Protein AF-0000000084550409 (afdb_homodimer)

Sequence (384 aa):
MENNKVNMRKTPTESEYQLWVQKMTKYAKKEKSMMEFPKRGDIWTLDFGQGVGSEMRGTRPVVVLSSSLTNEKTNTLLVLPITKHSGTEESERNTDFIFHLPLTPDLLKWGGDKVEGVVKTETIYTKSRGRIGKRIGRLNDEGINKVSELVSRVLHVREPISPDDDMKKMVEKAERRREAKQTRLPYKKNELMENNKVNMRKTPTESEYQLWVQKMTKYAKKEKSMMEFPKRGDIWTLDFGQGVGSEMRGTRPVVVLSSSLTNEKTNTLLVLPITKHSGTEESERNTDFIFHLPLTPDLLKWGGDKVEGVVKTETIYTKSRGRIGKRIGRLNDEGINKVSELVSRVLHVREPISPDDDMKKMVEKAERRREAKQTRLPYKKNEL

Structure (mmCIF, N/CA/C/O backbone):
data_AF-0000000084550409-model_v1
#
loop_
_entity.id
_entity.type
_entity.pdbx_description
1 polymer 'Growth inhibitor PemK'
#
loop_
_atom_site.group_PDB
_atom_site.id
_atom_site.type_symbol
_atom_site.label_atom_id
_atom_site.label_alt_id
_atom_site.label_comp_id
_atom_site.label_asym_id
_atom_site.label_entity_id
_atom_site.label_seq_id
_atom_site.pdbx_PDB_ins_code
_atom_site.Cartn_x
_atom_site.Cartn_y
_atom_site.Cartn_z
_atom_site.occupancy
_atom_site.B_iso_or_equiv
_atom_site.auth_seq_id
_atom_site.auth_comp_id
_atom_site.auth_asym_id
_atom_site.auth_atom_id
_atom_site.pdbx_PDB_model_num
ATOM 1 N N . MET A 1 1 ? 36.312 4.059 3.5 1 25.05 1 MET A N 1
ATOM 2 C CA . MET A 1 1 ? 35.188 3.17 3.764 1 25.05 1 MET A CA 1
ATOM 3 C C . MET A 1 1 ? 34.062 3.906 4.496 1 25.05 1 MET A C 1
ATOM 5 O O . MET A 1 1 ? 34.188 4.184 5.691 1 25.05 1 MET A O 1
ATOM 9 N N . GLU A 1 2 ? 33.5 4.934 3.916 1 26.28 2 GLU A N 1
ATOM 10 C CA . GLU A 1 2 ? 32.594 5.879 4.527 1 26.28 2 GLU A CA 1
ATOM 11 C C . GLU A 1 2 ? 31.375 5.16 5.105 1 26.28 2 GLU A C 1
ATOM 13 O O . GLU A 1 2 ? 30.734 4.352 4.422 1 26.28 2 GLU A O 1
ATOM 18 N N . ASN A 1 3 ? 31.375 4.898 6.418 1 27.91 3 ASN A N 1
ATOM 19 C CA . ASN A 1 3 ? 30.359 4.273 7.262 1 27.91 3 ASN A CA 1
ATOM 20 C C . ASN A 1 3 ? 28.984 4.902 7.047 1 27.91 3 ASN A C 1
ATOM 22 O O . ASN A 1 3 ? 28.719 6.012 7.52 1 27.91 3 ASN A O 1
ATOM 26 N N . ASN A 1 4 ? 28.484 4.98 5.867 1 32.44 4 ASN A N 1
ATOM 27 C CA . ASN A 1 4 ? 27.094 5.395 5.703 1 32.44 4 ASN A CA 1
ATOM 28 C C . ASN A 1 4 ? 26.203 4.805 6.793 1 32.44 4 ASN A C 1
ATOM 30 O O . ASN A 1 4 ? 25.844 3.623 6.742 1 32.44 4 ASN A O 1
ATOM 34 N N . LYS A 1 5 ? 26.391 5.223 7.922 1 31.41 5 LYS A N 1
ATOM 35 C CA . LYS A 1 5 ? 25.531 4.887 9.055 1 31.41 5 LYS A CA 1
ATOM 36 C C . LYS A 1 5 ? 24.062 5.047 8.703 1 31.41 5 LYS A C 1
ATOM 38 O O . LYS A 1 5 ? 23.531 6.16 8.734 1 31.41 5 LYS A O 1
ATOM 43 N N . VAL A 1 6 ? 23.609 4.387 7.723 1 36.88 6 VAL A N 1
ATOM 44 C CA . VAL A 1 6 ? 22.156 4.324 7.648 1 36.88 6 VAL A CA 1
ATOM 45 C C . VAL A 1 6 ? 21.578 3.98 9.023 1 36.88 6 VAL A C 1
ATOM 47 O O . VAL A 1 6 ? 21.969 2.982 9.633 1 36.88 6 VAL A O 1
ATOM 50 N N . ASN A 1 7 ? 21.344 4.867 9.789 1 39.38 7 ASN A N 1
ATOM 51 C CA . ASN A 1 7 ? 20.641 4.711 11.055 1 39.38 7 ASN A CA 1
ATOM 52 C C . ASN A 1 7 ? 19.609 3.594 10.984 1 39.38 7 ASN A C 1
ATOM 54 O O . ASN A 1 7 ? 18.578 3.74 10.336 1 39.38 7 ASN A O 1
ATOM 58 N N . MET A 1 8 ? 20.094 2.406 10.977 1 50.09 8 MET A N 1
ATOM 59 C CA . MET A 1 8 ? 19.219 1.238 11.008 1 50.09 8 MET A CA 1
ATOM 60 C C . MET A 1 8 ? 18.188 1.355 12.125 1 50.09 8 MET A C 1
ATOM 62 O O . MET A 1 8 ? 18.547 1.488 13.297 1 50.09 8 MET A O 1
ATOM 66 N N . ARG A 1 9 ? 17.078 1.799 11.781 1 59.94 9 ARG A N 1
ATOM 67 C CA . ARG A 1 9 ? 16.047 1.826 12.805 1 59.94 9 ARG A CA 1
ATOM 68 C C . ARG A 1 9 ? 15.977 0.498 13.555 1 59.94 9 ARG A C 1
ATOM 70 O O . ARG A 1 9 ? 15.984 -0.569 12.93 1 59.94 9 ARG A O 1
ATOM 77 N N . LYS A 1 10 ? 16.172 0.49 14.828 1 74.81 10 LYS A N 1
ATOM 78 C CA . LYS A 1 10 ? 16.203 -0.692 15.688 1 74.81 10 LYS A CA 1
ATOM 79 C C . LYS A 1 10 ? 14.898 -1.473 15.586 1 74.81 10 LYS A C 1
ATOM 81 O O . LYS A 1 10 ? 13.812 -0.881 15.539 1 74.81 10 LYS A O 1
ATOM 86 N N . THR A 1 11 ? 15.078 -2.832 15.328 1 81.19 11 THR A N 1
ATOM 87 C CA . THR A 1 11 ? 13.922 -3.723 15.414 1 81.19 11 THR A CA 1
ATOM 88 C C . THR A 1 11 ? 13.273 -3.629 16.797 1 81.19 11 THR A C 1
ATOM 90 O O . THR A 1 11 ? 13.969 -3.432 17.797 1 81.19 11 THR A O 1
ATOM 93 N N . PRO A 1 12 ? 11.984 -3.688 16.812 1 81.38 12 PRO A N 1
ATOM 94 C CA . PRO A 1 12 ? 11.312 -3.594 18.109 1 81.38 12 PRO A CA 1
ATOM 95 C C . PRO A 1 12 ? 11.766 -4.668 19.094 1 81.38 12 PRO A C 1
ATOM 97 O O . PRO A 1 12 ? 12.062 -5.797 18.688 1 81.38 12 PRO A O 1
ATOM 100 N N . THR A 1 13 ? 11.797 -4.23 20.328 1 84 13 THR A N 1
ATOM 101 C CA . THR A 1 13 ? 12.055 -5.199 21.391 1 84 13 THR A CA 1
ATOM 102 C C . THR A 1 13 ? 10.828 -6.086 21.609 1 84 13 THR A C 1
ATOM 104 O O . THR A 1 13 ? 9.734 -5.781 21.125 1 84 13 THR A O 1
ATOM 107 N N . GLU A 1 14 ? 11.078 -7.121 22.312 1 80.25 14 GLU A N 1
ATOM 108 C CA . GLU A 1 14 ? 9.969 -8.023 22.641 1 80.25 14 GLU A CA 1
ATOM 109 C C . GLU A 1 14 ? 8.883 -7.305 23.422 1 80.25 14 GLU A C 1
ATOM 111 O O . GLU A 1 14 ? 7.691 -7.52 23.188 1 80.25 14 GLU A O 1
ATOM 116 N N . SER A 1 15 ? 9.305 -6.484 24.359 1 84.5 15 SER A N 1
ATOM 117 C CA . SER A 1 15 ? 8.336 -5.738 25.156 1 84.5 15 SER A CA 1
ATOM 118 C C . SER A 1 15 ? 7.535 -4.773 24.297 1 84.5 15 SER A C 1
ATOM 120 O O . SER A 1 15 ? 6.328 -4.617 24.484 1 84.5 15 SER A O 1
ATOM 122 N N . GLU A 1 16 ? 8.195 -4.141 23.359 1 86.19 16 GLU A N 1
ATOM 123 C CA . GLU A 1 16 ? 7.512 -3.227 22.453 1 86.19 16 GLU A CA 1
ATOM 124 C C . GLU A 1 16 ? 6.512 -3.967 21.578 1 86.19 16 GLU A C 1
ATOM 126 O O . GLU A 1 16 ? 5.43 -3.451 21.281 1 86.19 16 GLU A O 1
ATOM 131 N N . TYR A 1 17 ? 6.891 -5.109 21.188 1 82.12 17 TYR A N 1
ATOM 132 C CA . TYR A 1 17 ? 5.996 -5.883 20.344 1 82.12 17 TYR A CA 1
ATOM 133 C C . TYR A 1 17 ? 4.812 -6.422 21.141 1 82.12 17 TYR A C 1
ATOM 135 O O . TYR A 1 17 ? 3.695 -6.508 20.625 1 82.12 17 TYR A O 1
ATOM 143 N N . GLN A 1 18 ? 5.098 -6.793 22.391 1 83.5 18 GLN A N 1
ATOM 144 C CA . GLN A 1 18 ? 3.99 -7.234 23.234 1 83.5 18 GLN A CA 1
ATOM 145 C C . GLN A 1 18 ? 2.941 -6.137 23.391 1 83.5 18 GLN A C 1
ATOM 147 O O . GLN A 1 18 ? 1.74 -6.41 23.344 1 83.5 18 GLN A O 1
ATOM 152 N N . LEU A 1 19 ? 3.371 -4.984 23.625 1 89.12 19 LEU A N 1
ATOM 153 C CA . LEU A 1 19 ? 2.447 -3.857 23.703 1 89.12 19 LEU A CA 1
ATOM 154 C C . LEU A 1 19 ? 1.689 -3.689 22.391 1 89.12 19 LEU A C 1
ATOM 156 O O . LEU A 1 19 ? 0.493 -3.391 22.391 1 89.12 19 LEU A O 1
ATOM 160 N N . TRP A 1 20 ? 2.449 -3.918 21.344 1 89.69 20 TRP A N 1
ATOM 161 C CA . TRP A 1 20 ? 1.822 -3.789 20.031 1 89.69 20 TRP A CA 1
ATOM 162 C C . TRP A 1 20 ? 0.741 -4.848 19.844 1 89.69 20 TRP A C 1
ATOM 164 O O . TRP A 1 20 ? -0.326 -4.562 19.297 1 89.69 20 TRP A O 1
ATOM 174 N N . VAL A 1 21 ? 1.012 -5.996 20.328 1 87.19 21 VAL A N 1
ATOM 175 C CA . VAL A 1 21 ? 0.028 -7.062 20.188 1 87.19 21 VAL A CA 1
ATOM 176 C C . VAL A 1 21 ? -1.258 -6.688 20.906 1 87.19 21 VAL A C 1
ATOM 178 O O . VAL A 1 21 ? -2.357 -6.969 20.438 1 87.19 21 VAL A O 1
ATOM 181 N N . GLN A 1 22 ? -1.148 -6.121 22 1 90.5 22 GLN A N 1
ATOM 182 C CA . GLN A 1 22 ? -2.326 -5.645 22.719 1 90.5 22 GLN A CA 1
ATOM 183 C C . GLN A 1 22 ? -3.094 -4.613 21.906 1 90.5 22 GLN A C 1
ATOM 185 O O . GLN A 1 22 ? -4.324 -4.66 21.828 1 90.5 22 GLN A O 1
ATOM 190 N N . LYS A 1 23 ? -2.391 -3.766 21.344 1 93.56 23 LYS A N 1
ATOM 191 C CA . LYS A 1 23 ? -3.033 -2.748 20.516 1 93.56 23 LYS A CA 1
ATOM 192 C C . LYS A 1 23 ? -3.705 -3.377 19.297 1 93.56 23 LYS A C 1
ATOM 194 O O . LYS A 1 23 ? -4.797 -2.965 18.906 1 93.56 23 LYS A O 1
ATOM 199 N N . MET A 1 24 ? -3.023 -4.367 18.781 1 92.25 24 MET A N 1
ATOM 200 C CA . MET A 1 24 ? -3.58 -5.035 17.609 1 92.25 24 MET A CA 1
ATOM 201 C C . MET A 1 24 ? -4.957 -5.613 17.922 1 92.25 24 MET A C 1
ATOM 203 O O . MET A 1 24 ? -5.875 -5.516 17.094 1 92.25 24 MET A O 1
ATOM 207 N N . THR A 1 25 ? -5 -6.191 19.047 1 91 25 THR A N 1
ATOM 208 C CA . THR A 1 25 ? -6.266 -6.789 19.453 1 91 25 THR A CA 1
ATOM 209 C C . THR A 1 25 ? -7.344 -5.719 19.594 1 91 25 THR A C 1
ATOM 211 O O . THR A 1 25 ? -8.477 -5.906 19.141 1 91 25 THR A O 1
ATOM 214 N N . LYS A 1 26 ? -7.004 -4.703 20.234 1 94.31 26 LYS A N 1
ATOM 215 C CA . LYS A 1 26 ? -7.934 -3.588 20.391 1 94.31 26 LYS A CA 1
ATOM 216 C C . LYS A 1 26 ? -8.367 -3.033 19.047 1 94.31 26 LYS A C 1
ATOM 218 O O . LYS A 1 26 ? -9.547 -2.732 18.844 1 94.31 26 LYS A O 1
ATOM 223 N N . TYR A 1 27 ? -7.438 -2.9 18.156 1 95.56 27 TYR A N 1
ATOM 224 C CA . TYR A 1 27 ? -7.727 -2.346 16.828 1 95.56 27 TYR A CA 1
ATOM 225 C C . TYR A 1 27 ? -8.602 -3.293 16.016 1 95.56 27 TYR A C 1
ATOM 227 O O . TYR A 1 27 ? -9.469 -2.852 15.258 1 95.56 27 TYR A O 1
ATOM 235 N N . ALA A 1 28 ? -8.336 -4.566 16.141 1 93.62 28 ALA A N 1
ATOM 236 C CA . ALA A 1 28 ? -9.172 -5.547 15.445 1 93.62 28 ALA A CA 1
ATOM 237 C C . ALA A 1 28 ? -10.625 -5.461 15.906 1 93.62 28 ALA A C 1
ATOM 239 O O . ALA A 1 28 ? -11.547 -5.539 15.094 1 93.62 28 ALA A O 1
ATOM 240 N N . LYS A 1 29 ? -10.82 -5.324 17.141 1 93.62 29 LYS A N 1
ATOM 241 C CA . LYS A 1 29 ? -12.164 -5.156 17.688 1 93.62 29 LYS A CA 1
ATOM 242 C C . LYS A 1 29 ? -12.789 -3.848 17.219 1 93.62 29 LYS A C 1
ATOM 244 O O . LYS A 1 29 ? -13.961 -3.814 16.859 1 93.62 29 LYS A O 1
ATOM 249 N N . LYS A 1 30 ? -12.023 -2.836 17.297 1 95.31 30 LYS A N 1
ATOM 250 C CA . LYS A 1 30 ? -12.5 -1.528 16.859 1 95.31 30 LYS A CA 1
ATOM 251 C C . LYS A 1 30 ? -12.922 -1.566 15.391 1 95.31 30 LYS A C 1
ATOM 253 O O . LYS A 1 30 ? -13.914 -0.947 15.008 1 95.31 30 LYS A O 1
ATOM 258 N N . GLU A 1 31 ? -12.141 -2.213 14.555 1 94.31 31 GLU A N 1
ATOM 259 C CA . GLU A 1 31 ? -12.438 -2.35 13.133 1 94.31 31 GLU A CA 1
ATOM 260 C C . GLU A 1 31 ? -13.867 -2.838 12.906 1 94.31 31 GLU A C 1
ATOM 262 O O . GLU A 1 31 ? -14.562 -2.348 12.016 1 94.31 31 GLU A O 1
ATOM 267 N N . LYS A 1 32 ? -14.32 -3.738 13.664 1 89.69 32 LYS A N 1
ATOM 268 C CA . LYS A 1 32 ? -15.625 -4.363 13.508 1 89.69 32 LYS A CA 1
ATOM 269 C C . LYS A 1 32 ? -16.734 -3.475 14.078 1 89.69 32 LYS A C 1
ATOM 271 O O . LYS A 1 32 ? -17.875 -3.545 13.641 1 89.69 32 LYS A O 1
ATOM 276 N N . SER A 1 33 ? -16.391 -2.705 15 1 90.62 33 SER A N 1
ATOM 277 C CA . SER A 1 33 ? -17.422 -1.939 15.711 1 90.62 33 SER A CA 1
ATOM 278 C C . SER A 1 33 ? -17.531 -0.526 15.148 1 90.62 33 SER A C 1
ATOM 280 O O . SER A 1 33 ? -18.469 0.201 15.484 1 90.62 33 SER A O 1
ATOM 282 N N . MET A 1 34 ? -16.641 -0.17 14.375 1 87.81 34 MET A N 1
ATOM 283 C CA . MET A 1 34 ? -16.641 1.202 13.875 1 87.81 34 MET A CA 1
ATOM 284 C C . MET A 1 34 ? -17.781 1.421 12.891 1 87.81 34 MET A C 1
ATOM 286 O O . MET A 1 34 ? -17.891 0.699 11.898 1 87.81 34 MET A O 1
ATOM 290 N N . MET A 1 35 ? -18.531 2.408 13.141 1 84.25 35 MET A N 1
ATOM 291 C CA . MET A 1 35 ? -19.672 2.719 12.289 1 84.25 35 MET A CA 1
ATOM 292 C C . MET A 1 35 ? -19.312 3.781 11.258 1 84.25 35 MET A C 1
ATOM 294 O O . MET A 1 35 ? -19.875 3.801 10.156 1 84.25 35 MET A O 1
ATOM 298 N N . GLU A 1 36 ? -18.406 4.742 11.695 1 88 36 GLU A N 1
ATOM 299 C CA . GLU A 1 36 ? -17.938 5.762 10.758 1 88 36 GLU A CA 1
ATOM 300 C C . GLU A 1 36 ? -16.797 5.246 9.898 1 88 36 GLU A C 1
ATOM 302 O O . GLU A 1 36 ? -15.891 4.57 10.398 1 88 36 GLU A O 1
ATOM 307 N N . PHE A 1 37 ? -16.938 5.523 8.602 1 89.25 37 PHE A N 1
ATOM 308 C CA . PHE A 1 37 ? -15.82 5.117 7.754 1 89.25 37 PHE A CA 1
ATOM 309 C C . PHE A 1 37 ? -15.117 6.336 7.16 1 89.25 37 PHE A C 1
ATOM 311 O O . PHE A 1 37 ? -15.766 7.332 6.84 1 89.25 37 PHE A O 1
ATOM 318 N N . PRO A 1 38 ? -13.844 6.297 7.012 1 95.69 38 PRO A N 1
ATOM 319 C CA . PRO A 1 38 ? -13.086 7.398 6.418 1 95.69 38 PRO A CA 1
ATOM 320 C C . PRO A 1 38 ? -13.422 7.617 4.945 1 95.69 38 PRO A C 1
ATOM 322 O O . PRO A 1 38 ? -13.742 6.66 4.23 1 95.69 38 PRO A O 1
ATOM 325 N N . LYS A 1 39 ? -13.375 8.867 4.574 1 93.94 39 LYS A N 1
ATOM 326 C CA . LYS A 1 39 ? -13.641 9.219 3.182 1 93.94 39 LYS A CA 1
ATOM 327 C C . LYS A 1 39 ? -12.359 9.594 2.451 1 93.94 39 LYS A C 1
ATOM 329 O O . LYS A 1 39 ? -11.398 10.078 3.068 1 93.94 39 LYS A O 1
ATOM 334 N N . ARG A 1 40 ? -12.422 9.359 1.148 1 94.75 40 ARG A N 1
ATOM 335 C CA . ARG A 1 40 ? -11.273 9.773 0.347 1 94.75 40 ARG A CA 1
ATOM 336 C C . ARG A 1 40 ? -10.93 11.234 0.595 1 94.75 40 ARG A C 1
ATOM 338 O O . ARG A 1 40 ? -11.812 12.094 0.579 1 94.75 40 ARG A O 1
ATOM 345 N N . GLY A 1 41 ? -9.664 11.484 0.881 1 96.31 41 GLY A N 1
ATOM 346 C CA . GLY A 1 41 ? -9.203 12.852 1.085 1 96.31 41 GLY A CA 1
ATOM 347 C C . GLY A 1 41 ? -9.164 13.258 2.547 1 96.31 41 GLY A C 1
ATOM 348 O O . GLY A 1 41 ? -8.586 14.289 2.895 1 96.31 41 GLY A O 1
ATOM 349 N N . ASP A 1 42 ? -9.812 12.477 3.408 1 97.44 42 ASP A N 1
ATOM 350 C CA . ASP A 1 42 ? -9.719 12.734 4.84 1 97.44 42 ASP A CA 1
ATOM 351 C C . ASP A 1 42 ? -8.281 12.555 5.332 1 97.44 42 ASP A C 1
ATOM 353 O O . ASP A 1 42 ? -7.512 11.781 4.754 1 97.44 42 ASP A O 1
ATOM 357 N N . ILE A 1 43 ? -7.973 13.312 6.328 1 98.12 43 ILE A N 1
ATOM 358 C CA . ILE A 1 43 ? -6.711 13.125 7.035 1 98.12 43 ILE A CA 1
ATOM 359 C C . ILE A 1 43 ? -6.98 12.617 8.445 1 98.12 43 ILE A C 1
ATOM 361 O O . ILE A 1 43 ? -7.668 13.281 9.234 1 98.12 43 ILE A O 1
ATOM 365 N N . TRP A 1 44 ? -6.484 11.461 8.773 1 97.75 44 TRP A N 1
ATOM 366 C CA . TRP A 1 44 ? -6.625 10.805 10.07 1 97.75 44 TRP A CA 1
ATOM 367 C C . TRP A 1 44 ? -5.258 10.5 10.672 1 97.75 44 TRP A C 1
ATOM 369 O O . TRP A 1 44 ? -4.273 10.344 9.953 1 97.75 44 TRP A O 1
ATOM 379 N N . THR A 1 45 ? -5.219 10.5 12 1 97.56 45 THR A N 1
ATOM 380 C CA . THR A 1 45 ? -4.059 9.828 12.578 1 97.56 45 THR A CA 1
ATOM 381 C C . THR A 1 45 ? -4.191 8.312 12.438 1 97.56 45 THR A C 1
ATOM 383 O O . THR A 1 45 ? -5.297 7.773 12.492 1 97.56 45 THR A O 1
ATOM 386 N N . LEU A 1 46 ? -3.104 7.645 12.266 1 98.19 46 LEU A N 1
ATOM 387 C CA . LEU A 1 46 ? -3.086 6.191 12.133 1 98.19 46 LEU A CA 1
ATOM 388 C C . LEU A 1 46 ? -1.857 5.598 12.812 1 98.19 46 LEU A C 1
ATOM 390 O O . LEU A 1 46 ? -0.75 6.125 12.672 1 98.19 46 LEU A O 1
ATOM 394 N N . ASP A 1 47 ? -2.021 4.52 13.57 1 98 47 ASP A N 1
ATOM 395 C CA . ASP A 1 47 ? -0.927 3.803 14.227 1 98 47 ASP A CA 1
ATOM 396 C C . ASP A 1 47 ? -0.347 2.73 13.305 1 98 47 ASP A C 1
ATOM 398 O O . ASP A 1 47 ? -0.951 1.673 13.117 1 98 47 ASP A O 1
ATOM 402 N N . PHE A 1 48 ? 0.846 2.928 12.766 1 97 48 PHE A N 1
ATOM 403 C CA . PHE A 1 48 ? 1.49 2 11.844 1 97 48 PHE A CA 1
ATOM 404 C C . PHE A 1 48 ? 2.078 0.812 12.594 1 97 48 PHE A C 1
ATOM 406 O O . PHE A 1 48 ? 2.422 -0.205 11.984 1 97 48 PHE A O 1
ATOM 413 N N . GLY A 1 49 ? 2.168 1.007 13.883 1 94.25 49 GLY A N 1
ATOM 414 C CA . GLY A 1 49 ? 2.709 -0.079 14.688 1 94.25 49 GLY A CA 1
ATOM 415 C C . GLY A 1 49 ? 4.207 -0.257 14.516 1 94.25 49 GLY A C 1
ATOM 416 O O . GLY A 1 49 ? 4.957 0.72 14.531 1 94.25 49 GLY A O 1
ATOM 417 N N . GLN A 1 50 ? 4.586 -1.529 14.539 1 90.56 50 GLN A N 1
ATOM 418 C CA . GLN A 1 50 ? 5.992 -1.904 14.453 1 90.56 50 GLN A CA 1
ATOM 419 C C . GLN A 1 50 ? 6.328 -2.486 13.086 1 90.56 50 GLN A C 1
ATOM 421 O O . GLN A 1 50 ? 6.055 -3.658 12.82 1 90.56 50 GLN A O 1
ATOM 426 N N . GLY A 1 51 ? 6.945 -1.749 12.219 1 90.69 51 GLY A N 1
ATOM 427 C CA . GLY A 1 51 ? 7.309 -2.176 10.875 1 90.69 51 GLY A CA 1
ATOM 428 C C . GLY A 1 51 ? 8.656 -2.865 10.812 1 90.69 51 GLY A C 1
ATOM 429 O O . GLY A 1 51 ? 9.438 -2.801 11.766 1 90.69 51 GLY A O 1
ATOM 430 N N . VAL A 1 52 ? 8.883 -3.508 9.75 1 94.06 52 VAL A N 1
ATOM 431 C CA . VAL A 1 52 ? 10.148 -4.188 9.492 1 94.06 52 VAL A CA 1
ATOM 432 C C . VAL A 1 52 ? 11.094 -3.248 8.75 1 94.06 52 VAL A C 1
ATOM 434 O O . VAL A 1 52 ? 10.719 -2.633 7.754 1 94.06 52 VAL A O 1
ATOM 437 N N . GLY A 1 53 ? 12.336 -3.219 9.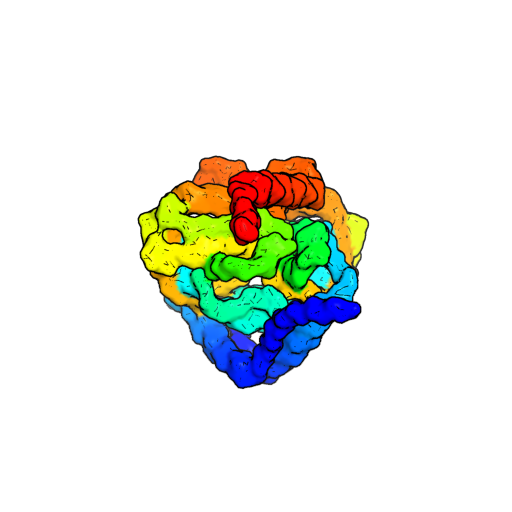242 1 92.81 53 GLY A N 1
ATOM 438 C CA . GLY A 1 53 ? 13.344 -2.445 8.531 1 92.81 53 GLY A CA 1
ATOM 439 C C . GLY A 1 53 ? 12.93 -1.006 8.289 1 92.81 53 GLY A C 1
ATOM 440 O O . GLY A 1 53 ? 12.578 -0.29 9.234 1 92.81 53 GLY A O 1
ATOM 441 N N . SER A 1 54 ? 12.805 -0.613 7.031 1 92.06 54 SER A N 1
ATOM 442 C CA . SER A 1 54 ? 12.555 0.773 6.648 1 92.06 54 SER A CA 1
ATOM 443 C C . SER A 1 54 ? 11.055 1.052 6.539 1 92.06 54 SER A C 1
ATOM 445 O O . SER A 1 54 ? 10.648 2.135 6.113 1 92.06 54 SER A O 1
ATOM 447 N N . GLU A 1 55 ? 10.164 0.104 6.91 1 94.69 55 GLU A N 1
ATOM 448 C CA . GLU A 1 55 ? 8.727 0.344 6.891 1 94.69 55 GLU A CA 1
ATOM 449 C C . GLU A 1 55 ? 8.328 1.413 7.906 1 94.69 55 GLU A C 1
ATOM 451 O O . GLU A 1 55 ? 9 1.588 8.922 1 94.69 55 GLU A O 1
ATOM 456 N N . MET A 1 56 ? 7.25 2.068 7.598 1 93.69 56 MET A N 1
ATOM 457 C CA . MET A 1 56 ? 6.75 3.121 8.477 1 93.69 56 MET A CA 1
ATOM 458 C C . MET A 1 56 ? 6.316 2.547 9.82 1 93.69 56 MET A C 1
ATOM 460 O O . MET A 1 56 ? 5.785 1.438 9.891 1 93.69 56 MET A O 1
ATOM 464 N N . ARG A 1 57 ? 6.52 3.361 10.898 1 92.94 57 ARG A N 1
ATOM 465 C CA . ARG A 1 57 ? 6.164 2.959 12.258 1 92.94 57 ARG A CA 1
ATOM 466 C C . ARG A 1 57 ? 5.492 4.105 13.008 1 92.94 57 ARG A C 1
ATOM 468 O O . ARG A 1 57 ? 5.492 5.246 12.539 1 92.94 57 ARG A O 1
ATOM 475 N N . GLY A 1 58 ? 4.879 3.723 14.133 1 93.44 58 GLY A N 1
ATOM 476 C CA . GLY A 1 58 ? 4.32 4.719 15.031 1 93.44 58 GLY A CA 1
ATOM 477 C C . GLY A 1 58 ? 3.045 5.352 14.5 1 93.44 58 GLY A C 1
ATOM 478 O O . GLY A 1 58 ? 2.494 4.898 13.5 1 93.44 58 GLY A O 1
ATOM 479 N N . THR A 1 59 ? 2.539 6.355 15.305 1 96.06 59 THR A N 1
ATOM 480 C CA . THR A 1 59 ? 1.315 7.059 14.938 1 96.06 59 THR A CA 1
ATOM 481 C C . THR A 1 59 ? 1.633 8.312 14.125 1 96.06 59 THR A C 1
ATOM 483 O O . THR A 1 59 ? 2.463 9.125 14.531 1 96.06 59 THR A O 1
ATOM 486 N N . ARG A 1 60 ? 0.975 8.43 12.961 1 95.25 60 ARG A N 1
ATOM 487 C CA . ARG A 1 60 ? 1.185 9.602 12.117 1 95.25 60 ARG A CA 1
ATOM 488 C C . ARG A 1 60 ? -0.077 9.938 11.328 1 95.25 60 ARG A C 1
ATOM 490 O O . ARG A 1 60 ? -0.954 9.094 11.156 1 95.25 60 ARG A O 1
ATOM 497 N N . PRO A 1 61 ? -0.123 11.172 10.891 1 97 61 PRO A N 1
ATOM 498 C CA . PRO A 1 61 ? -1.243 11.492 10.008 1 97 61 PRO A CA 1
ATOM 499 C C . PRO A 1 61 ? -1.136 10.805 8.648 1 97 61 PRO A C 1
ATOM 501 O O . PRO A 1 61 ? -0.029 10.578 8.148 1 97 61 PRO A O 1
ATOM 504 N N . VAL A 1 62 ? -2.285 10.477 8.102 1 98.12 62 VAL A N 1
ATOM 505 C CA . VAL A 1 62 ? -2.346 9.883 6.77 1 98.12 62 VAL A CA 1
ATOM 506 C C . VAL A 1 62 ? -3.465 10.539 5.965 1 98.12 62 VAL A C 1
ATOM 508 O O . VAL A 1 62 ? -4.457 11.008 6.531 1 98.12 62 VAL A O 1
ATOM 511 N N . VAL A 1 63 ? -3.291 10.555 4.66 1 98.12 63 VAL A N 1
ATOM 512 C CA . VAL A 1 63 ? -4.371 10.867 3.73 1 98.12 63 VAL A CA 1
ATOM 513 C C . VAL A 1 63 ? -5.055 9.578 3.279 1 98.12 63 VAL A C 1
ATOM 515 O O . VAL A 1 63 ? -4.383 8.625 2.883 1 98.12 63 VAL A O 1
ATOM 518 N N . VAL A 1 64 ? -6.359 9.547 3.389 1 97.75 64 VAL A N 1
ATOM 519 C CA . VAL A 1 64 ? -7.113 8.414 2.857 1 97.75 64 VAL A CA 1
ATOM 520 C C . VAL A 1 64 ? -7.164 8.5 1.334 1 97.75 64 VAL A C 1
ATOM 522 O O . VAL A 1 64 ? -7.672 9.477 0.777 1 97.75 64 VAL A O 1
ATOM 525 N N . LEU A 1 65 ? -6.676 7.461 0.686 1 96.38 65 LEU A N 1
ATOM 526 C CA . LEU A 1 65 ? -6.539 7.422 -0.766 1 96.38 65 LEU A CA 1
ATOM 527 C C . LEU A 1 65 ? -7.695 6.66 -1.403 1 96.38 65 LEU A C 1
ATOM 529 O O . LEU A 1 65 ? -8.148 7.012 -2.494 1 96.38 65 LEU A O 1
ATOM 533 N N . SER A 1 66 ? -8.148 5.527 -0.778 1 92.56 66 SER A N 1
ATOM 534 C CA . SER A 1 66 ? -9.227 4.711 -1.317 1 92.56 66 SER A CA 1
ATOM 535 C C . SER A 1 66 ? -10.539 5.484 -1.37 1 92.56 66 SER A C 1
ATOM 537 O O . SER A 1 66 ? -10.766 6.379 -0.554 1 92.56 66 SER A O 1
ATOM 539 N N . SER A 1 67 ? -11.344 5.105 -2.305 1 87.5 67 SER A N 1
ATOM 540 C CA . SER A 1 67 ? -12.617 5.801 -2.494 1 87.5 67 SER A CA 1
ATOM 541 C C . SER A 1 67 ? -13.523 5.637 -1.28 1 87.5 67 SER A C 1
ATOM 543 O O . SER A 1 67 ? -13.422 4.645 -0.555 1 87.5 67 SER A O 1
ATOM 545 N N . SER A 1 68 ? -14.414 6.598 -1.131 1 88.94 68 SER A N 1
ATOM 546 C CA . SER A 1 68 ? -15.344 6.543 -0.011 1 88.94 68 SER A CA 1
ATOM 547 C C . SER A 1 68 ? -16.25 5.316 -0.099 1 88.94 68 SER A C 1
ATOM 549 O O . SER A 1 68 ? -16.547 4.688 0.917 1 88.94 68 SER A O 1
ATOM 551 N N . LEU A 1 69 ? -16.672 5.008 -1.242 1 82.56 69 LEU A N 1
ATOM 552 C CA . LEU A 1 69 ? -17.531 3.848 -1.446 1 82.56 69 LEU A CA 1
ATOM 553 C C . LEU A 1 69 ? -16.812 2.562 -1.054 1 82.56 69 LEU A C 1
ATOM 555 O O . LEU A 1 69 ? -17.375 1.714 -0.362 1 82.56 69 LEU A O 1
ATOM 559 N N . THR A 1 70 ? -15.57 2.422 -1.525 1 83.38 70 THR A N 1
ATOM 560 C CA . THR A 1 70 ? -14.766 1.265 -1.146 1 83.38 70 THR A CA 1
ATOM 561 C C . THR A 1 70 ? -14.586 1.205 0.368 1 83.38 70 THR A C 1
ATOM 563 O O . THR A 1 70 ? -14.68 0.133 0.969 1 83.38 70 THR A O 1
ATOM 566 N N . ASN A 1 71 ? -14.359 2.377 0.996 1 89.31 71 ASN A N 1
ATOM 567 C CA . ASN A 1 71 ? -14.109 2.455 2.432 1 89.31 71 ASN A CA 1
ATOM 568 C C . ASN A 1 71 ? -15.344 2.057 3.238 1 89.31 71 ASN A C 1
ATOM 570 O O . ASN A 1 71 ? -15.219 1.605 4.379 1 89.31 71 ASN A O 1
ATOM 574 N N . GLU A 1 72 ? -16.469 2.24 2.67 1 86 72 GLU A N 1
ATOM 575 C CA . GLU A 1 72 ? -17.703 1.853 3.322 1 86 72 GLU A CA 1
ATOM 576 C C . GLU A 1 72 ? -17.891 0.339 3.295 1 86 72 GLU A C 1
ATOM 578 O O . GLU A 1 72 ? -18.469 -0.237 4.223 1 86 72 GLU A O 1
ATOM 583 N N . LYS A 1 73 ? -17.375 -0.248 2.34 1 81.19 73 LYS A N 1
ATOM 584 C CA . LYS A 1 73 ? -17.688 -1.651 2.094 1 81.19 73 LYS A CA 1
ATOM 585 C C . LYS A 1 73 ? -16.562 -2.562 2.592 1 81.19 73 LYS A C 1
ATOM 587 O O . LYS A 1 73 ? -16.75 -3.777 2.695 1 81.19 73 LYS A O 1
ATOM 592 N N . THR A 1 74 ? -15.43 -1.999 2.879 1 85.44 74 THR A N 1
ATOM 593 C CA . THR A 1 74 ? -14.281 -2.812 3.262 1 85.44 74 THR A CA 1
ATOM 594 C C . THR A 1 74 ? -13.75 -2.391 4.629 1 85.44 74 THR A C 1
ATOM 596 O O . THR A 1 74 ? -14.094 -1.317 5.129 1 85.44 74 THR A O 1
ATOM 599 N N . ASN A 1 75 ? -12.953 -3.223 5.188 1 91.94 75 ASN A N 1
ATOM 600 C CA . ASN A 1 75 ? -12.391 -2.982 6.512 1 91.94 75 ASN A CA 1
ATOM 601 C C . ASN A 1 75 ? -10.984 -2.398 6.43 1 91.94 75 ASN A C 1
ATOM 603 O O . ASN A 1 75 ? -10.383 -2.074 7.457 1 91.94 75 ASN A O 1
ATOM 607 N N . THR A 1 76 ? -10.492 -2.279 5.254 1 94.56 76 THR A N 1
ATOM 608 C CA . THR A 1 76 ? -9.156 -1.722 5.066 1 94.56 76 THR A CA 1
ATOM 609 C C . THR A 1 76 ? -9.211 -0.446 4.23 1 94.56 76 THR A C 1
ATOM 611 O O . THR A 1 76 ? -10.203 -0.19 3.549 1 94.56 76 THR A O 1
ATOM 614 N N . LEU A 1 77 ? -8.188 0.332 4.406 1 96.44 77 LEU A N 1
ATOM 615 C CA . LEU A 1 77 ? -8.016 1.6 3.705 1 96.44 77 LEU A CA 1
ATOM 616 C C . LEU A 1 77 ? -6.688 1.635 2.957 1 96.44 77 LEU A C 1
ATOM 618 O O . LEU A 1 77 ? -5.684 1.116 3.445 1 96.44 77 LEU A O 1
ATOM 622 N N . LEU A 1 78 ? -6.727 2.215 1.773 1 97.44 78 LEU A N 1
ATOM 623 C CA . LEU A 1 78 ? -5.473 2.697 1.21 1 97.44 78 LEU A CA 1
ATOM 624 C C . LEU A 1 78 ? -5.121 4.074 1.765 1 97.44 78 LEU A C 1
ATOM 626 O O . LEU A 1 78 ? -5.945 4.992 1.728 1 97.44 78 LEU A O 1
ATOM 630 N N . VAL A 1 79 ? -3.875 4.191 2.264 1 98.56 79 VAL A N 1
ATOM 631 C CA . VAL A 1 79 ? -3.518 5.453 2.904 1 98.56 79 VAL A CA 1
ATOM 632 C C . VAL A 1 79 ? -2.125 5.887 2.451 1 98.56 79 VAL A C 1
ATOM 634 O O . VAL A 1 79 ? -1.317 5.055 2.027 1 98.56 79 VAL A O 1
ATOM 637 N N . LEU A 1 80 ? -1.921 7.176 2.545 1 98 80 LEU A N 1
ATOM 638 C CA . LEU A 1 80 ? -0.628 7.816 2.322 1 98 80 LEU A CA 1
ATOM 639 C C . LEU A 1 80 ? -0.141 8.516 3.588 1 98 80 LEU A C 1
ATOM 641 O O . LEU A 1 80 ? -0.824 9.391 4.121 1 98 80 LEU A O 1
ATOM 645 N N . PRO A 1 81 ? 1.036 8.203 4.062 1 97.5 81 PRO A N 1
ATOM 646 C CA . PRO A 1 81 ? 1.518 8.852 5.285 1 97.5 81 PRO A CA 1
ATOM 647 C C . PRO A 1 81 ? 1.971 10.289 5.059 1 97.5 81 PRO A C 1
ATOM 649 O O . PRO A 1 81 ? 2.41 10.633 3.957 1 97.5 81 PRO A O 1
ATOM 652 N N . ILE A 1 82 ? 1.808 11.031 6.082 1 95.62 82 ILE A N 1
ATOM 653 C CA . ILE A 1 82 ? 2.34 12.391 6.137 1 95.62 82 ILE A CA 1
ATOM 654 C C . ILE A 1 82 ? 3.514 12.445 7.113 1 95.62 82 ILE A C 1
ATOM 656 O O . ILE A 1 82 ? 3.408 11.977 8.25 1 95.62 82 ILE A O 1
ATOM 660 N N . THR A 1 83 ? 4.637 12.906 6.66 1 90.94 83 THR A N 1
ATOM 661 C CA . THR A 1 83 ? 5.816 13.031 7.508 1 90.94 83 THR A CA 1
ATOM 662 C C . THR A 1 83 ? 6.246 14.492 7.617 1 90.94 83 THR A C 1
ATOM 664 O O . THR A 1 83 ? 5.879 15.32 6.777 1 90.94 83 THR A O 1
ATOM 667 N N . LYS A 1 84 ? 6.789 14.82 8.805 1 80.06 84 LYS A N 1
ATOM 668 C CA . LYS A 1 84 ? 7.293 16.188 8.977 1 80.06 84 LYS A CA 1
ATOM 669 C C . LYS A 1 84 ? 8.477 16.453 8.047 1 80.06 84 LYS A C 1
ATOM 671 O O . LYS A 1 84 ? 9.227 15.539 7.711 1 80.06 84 LYS A O 1
ATOM 676 N N . HIS A 1 85 ? 8.391 17.438 7.16 1 59.34 85 HIS A N 1
ATOM 677 C CA . HIS A 1 85 ? 9.531 17.797 6.324 1 59.34 85 HIS A CA 1
ATOM 678 C C . HIS A 1 85 ? 10.805 17.953 7.152 1 59.34 85 HIS A C 1
ATOM 680 O O . HIS A 1 85 ? 10.859 18.781 8.062 1 59.34 85 HIS A O 1
ATOM 686 N N . SER A 1 86 ? 11.219 17 7.816 1 46.69 86 SER A N 1
ATOM 687 C CA . SER A 1 86 ? 12.445 17.5 8.43 1 46.69 86 SER A CA 1
ATOM 688 C C . SER A 1 86 ? 13.461 17.906 7.375 1 46.69 86 SER A C 1
ATOM 690 O O . SER A 1 86 ? 13.539 17.312 6.301 1 46.69 86 SER A O 1
ATOM 692 N N . GLY A 1 87 ? 13.664 19.188 7.129 1 40.41 87 GLY A N 1
ATOM 693 C CA . GLY A 1 87 ? 14.82 19.766 6.465 1 40.41 87 GLY A CA 1
ATOM 694 C C . GLY A 1 87 ? 15.945 18.781 6.242 1 40.41 87 GLY A C 1
ATOM 695 O O . GLY A 1 87 ? 17.062 19.172 5.906 1 40.41 87 GLY A O 1
ATOM 696 N N . THR A 1 88 ? 15.906 17.781 6.941 1 37.91 88 THR A N 1
ATOM 697 C CA . THR A 1 88 ? 17.188 17.078 6.902 1 37.91 88 THR A CA 1
ATOM 698 C C . THR A 1 88 ? 17.438 16.469 5.523 1 37.91 88 THR A C 1
ATOM 700 O O . THR A 1 88 ? 16.484 16.156 4.797 1 37.91 88 THR A O 1
ATOM 703 N N . GLU A 1 89 ? 18.562 16.547 5.02 1 39.41 89 GLU A N 1
ATOM 704 C CA . GLU A 1 89 ? 19.312 16.125 3.852 1 39.41 89 GLU A CA 1
ATOM 705 C C . GLU A 1 89 ? 18.859 14.75 3.369 1 39.41 89 GLU A C 1
ATOM 707 O O . GLU A 1 89 ? 19.234 14.312 2.277 1 39.41 89 GLU A O 1
ATOM 712 N N . GLU A 1 90 ? 18.469 13.961 4.234 1 41.69 90 GLU A N 1
ATOM 713 C CA . GLU A 1 90 ? 18.234 12.578 3.811 1 41.69 90 GLU A CA 1
ATOM 714 C C . GLU A 1 90 ? 17.031 12.477 2.877 1 41.69 90 GLU A C 1
ATOM 716 O O . GLU A 1 90 ? 17.031 11.672 1.945 1 41.69 90 GLU A O 1
ATOM 721 N N . SER A 1 91 ? 15.969 13.234 3.084 1 44.22 91 SER A N 1
ATOM 722 C CA . SER A 1 91 ? 14.805 13.258 2.197 1 44.22 91 SER A CA 1
ATOM 723 C C . SER A 1 91 ? 15.188 13.758 0.807 1 44.22 91 SER A C 1
ATOM 725 O O . SER A 1 91 ? 14.617 13.32 -0.193 1 44.22 91 SER A O 1
ATOM 727 N N . GLU A 1 92 ? 16.062 14.789 0.763 1 41.53 92 GLU A N 1
ATOM 728 C CA . GLU A 1 92 ? 16.516 15.359 -0.496 1 41.53 92 GLU A CA 1
ATOM 729 C C . GLU A 1 92 ? 17.359 14.367 -1.283 1 41.53 92 GLU A C 1
ATOM 731 O O . GLU A 1 92 ? 17.641 14.57 -2.467 1 41.53 92 GLU A O 1
ATOM 736 N N . ARG A 1 93 ? 18.109 13.641 -0.534 1 40.44 93 ARG A N 1
ATOM 737 C CA . ARG A 1 93 ? 19.062 12.812 -1.268 1 40.44 93 ARG A CA 1
ATOM 738 C C . ARG A 1 93 ? 18.344 11.719 -2.051 1 40.44 93 ARG A C 1
ATOM 740 O O . ARG A 1 93 ? 18.938 11.07 -2.916 1 40.44 93 ARG A O 1
ATOM 747 N N . ASN A 1 94 ? 17.078 11.344 -1.539 1 48.16 94 ASN A N 1
ATOM 748 C CA . ASN A 1 94 ? 16.531 10.227 -2.307 1 48.16 94 ASN A CA 1
ATOM 749 C C . ASN A 1 94 ? 15.547 10.703 -3.371 1 48.16 94 ASN A C 1
ATOM 751 O O . ASN A 1 94 ? 14.938 11.766 -3.227 1 48.16 94 ASN A O 1
ATOM 755 N N . THR A 1 95 ? 15.75 10.305 -4.734 1 45.22 95 THR A N 1
ATOM 756 C CA . THR A 1 95 ? 14.93 10.562 -5.914 1 45.22 95 THR A CA 1
ATOM 757 C C . THR A 1 95 ? 13.445 10.547 -5.559 1 45.22 95 THR A C 1
ATOM 759 O O . THR A 1 95 ? 12.602 10.898 -6.387 1 45.22 95 THR A O 1
ATOM 762 N N . ASP A 1 96 ? 13.148 10.219 -4.148 1 57.28 96 ASP A N 1
ATOM 763 C CA . ASP A 1 96 ? 11.75 10.047 -3.775 1 57.28 96 ASP A CA 1
ATOM 764 C C . ASP A 1 96 ? 11.086 11.398 -3.502 1 57.28 96 ASP A C 1
ATOM 766 O O . ASP A 1 96 ? 9.859 11.492 -3.422 1 57.28 96 ASP A O 1
ATOM 770 N N . PHE A 1 97 ? 11.953 12.414 -3.652 1 62.72 97 PHE A N 1
ATOM 771 C CA . PHE A 1 97 ? 11.422 13.734 -3.342 1 62.72 97 PHE A CA 1
ATOM 772 C C . PHE A 1 97 ? 10.477 14.211 -4.438 1 62.72 97 PHE A C 1
ATOM 774 O O . PHE A 1 97 ? 9.578 15.008 -4.184 1 62.72 97 PHE A O 1
ATOM 781 N N . ILE A 1 98 ? 10.648 13.578 -5.574 1 73.5 98 ILE A N 1
ATOM 782 C CA . ILE A 1 98 ? 9.82 14.016 -6.691 1 73.5 98 ILE A CA 1
ATOM 783 C C . ILE A 1 98 ? 8.375 13.586 -6.465 1 73.5 98 ILE A C 1
ATOM 785 O O . ILE A 1 98 ? 7.457 14.125 -7.094 1 73.5 98 ILE A O 1
ATOM 789 N N . PHE A 1 99 ? 8.133 12.727 -5.469 1 85.19 99 PHE A N 1
ATOM 790 C CA . PHE A 1 99 ? 6.789 12.219 -5.223 1 85.19 99 PHE A CA 1
ATOM 791 C C . PHE A 1 99 ? 6.199 12.836 -3.963 1 85.19 99 PHE A C 1
ATOM 793 O O . PHE A 1 99 ? 5.055 12.555 -3.604 1 85.19 99 PHE A O 1
ATOM 800 N N . HIS A 1 100 ? 6.969 13.742 -3.371 1 87.88 100 HIS A N 1
ATOM 801 C CA . HIS A 1 100 ? 6.527 14.352 -2.121 1 87.88 100 HIS A CA 1
ATOM 802 C C . HIS A 1 100 ? 5.594 15.531 -2.383 1 87.88 100 HIS A C 1
ATOM 804 O O . HIS A 1 100 ? 5.883 16.391 -3.223 1 87.88 100 HIS A O 1
ATOM 810 N N . LEU A 1 101 ? 4.48 15.562 -1.66 1 92.88 101 LEU A N 1
ATOM 811 C CA . LEU A 1 101 ? 3.549 16.688 -1.739 1 92.88 101 LEU A CA 1
ATOM 812 C C . LEU A 1 101 ? 3.541 17.469 -0.438 1 92.88 101 LEU A C 1
ATOM 814 O O . LEU A 1 101 ? 2.943 17.047 0.552 1 92.88 101 LEU A O 1
ATOM 818 N N . PRO A 1 102 ? 4.211 18.594 -0.392 1 91.56 102 PRO A N 1
ATOM 819 C CA . PRO A 1 102 ? 4.086 19.453 0.793 1 91.56 102 PRO A CA 1
ATOM 820 C C . PRO A 1 102 ? 2.652 19.922 1.038 1 91.56 102 PRO A C 1
ATOM 822 O O . PRO A 1 102 ? 2.002 20.438 0.124 1 91.56 102 PRO A O 1
ATOM 825 N N . LEU A 1 103 ? 2.197 19.719 2.219 1 93.5 103 LEU A N 1
ATOM 826 C CA . LEU A 1 103 ? 0.849 20.156 2.562 1 93.5 103 LEU A CA 1
ATOM 827 C C . LEU A 1 103 ? 0.842 21.625 2.979 1 93.5 103 LEU A C 1
ATOM 829 O O . LEU A 1 103 ? 1.512 22 3.943 1 93.5 103 LEU A O 1
ATOM 833 N N . THR A 1 104 ? 0.173 22.422 2.219 1 91.94 104 THR A N 1
ATOM 834 C CA . THR A 1 104 ? -0.058 23.828 2.527 1 91.94 104 THR A CA 1
ATOM 835 C C . THR A 1 104 ? -1.535 24.094 2.807 1 91.94 104 THR A C 1
ATOM 837 O O . THR A 1 104 ? -2.398 23.344 2.354 1 91.94 104 THR A O 1
ATOM 840 N N . PRO A 1 105 ? -1.757 25.094 3.611 1 92 105 PRO A N 1
ATOM 841 C CA . PRO A 1 105 ? -3.146 25.375 3.984 1 92 105 PRO A CA 1
ATOM 842 C C . PRO A 1 105 ? -4.07 25.484 2.775 1 92 105 PRO A C 1
ATOM 844 O O . PRO A 1 105 ? -5.254 25.141 2.861 1 92 105 PRO A O 1
ATOM 847 N N . ASP A 1 106 ? -3.594 25.922 1.637 1 92.88 106 ASP A N 1
ATOM 848 C CA . ASP A 1 106 ? -4.418 26.125 0.451 1 92.88 106 ASP A CA 1
ATOM 849 C C . ASP A 1 106 ? -4.844 24.797 -0.165 1 92.88 106 ASP A C 1
ATOM 851 O O . ASP A 1 106 ? -5.73 24.766 -1.02 1 92.88 106 ASP A O 1
ATOM 855 N N . LEU A 1 107 ? -4.301 23.734 0.334 1 96.12 107 LEU A N 1
ATOM 856 C CA . LEU A 1 107 ? -4.664 22.406 -0.17 1 96.12 107 LEU A CA 1
ATOM 857 C C . LEU A 1 107 ? -5.648 21.719 0.771 1 96.12 107 LEU A C 1
ATOM 859 O O . LEU A 1 107 ? -6.051 20.578 0.525 1 96.12 107 LEU A O 1
ATOM 863 N N . LEU A 1 108 ? -6.039 22.391 1.793 1 96.69 108 LEU A N 1
ATOM 864 C CA . LEU A 1 108 ? -6.887 21.797 2.818 1 96.69 108 LEU A CA 1
ATOM 865 C C . LEU A 1 108 ? -8.258 22.469 2.848 1 96.69 108 LEU A C 1
ATOM 867 O O . LEU A 1 108 ? -8.359 23.703 2.789 1 96.69 108 LEU A O 1
ATOM 871 N N . LYS A 1 109 ? -9.297 21.656 2.9 1 97.19 109 LYS A N 1
ATOM 872 C CA . LYS A 1 109 ? -10.641 22.156 3.162 1 97.19 109 LYS A CA 1
ATOM 873 C C . LYS A 1 109 ? -10.789 22.594 4.617 1 97.19 109 LYS A C 1
ATOM 875 O O . LYS A 1 109 ? -11.391 23.641 4.898 1 97.19 109 LYS A O 1
ATOM 880 N N . TRP A 1 110 ? -10.211 21.812 5.555 1 95.44 110 TRP A N 1
ATOM 881 C CA . TRP A 1 110 ? -10.102 22.172 6.965 1 95.44 110 TRP A CA 1
ATOM 882 C C . TRP A 1 110 ? -8.945 21.438 7.625 1 95.44 110 TRP A C 1
ATOM 884 O O . TRP A 1 110 ? -8.344 20.547 7.02 1 95.44 110 TRP A O 1
ATOM 894 N N . GLY A 1 111 ? -8.531 21.797 8.828 1 89.06 111 GLY A N 1
ATOM 895 C CA . GLY A 1 111 ? -7.426 21.172 9.539 1 89.06 111 GLY A CA 1
ATOM 896 C C . GLY A 1 111 ? -6.102 21.891 9.336 1 89.06 111 GLY A C 1
ATOM 897 O O . GLY A 1 111 ? -5.047 21.359 9.688 1 89.06 111 GLY A O 1
ATOM 898 N N . GLY A 1 112 ? -6.172 23 8.656 1 75.5 112 GLY A N 1
ATOM 899 C CA . GLY A 1 112 ? -4.973 23.75 8.289 1 75.5 112 GLY A CA 1
ATOM 900 C C . GLY A 1 112 ? -4.129 24.141 9.484 1 75.5 112 GLY A C 1
ATOM 901 O O . GLY A 1 112 ? -2.92 24.328 9.359 1 75.5 112 GLY A O 1
ATOM 902 N N . ASP A 1 113 ? -4.625 24.172 10.531 1 79.56 113 ASP A N 1
ATOM 903 C CA . ASP A 1 113 ? -3.912 24.562 11.75 1 79.56 113 ASP A CA 1
ATOM 904 C C . ASP A 1 113 ? -3.273 23.344 12.414 1 79.56 113 ASP A C 1
ATOM 906 O O . ASP A 1 113 ? -2.42 23.484 13.289 1 79.56 113 ASP A O 1
ATOM 910 N N . LYS A 1 114 ? -3.588 22.219 11.93 1 80.44 114 LYS A N 1
ATOM 911 C CA . LYS A 1 114 ? -3.178 21 12.633 1 80.44 114 LYS A CA 1
ATOM 912 C C . LYS A 1 114 ? -2.307 20.125 11.742 1 80.44 114 LYS A C 1
ATOM 914 O O . LYS A 1 114 ? -1.49 19.344 12.242 1 80.44 114 LYS A O 1
ATOM 919 N N . VAL A 1 115 ? -2.57 20.297 10.547 1 86.44 115 VAL A N 1
ATOM 920 C CA . VAL A 1 115 ? -1.93 19.359 9.633 1 86.44 115 VAL A CA 1
ATOM 921 C C . VAL A 1 115 ? -0.781 20.047 8.898 1 86.44 115 VAL A C 1
ATOM 923 O O . VAL A 1 115 ? -0.987 21.047 8.219 1 86.44 115 VAL A O 1
ATOM 926 N N . GLU A 1 116 ? 0.415 19.594 9.164 1 87.44 116 GLU A N 1
ATOM 927 C CA . GLU A 1 116 ? 1.614 20.031 8.445 1 87.44 116 GLU A CA 1
ATOM 928 C C . GLU A 1 116 ? 2.48 18.828 8.055 1 87.44 116 GLU A C 1
ATOM 930 O O . GLU A 1 116 ? 2.402 17.766 8.68 1 87.44 116 GLU A O 1
ATOM 935 N N . GLY A 1 117 ? 3.197 19.109 7.016 1 92.5 117 GLY A N 1
ATOM 936 C CA . GLY A 1 117 ? 4.113 18.062 6.605 1 92.5 117 GLY A CA 1
ATOM 937 C C . GLY A 1 117 ? 4.039 17.75 5.121 1 92.5 117 GLY A C 1
ATOM 938 O O . GLY A 1 117 ? 3.621 18.594 4.324 1 92.5 117 GLY A O 1
ATOM 939 N N . VAL A 1 118 ? 4.617 16.625 4.785 1 92.75 118 VAL A N 1
ATOM 940 C CA . VAL A 1 118 ? 4.73 16.188 3.396 1 92.75 118 VAL A CA 1
ATOM 941 C C . VAL A 1 118 ? 4.055 14.828 3.223 1 92.75 118 VAL A C 1
ATOM 943 O O . VAL A 1 118 ? 4.32 13.898 3.98 1 92.75 118 VAL A O 1
ATOM 946 N N . VAL A 1 119 ? 3.096 14.781 2.254 1 95.69 119 VAL A N 1
ATOM 947 C CA . VAL A 1 119 ? 2.49 13.5 1.904 1 95.69 119 VAL A CA 1
ATOM 948 C C . VAL A 1 119 ? 3.473 12.672 1.078 1 95.69 119 VAL A C 1
ATOM 950 O O . VAL A 1 119 ? 3.969 13.133 0.048 1 95.69 119 VAL A O 1
ATOM 953 N N . LYS A 1 120 ? 3.738 11.5 1.558 1 93.94 120 LYS A N 1
ATOM 954 C CA . LYS A 1 120 ? 4.59 10.57 0.821 1 93.94 120 LYS A CA 1
ATOM 955 C C . LYS A 1 120 ? 3.768 9.695 -0.12 1 93.94 120 LYS A C 1
ATOM 957 O O . LYS A 1 120 ? 3.41 8.562 0.227 1 93.94 120 LYS A O 1
ATOM 962 N N . THR A 1 121 ? 3.596 10.141 -1.387 1 93.69 121 THR A N 1
ATOM 963 C CA . THR A 1 121 ? 2.645 9.508 -2.293 1 93.69 121 THR A CA 1
ATOM 964 C C . THR A 1 121 ? 3.211 8.203 -2.844 1 93.69 121 THR A C 1
ATOM 966 O O . THR A 1 121 ? 2.473 7.383 -3.395 1 93.69 121 THR A O 1
ATOM 969 N N . GLU A 1 122 ? 4.543 7.977 -2.654 1 90.81 122 GLU A N 1
ATOM 970 C CA . GLU A 1 122 ? 5.18 6.742 -3.113 1 90.81 122 GLU A CA 1
ATOM 971 C C . GLU A 1 122 ? 5.055 5.637 -2.07 1 90.81 122 GLU A C 1
ATOM 973 O O . GLU A 1 122 ? 5.379 4.48 -2.344 1 90.81 122 GLU A O 1
ATOM 978 N N . THR A 1 123 ? 4.555 5.984 -0.915 1 95.19 123 THR A N 1
ATOM 979 C CA . THR A 1 123 ? 4.414 5.047 0.195 1 95.19 123 THR A CA 1
ATOM 980 C C . THR A 1 123 ? 2.943 4.75 0.467 1 95.19 123 THR A C 1
ATOM 982 O O . THR A 1 123 ? 2.324 5.379 1.327 1 95.19 123 THR A O 1
ATOM 985 N N . ILE A 1 124 ? 2.438 3.754 -0.253 1 97.12 124 ILE A N 1
ATOM 986 C CA . ILE A 1 124 ? 1.023 3.406 -0.159 1 97.12 124 ILE A CA 1
ATOM 987 C C . ILE A 1 124 ? 0.853 2.178 0.73 1 97.12 124 ILE A C 1
ATOM 989 O O . ILE A 1 124 ? 1.572 1.188 0.576 1 97.12 124 ILE A O 1
ATOM 993 N N . TYR A 1 125 ? -0.051 2.303 1.646 1 98.06 125 TYR A N 1
ATOM 994 C CA . TYR A 1 125 ? -0.335 1.167 2.516 1 98.06 125 TYR A CA 1
ATOM 995 C C . TYR A 1 125 ? -1.812 0.795 2.463 1 98.06 125 TYR A C 1
ATOM 997 O O . TYR A 1 125 ? -2.678 1.671 2.398 1 98.06 125 TYR A O 1
ATOM 1005 N N . THR A 1 126 ? -2.064 -0.485 2.482 1 97.69 126 THR A N 1
ATOM 1006 C CA . THR A 1 126 ? -3.357 -0.989 2.928 1 97.69 126 THR A CA 1
ATOM 1007 C C . THR A 1 126 ? -3.346 -1.253 4.43 1 97.69 126 THR A C 1
ATOM 1009 O O . THR A 1 126 ? -2.582 -2.09 4.914 1 97.69 126 THR A O 1
ATOM 1012 N N . LYS A 1 127 ? -4.18 -0.567 5.168 1 98 127 LYS A N 1
ATOM 1013 C CA . LYS A 1 127 ? -4.227 -0.732 6.617 1 98 127 LYS A CA 1
ATOM 1014 C C . LYS A 1 127 ? -5.664 -0.914 7.105 1 98 127 LYS A C 1
ATOM 1016 O O . LYS A 1 127 ? -6.598 -0.383 6.504 1 98 127 LYS A O 1
ATOM 1021 N N . SER A 1 128 ? -5.781 -1.607 8.195 1 96.31 128 SER A N 1
ATOM 1022 C CA . SER A 1 128 ? -7.078 -1.763 8.852 1 96.31 128 SER A CA 1
ATOM 1023 C C . SER A 1 128 ? -7.645 -0.416 9.289 1 96.31 128 SER A C 1
ATOM 1025 O O . SER A 1 128 ? -6.93 0.404 9.867 1 96.31 128 SER A O 1
ATOM 1027 N N . ARG A 1 129 ? -8.914 -0.242 9.055 1 96.88 129 ARG A N 1
ATOM 1028 C CA . ARG A 1 129 ? -9.562 0.983 9.516 1 96.88 129 ARG A CA 1
ATOM 1029 C C . ARG A 1 129 ? -9.57 1.058 11.039 1 96.88 129 ARG A C 1
ATOM 1031 O O . ARG A 1 129 ? -9.711 2.141 11.609 1 96.88 129 ARG A O 1
ATOM 1038 N N . GLY A 1 130 ? -9.375 -0.049 11.719 1 96.94 130 GLY A N 1
ATOM 1039 C CA . GLY A 1 130 ? -9.305 -0.056 13.172 1 96.94 130 GLY A CA 1
ATOM 1040 C C . GLY A 1 130 ? -8.109 0.706 13.719 1 96.94 130 GLY A C 1
ATOM 1041 O O . GLY A 1 130 ? -8.086 1.076 14.891 1 96.94 130 GLY A O 1
ATOM 1042 N N . ARG A 1 131 ? -7.117 0.934 12.906 1 97.38 131 ARG A N 1
ATOM 1043 C CA . ARG A 1 131 ? -5.871 1.548 13.352 1 97.38 131 ARG A CA 1
ATOM 1044 C C . ARG A 1 131 ? -5.988 3.068 13.383 1 97.38 131 ARG A C 1
ATOM 1046 O O . ARG A 1 131 ? -5.078 3.758 13.844 1 97.38 131 ARG A O 1
ATOM 1053 N N . ILE A 1 132 ? -7.066 3.615 12.82 1 97.38 132 ILE A N 1
ATOM 1054 C CA . ILE A 1 132 ? -7.168 5.07 12.734 1 97.38 132 ILE A CA 1
ATOM 1055 C C . ILE A 1 132 ? -7.547 5.637 14.102 1 97.38 132 ILE A C 1
ATOM 1057 O O . ILE A 1 132 ? -8.234 4.977 14.883 1 97.38 132 ILE A O 1
ATOM 1061 N N . GLY A 1 133 ? -7.035 6.832 14.383 1 96.81 133 GLY A N 1
ATOM 1062 C CA . GLY A 1 133 ? -7.383 7.578 15.586 1 96.81 133 GLY A CA 1
ATOM 1063 C C . GLY A 1 133 ? -8.328 8.734 15.312 1 96.81 133 GLY A C 1
ATOM 1064 O O . GLY A 1 133 ? -9.5 8.523 15 1 96.81 133 GLY A O 1
ATOM 1065 N N . LYS A 1 134 ? -7.789 9.961 15.281 1 95.88 134 LYS A N 1
ATOM 1066 C CA . LYS A 1 134 ? -8.617 11.156 15.125 1 95.88 134 LYS A CA 1
ATOM 1067 C C . LYS A 1 134 ? -8.586 11.656 13.688 1 95.88 134 LYS A C 1
ATOM 1069 O O . LYS A 1 134 ? -7.547 11.609 13.023 1 95.88 134 LYS A O 1
ATOM 1074 N N . ARG A 1 135 ? -9.766 12.109 13.32 1 96.69 135 ARG A N 1
ATOM 1075 C CA . ARG A 1 135 ? -9.82 12.883 12.078 1 96.69 135 ARG A CA 1
ATOM 1076 C C . ARG A 1 135 ? -9.32 14.305 12.2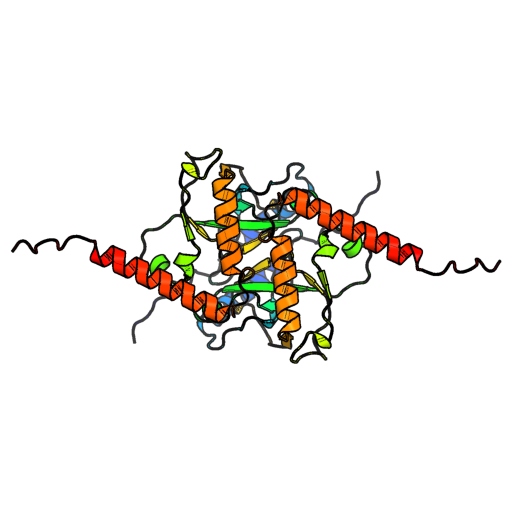97 1 96.69 135 ARG A C 1
ATOM 1078 O O . ARG A 1 135 ? -9.875 15.047 13.109 1 96.69 135 ARG A O 1
ATOM 1085 N N . ILE A 1 136 ? -8.297 14.711 11.508 1 97.06 136 ILE A N 1
ATOM 1086 C CA . ILE A 1 136 ? -7.676 15.977 11.883 1 97.06 136 ILE A CA 1
ATOM 1087 C C . ILE A 1 136 ? -7.711 16.938 10.703 1 97.06 136 ILE A C 1
ATOM 1089 O O . ILE A 1 136 ? -7.266 18.094 10.812 1 97.06 136 ILE A O 1
ATOM 1093 N N . GLY A 1 137 ? -8.203 16.516 9.57 1 97.31 137 GLY A N 1
ATOM 1094 C CA . GLY A 1 137 ? -8.312 17.406 8.422 1 97.31 137 GLY A CA 1
ATOM 1095 C C . GLY A 1 137 ? -8.875 16.719 7.188 1 97.31 137 GLY A C 1
ATOM 1096 O O . GLY A 1 137 ? -9.273 15.562 7.242 1 97.31 137 GLY A O 1
ATOM 1097 N N . ARG A 1 138 ? -8.938 17.547 6.172 1 97.94 138 ARG A N 1
ATOM 1098 C CA . ARG A 1 138 ? -9.398 17.062 4.875 1 97.94 138 ARG A CA 1
ATOM 1099 C C . ARG A 1 138 ? -8.805 17.906 3.742 1 97.94 138 ARG A C 1
ATOM 1101 O O . ARG A 1 138 ? -8.742 19.125 3.836 1 97.94 138 ARG A O 1
ATOM 1108 N N . LEU A 1 139 ? -8.383 17.203 2.758 1 97.06 139 LEU A N 1
ATOM 1109 C CA . LEU A 1 139 ? -7.953 17.891 1.549 1 97.06 139 LEU A CA 1
ATOM 1110 C C . LEU A 1 139 ? -9.141 18.531 0.827 1 97.06 139 LEU A C 1
ATOM 1112 O O . LEU A 1 139 ? -10.25 17.984 0.863 1 97.06 139 LEU A O 1
ATOM 1116 N N . ASN A 1 140 ? -8.859 19.656 0.201 1 95.88 140 ASN A N 1
ATOM 1117 C CA . ASN A 1 140 ? -9.836 20.156 -0.754 1 95.88 140 ASN A CA 1
ATOM 1118 C C . ASN A 1 140 ? -9.664 19.5 -2.127 1 95.88 140 ASN A C 1
ATOM 1120 O O . ASN A 1 140 ? -8.836 18.609 -2.297 1 95.88 140 ASN A O 1
ATOM 1124 N N . ASP A 1 141 ? -10.453 19.938 -3.094 1 92.75 141 ASP A N 1
ATOM 1125 C CA . ASP A 1 141 ? -10.43 19.312 -4.414 1 92.75 141 ASP A CA 1
ATOM 1126 C C . ASP A 1 141 ? -9.047 19.438 -5.059 1 92.75 141 ASP A C 1
ATOM 1128 O O . ASP A 1 141 ? -8.57 18.516 -5.703 1 92.75 141 ASP A O 1
ATOM 1132 N N . GLU A 1 142 ? -8.438 20.562 -4.848 1 94.12 142 GLU A N 1
ATOM 1133 C CA . GLU A 1 142 ? -7.102 20.766 -5.406 1 94.12 142 GLU A CA 1
ATOM 1134 C C . GLU A 1 142 ? -6.094 19.812 -4.781 1 94.12 142 GLU A C 1
ATOM 1136 O O . GLU A 1 142 ? -5.266 19.219 -5.488 1 94.12 142 GLU A O 1
ATOM 1141 N N . GLY A 1 143 ? -6.152 19.672 -3.463 1 94.69 143 GLY A N 1
ATOM 1142 C CA . GLY A 1 143 ? -5.285 18.719 -2.779 1 94.69 143 GLY A CA 1
ATOM 1143 C C . GLY A 1 143 ? -5.48 17.297 -3.24 1 94.69 143 GLY A C 1
ATOM 1144 O O . GLY A 1 143 ? -4.504 16.578 -3.477 1 94.69 143 GLY A O 1
ATOM 1145 N N . ILE A 1 144 ? -6.711 16.891 -3.443 1 93.5 144 ILE A N 1
ATOM 1146 C CA . ILE A 1 144 ? -7.031 15.547 -3.891 1 93.5 144 ILE A CA 1
ATOM 1147 C C . ILE A 1 144 ? -6.484 15.328 -5.301 1 93.5 144 ILE A C 1
ATOM 1149 O O . ILE A 1 144 ? -5.906 14.281 -5.59 1 93.5 144 ILE A O 1
ATOM 1153 N N . ASN A 1 145 ? -6.629 16.281 -6.129 1 90.5 145 ASN A N 1
ATOM 1154 C CA . ASN A 1 145 ? -6.137 16.172 -7.496 1 90.5 145 ASN A CA 1
ATOM 1155 C C . ASN A 1 145 ? -4.617 16.047 -7.539 1 90.5 145 ASN A C 1
ATOM 1157 O O . ASN A 1 145 ? -4.078 15.258 -8.312 1 90.5 145 ASN A O 1
ATOM 1161 N N . LYS A 1 146 ? -3.953 16.797 -6.723 1 92.38 146 LYS A N 1
ATOM 1162 C CA . LYS A 1 146 ? -2.494 16.75 -6.688 1 92.38 146 LYS A CA 1
ATOM 1163 C C . LYS A 1 146 ? -2.006 15.391 -6.191 1 92.38 146 LYS A C 1
ATOM 1165 O O . LYS A 1 146 ? -1.048 14.836 -6.73 1 92.38 146 LYS A O 1
ATOM 1170 N N . VAL A 1 147 ? -2.666 14.875 -5.184 1 94.19 147 VAL A N 1
ATOM 1171 C CA . VAL A 1 147 ? -2.336 13.547 -4.688 1 94.19 147 VAL A CA 1
ATOM 1172 C C . VAL A 1 147 ? -2.525 12.516 -5.797 1 94.19 147 VAL A C 1
ATOM 1174 O O . VAL A 1 147 ? -1.646 11.688 -6.039 1 94.19 147 VAL A O 1
ATOM 1177 N N . SER A 1 148 ? -3.67 12.602 -6.469 1 89.44 148 SER A N 1
ATOM 1178 C CA . SER A 1 148 ? -3.977 11.656 -7.539 1 89.44 148 SER A CA 1
ATOM 1179 C C . SER A 1 148 ? -2.93 11.719 -8.648 1 89.44 148 SER A C 1
ATOM 1181 O O . SER A 1 148 ? -2.508 10.688 -9.164 1 89.44 148 SER A O 1
ATOM 1183 N N . GLU A 1 149 ? -2.521 12.891 -8.984 1 87.38 149 GLU A N 1
ATOM 1184 C CA . GLU A 1 149 ? -1.518 13.086 -10.023 1 87.38 149 GLU A CA 1
ATOM 1185 C C . GLU A 1 149 ? -0.183 12.461 -9.625 1 87.38 149 GLU A C 1
ATOM 1187 O O . GLU A 1 149 ? 0.434 11.742 -10.422 1 87.38 149 GLU A O 1
ATOM 1192 N N . LEU A 1 150 ? 0.218 12.742 -8.453 1 89.31 150 LEU A N 1
ATOM 1193 C CA . LEU A 1 150 ? 1.508 12.234 -7.996 1 89.31 150 LEU A CA 1
ATOM 1194 C C . LEU A 1 150 ? 1.479 10.711 -7.859 1 89.31 150 LEU A C 1
ATOM 1196 O O . LEU A 1 150 ? 2.436 10.031 -8.234 1 89.31 150 LEU A O 1
ATOM 1200 N N . VAL A 1 151 ? 0.364 10.188 -7.359 1 91.88 151 VAL A N 1
ATOM 1201 C CA . VAL A 1 151 ? 0.226 8.742 -7.23 1 91.88 151 VAL A CA 1
ATOM 1202 C C . VAL A 1 151 ? 0.262 8.094 -8.609 1 91.88 151 VAL A C 1
ATOM 1204 O O . VAL A 1 151 ? 0.868 7.031 -8.789 1 91.88 151 VAL 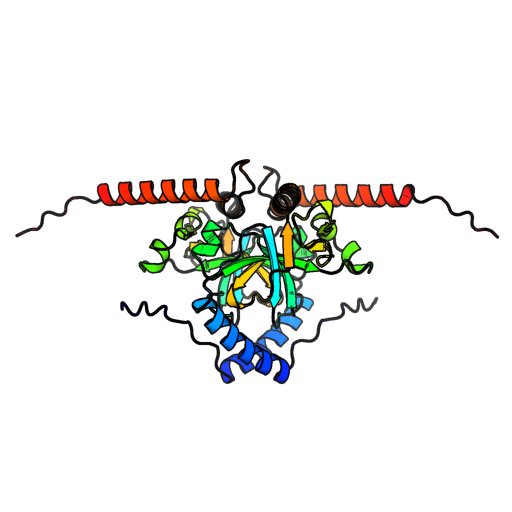A O 1
ATOM 1207 N N . SER A 1 152 ? -0.376 8.711 -9.547 1 86.75 152 SER A N 1
ATOM 1208 C CA . SER A 1 152 ? -0.349 8.203 -10.914 1 86.75 152 SER A CA 1
ATOM 1209 C C . SER A 1 152 ? 1.076 8.133 -11.453 1 86.75 152 SER A C 1
ATOM 1211 O O . SER A 1 152 ? 1.426 7.203 -12.188 1 86.75 152 SER A O 1
ATOM 1213 N N . ARG A 1 153 ? 1.878 9.055 -11.102 1 83.31 153 ARG A N 1
ATOM 1214 C CA . ARG A 1 153 ? 3.27 9.078 -11.539 1 83.31 153 ARG A CA 1
ATOM 1215 C C . ARG A 1 153 ? 4.074 7.965 -10.875 1 83.31 153 ARG A C 1
ATOM 1217 O O . ARG A 1 153 ? 4.914 7.328 -11.516 1 83.31 153 ARG A O 1
ATOM 1224 N N . VAL A 1 154 ? 3.832 7.773 -9.625 1 85.38 154 VAL A N 1
ATOM 1225 C CA . VAL A 1 154 ? 4.504 6.719 -8.875 1 85.38 154 VAL A CA 1
ATOM 1226 C C . VAL A 1 154 ? 4.234 5.367 -9.539 1 85.38 154 VAL A C 1
ATOM 1228 O O . VAL A 1 154 ? 5.141 4.543 -9.672 1 85.38 154 VAL A O 1
ATOM 1231 N N . LEU A 1 155 ? 2.984 5.195 -9.992 1 85.25 155 LEU A N 1
ATOM 1232 C CA . LEU A 1 155 ? 2.547 3.885 -10.461 1 85.25 155 LEU A CA 1
ATOM 1233 C C . LEU A 1 155 ? 2.697 3.768 -11.977 1 85.25 155 LEU A C 1
ATOM 1235 O O . LEU A 1 155 ? 2.469 2.699 -12.547 1 85.25 155 LEU A O 1
ATOM 1239 N N . HIS A 1 156 ? 3.15 4.836 -12.641 1 73.62 156 HIS A N 1
ATOM 1240 C CA . HIS A 1 156 ? 3.428 4.875 -14.078 1 73.62 156 HIS A CA 1
ATOM 1241 C C . HIS A 1 156 ? 2.199 4.477 -14.883 1 73.62 156 HIS A C 1
ATOM 1243 O O . HIS A 1 156 ? 2.291 3.652 -15.797 1 73.62 156 HIS A O 1
ATOM 1249 N N . VAL A 1 157 ? 1.13 4.77 -14.5 1 64.88 157 VAL A N 1
ATOM 1250 C CA . VAL A 1 157 ? -0.106 4.406 -15.188 1 64.88 157 VAL A CA 1
ATOM 1251 C C . VAL A 1 157 ? -0.481 5.5 -16.188 1 64.88 157 VAL A C 1
ATOM 1253 O O . VAL A 1 157 ? -1.376 5.309 -17.016 1 64.88 157 VAL A O 1
ATOM 1256 N N . ARG A 1 158 ? 0.079 6.547 -16.266 1 56.88 158 ARG A N 1
ATOM 1257 C CA . ARG A 1 158 ? -0.367 7.598 -17.172 1 56.88 158 ARG A CA 1
ATOM 1258 C C . ARG A 1 158 ? 0.292 7.457 -18.531 1 56.88 158 ARG A C 1
ATOM 1260 O O . ARG A 1 158 ? -0.258 7.902 -19.547 1 56.88 158 ARG A O 1
ATOM 1267 N N . GLU A 1 159 ? 1.496 7.02 -18.578 1 52.94 159 GLU A N 1
ATOM 1268 C CA . GLU A 1 159 ? 2.174 7.227 -19.844 1 52.94 159 GLU A CA 1
ATOM 1269 C C . GLU A 1 159 ? 2.594 5.902 -20.469 1 52.94 159 GLU A C 1
ATOM 1271 O O . GLU A 1 159 ? 2.904 4.941 -19.766 1 52.94 159 GLU A O 1
ATOM 1276 N N . PRO A 1 160 ? 2.295 5.828 -21.656 1 51.22 160 PRO A N 1
ATOM 1277 C CA . PRO A 1 160 ? 2.75 4.68 -22.438 1 51.22 160 PRO A CA 1
ATOM 1278 C C . PRO A 1 160 ? 4.262 4.48 -22.375 1 51.22 160 PRO A C 1
ATOM 1280 O O . PRO A 1 160 ? 4.832 3.756 -23.203 1 51.22 160 PRO A O 1
ATOM 1283 N N . ILE A 1 161 ? 4.938 5.215 -21.719 1 47.56 161 ILE A N 1
ATOM 1284 C CA . ILE A 1 161 ? 6.387 5.082 -21.609 1 47.56 161 ILE A CA 1
ATOM 1285 C C . ILE A 1 161 ? 6.727 4.059 -20.531 1 47.56 161 ILE A C 1
ATOM 1287 O O . ILE A 1 161 ? 5.965 3.875 -19.578 1 47.56 161 ILE A O 1
ATOM 1291 N N . SER A 1 162 ? 7.812 3.404 -20.812 1 57.53 162 SER A N 1
ATOM 1292 C CA . SER A 1 162 ? 8.281 2.449 -19.812 1 57.53 162 SER A CA 1
ATOM 1293 C C . SER A 1 162 ? 8.391 3.102 -18.438 1 57.53 162 SER A C 1
ATOM 1295 O O . SER A 1 162 ? 8.836 4.246 -18.312 1 57.53 162 SER A O 1
ATOM 1297 N N . PRO A 1 163 ? 7.965 2.482 -17.453 1 53.75 163 PRO A N 1
ATOM 1298 C CA . PRO A 1 163 ? 8.031 3.027 -16.094 1 53.75 163 PRO A CA 1
ATOM 1299 C C . PRO A 1 163 ? 9.438 3.496 -15.719 1 53.75 163 PRO A C 1
ATOM 1301 O O . PRO A 1 163 ? 9.594 4.547 -15.094 1 53.75 163 PRO A O 1
ATOM 1304 N N . ASP A 1 164 ? 10.383 2.801 -16.109 1 62.81 164 ASP A N 1
ATOM 1305 C CA . ASP A 1 164 ? 11.758 3.18 -15.789 1 62.81 164 ASP A CA 1
ATOM 1306 C C . ASP A 1 164 ? 12.164 4.445 -16.531 1 62.81 164 ASP A C 1
ATOM 1308 O O . ASP A 1 164 ? 12.844 5.312 -15.977 1 62.81 164 ASP A O 1
ATOM 1312 N N . ASP A 1 165 ? 11.688 4.434 -17.75 1 58.69 165 ASP A N 1
ATOM 1313 C CA . ASP A 1 165 ? 12 5.633 -18.516 1 58.69 165 ASP A CA 1
ATOM 1314 C C . ASP A 1 165 ? 11.273 6.852 -17.953 1 58.69 165 ASP A C 1
ATOM 1316 O O . ASP A 1 165 ? 11.836 7.945 -17.891 1 58.69 165 ASP A O 1
ATOM 1320 N N . ASP A 1 166 ? 10.117 6.594 -17.562 1 63.31 166 ASP A N 1
ATOM 1321 C CA . ASP A 1 166 ? 9.344 7.672 -16.953 1 63.31 166 ASP A CA 1
ATOM 1322 C C . ASP A 1 166 ? 10.008 8.156 -15.656 1 63.31 166 ASP A C 1
ATOM 1324 O O . ASP A 1 166 ? 10.133 9.359 -15.43 1 63.31 166 ASP A O 1
ATOM 1328 N N . MET A 1 167 ? 10.539 7.258 -14.992 1 60.19 167 MET A N 1
ATOM 1329 C CA . MET A 1 167 ? 11.211 7.594 -13.742 1 60.19 167 MET A CA 1
ATOM 1330 C C . MET A 1 167 ? 12.5 8.359 -14.008 1 60.19 167 MET A C 1
ATOM 1332 O O . MET A 1 167 ? 12.805 9.328 -13.312 1 60.19 167 MET A O 1
ATOM 1336 N N . LYS A 1 168 ? 13.188 7.875 -14.945 1 65.31 168 LYS A N 1
ATOM 1337 C CA . LYS A 1 168 ? 14.414 8.578 -15.305 1 65.31 168 LYS A CA 1
ATOM 1338 C C . LYS A 1 168 ? 14.133 10.023 -15.695 1 65.31 168 LYS A C 1
ATOM 1340 O O . LYS A 1 168 ? 14.844 10.938 -15.281 1 65.31 168 LYS A O 1
ATOM 1345 N N . LYS A 1 169 ? 13.109 10.18 -16.438 1 64 169 LYS A N 1
ATOM 1346 C CA . LYS A 1 169 ? 12.727 11.523 -16.875 1 64 169 LYS A CA 1
ATOM 1347 C C . LYS A 1 169 ? 12.312 12.383 -15.688 1 64 169 LYS A C 1
ATOM 1349 O O . LYS A 1 169 ? 12.68 13.562 -15.609 1 64 169 LYS A O 1
ATOM 1354 N N . MET A 1 170 ? 11.672 11.742 -14.828 1 67.12 170 MET A N 1
ATOM 1355 C CA . MET A 1 170 ? 11.211 12.477 -13.656 1 67.12 170 MET A CA 1
ATOM 1356 C C . MET A 1 170 ? 12.383 12.875 -12.766 1 67.12 170 MET A C 1
ATOM 1358 O O . MET A 1 170 ? 12.414 13.984 -12.234 1 67.12 170 MET A O 1
ATOM 1362 N N . VAL A 1 171 ? 13.25 11.977 -12.656 1 62.72 171 VAL A N 1
ATOM 1363 C CA . VAL A 1 171 ? 14.43 12.242 -11.828 1 62.72 171 VAL A CA 1
ATOM 1364 C C . VAL A 1 171 ? 15.281 13.336 -12.477 1 62.72 171 VAL A C 1
ATOM 1366 O O . VAL A 1 171 ? 15.766 14.234 -11.789 1 62.72 171 VAL A O 1
ATOM 1369 N N . GLU A 1 172 ? 15.43 13.188 -13.734 1 66.81 172 GLU A N 1
ATOM 1370 C CA . GLU A 1 172 ? 16.203 14.188 -14.461 1 66.81 172 GLU A CA 1
ATOM 1371 C C . GLU A 1 172 ? 15.578 15.57 -14.336 1 66.81 172 GLU A C 1
ATOM 1373 O O . GLU A 1 172 ? 16.281 16.562 -14.109 1 66.81 172 GLU A O 1
ATOM 1378 N N . LYS A 1 173 ? 14.297 15.555 -14.539 1 62.44 173 LYS A N 1
ATOM 1379 C CA . LYS A 1 173 ? 13.594 16.828 -14.414 1 62.44 173 LYS A CA 1
ATOM 1380 C C . LYS A 1 173 ? 13.719 17.391 -13 1 62.44 173 LYS A C 1
ATOM 1382 O O . LYS A 1 173 ? 13.93 18.594 -12.82 1 62.44 173 LYS A O 1
ATOM 1387 N N . ALA A 1 174 ? 13.695 16.578 -12.031 1 61.56 174 ALA A N 1
ATOM 1388 C CA . ALA A 1 174 ? 13.82 17 -10.648 1 61.56 174 ALA A CA 1
ATOM 1389 C C . ALA A 1 174 ? 15.227 17.531 -10.359 1 61.56 174 ALA A C 1
ATOM 1391 O O . ALA A 1 174 ? 15.398 18.516 -9.648 1 61.56 174 ALA A O 1
ATOM 1392 N N . GLU A 1 175 ? 16.109 16.781 -10.891 1 61.75 175 GLU A N 1
ATOM 1393 C CA . GLU A 1 175 ? 17.5 17.203 -10.727 1 61.75 175 GLU A CA 1
ATOM 1394 C C . GLU A 1 175 ? 17.75 18.547 -11.398 1 61.75 175 GLU A C 1
ATOM 1396 O O . GLU A 1 175 ? 18.453 19.406 -10.852 1 61.75 175 GLU A O 1
ATOM 1401 N N . ARG A 1 176 ? 17.188 18.828 -12.508 1 61.88 176 ARG A N 1
ATOM 1402 C CA . ARG A 1 176 ? 17.312 20.109 -13.211 1 61.88 176 ARG A CA 1
ATOM 1403 C C . ARG A 1 176 ? 16.703 21.25 -12.398 1 61.88 176 ARG A C 1
ATOM 1405 O O . ARG A 1 176 ? 17.266 22.344 -12.328 1 61.88 176 ARG A O 1
ATOM 1412 N N . ARG A 1 177 ? 15.617 20.922 -11.82 1 56.47 177 ARG A N 1
ATOM 1413 C CA . ARG A 1 177 ? 14.945 21.938 -11 1 56.47 177 ARG A CA 1
ATOM 1414 C C . ARG A 1 177 ? 15.773 22.281 -9.766 1 56.47 177 ARG A C 1
ATOM 1416 O O . ARG A 1 177 ? 15.852 23.453 -9.375 1 56.47 177 ARG A O 1
ATOM 1423 N N . ARG A 1 178 ? 16.344 21.312 -9.219 1 58.22 178 ARG A N 1
ATOM 1424 C CA . ARG A 1 178 ? 17.219 21.531 -8.07 1 58.22 178 ARG A CA 1
ATOM 1425 C C . ARG A 1 178 ? 18.438 22.375 -8.453 1 58.22 178 ARG A C 1
ATOM 1427 O O . ARG A 1 178 ? 18.812 23.281 -7.715 1 58.22 178 ARG A O 1
ATOM 1434 N N . GLU A 1 179 ? 19 22.062 -9.547 1 61.66 179 GLU A N 1
ATOM 1435 C CA . GLU A 1 179 ? 20.156 22.812 -10.047 1 61.66 179 GLU A CA 1
ATOM 1436 C C . GLU A 1 179 ? 19.781 24.266 -10.359 1 61.66 179 GLU A C 1
ATOM 1438 O O . GLU A 1 179 ? 20.531 25.188 -10.062 1 61.66 179 GLU A O 1
ATOM 1443 N N . ALA A 1 180 ? 18.641 24.469 -10.859 1 58.88 180 ALA A N 1
ATOM 1444 C CA . ALA A 1 180 ? 18.172 25.812 -11.188 1 58.88 180 ALA A CA 1
ATOM 1445 C C . ALA A 1 180 ? 17.922 26.625 -9.922 1 58.88 180 ALA A C 1
ATOM 1447 O O . ALA A 1 180 ? 18.234 27.812 -9.875 1 58.88 180 ALA A O 1
ATOM 1448 N N . LYS A 1 181 ? 17.391 25.969 -8.961 1 56.78 181 LYS A N 1
ATOM 1449 C CA . LYS A 1 181 ? 17.156 26.656 -7.688 1 56.78 181 LYS A CA 1
ATOM 1450 C C . LYS A 1 181 ? 18.469 27.016 -7 1 56.78 181 LYS A C 1
ATOM 1452 O O . LYS A 1 181 ? 18.578 28.078 -6.395 1 56.78 181 LYS A O 1
ATOM 1457 N N . GLN A 1 182 ? 19.438 26.109 -7.035 1 57.72 182 GLN A N 1
ATOM 1458 C CA . GLN A 1 182 ? 20.75 26.375 -6.465 1 57.72 182 GLN A CA 1
ATOM 1459 C C . GLN A 1 182 ? 21.453 27.516 -7.203 1 57.72 182 GLN A C 1
ATOM 1461 O O . GLN A 1 182 ? 22.172 28.297 -6.594 1 57.72 182 GLN A O 1
ATOM 1466 N N . THR A 1 183 ? 21.266 27.562 -8.43 1 58.59 183 THR A N 1
ATOM 1467 C CA . THR A 1 183 ? 21.906 28.625 -9.211 1 58.59 183 THR A CA 1
ATOM 1468 C C . THR A 1 183 ? 21.219 29.969 -8.961 1 58.59 183 THR A C 1
ATOM 1470 O O . THR A 1 183 ? 21.859 31.016 -9.07 1 58.59 183 THR A O 1
ATOM 1473 N N . ARG A 1 184 ? 20 30.016 -8.617 1 52.19 184 ARG A N 1
ATOM 1474 C CA . ARG A 1 184 ? 19.312 31.266 -8.32 1 52.19 184 ARG A CA 1
ATOM 1475 C C . ARG A 1 184 ? 19.625 31.75 -6.906 1 52.19 184 ARG A C 1
ATOM 1477 O O . ARG A 1 184 ? 19.266 32.875 -6.527 1 52.19 184 ARG A O 1
ATOM 1484 N N . LEU A 1 185 ? 20.141 30.906 -6.145 1 49.19 185 LEU A N 1
ATOM 1485 C CA . LEU A 1 185 ? 20.609 31.422 -4.855 1 49.19 185 LEU A CA 1
ATOM 1486 C C . LEU A 1 185 ? 21.703 32.469 -5.043 1 49.19 185 LEU A C 1
ATOM 1488 O O . LEU A 1 185 ? 22.672 32.219 -5.762 1 49.19 185 LEU A O 1
ATOM 1492 N N . PRO A 1 186 ? 21.516 33.75 -4.668 1 47.31 186 PRO A N 1
ATOM 1493 C CA . PRO A 1 186 ? 22.5 34.844 -4.785 1 47.31 186 PRO A CA 1
ATOM 1494 C C . PRO A 1 186 ? 23.875 34.469 -4.27 1 47.31 186 PRO A C 1
ATOM 1496 O O . PRO A 1 186 ? 24 33.625 -3.383 1 47.31 186 PRO A O 1
ATOM 1499 N N . TYR A 1 187 ? 24.953 34.688 -5.09 1 42.44 187 TYR A N 1
ATOM 1500 C CA . TYR A 1 187 ? 26.344 34.75 -4.691 1 42.44 187 TYR A CA 1
ATOM 1501 C C . TYR A 1 187 ? 26.531 35.531 -3.408 1 42.44 187 TYR A C 1
ATOM 1503 O O . TYR A 1 187 ? 26.406 36.781 -3.418 1 42.44 187 TYR A O 1
ATOM 1511 N N . LYS A 1 188 ? 26.172 35.156 -2.32 1 42.19 188 LYS A N 1
ATOM 1512 C CA . LYS A 1 188 ? 26.703 35.875 -1.165 1 42.19 188 LYS A CA 1
ATOM 1513 C C . LYS A 1 188 ? 28.203 36.094 -1.295 1 42.19 188 LYS A C 1
ATOM 1515 O O . LYS A 1 188 ? 28.969 35.125 -1.472 1 42.19 188 LYS A O 1
ATOM 1520 N N . LYS A 1 189 ? 28.672 37.25 -1.616 1 38.94 189 LYS A N 1
ATOM 1521 C CA . LYS A 1 189 ? 30 37.844 -1.429 1 38.94 189 LYS A CA 1
ATOM 1522 C C . LYS A 1 189 ? 30.641 37.344 -0.138 1 38.94 189 LYS A C 1
ATOM 1524 O O . LYS A 1 189 ? 30.016 37.375 0.926 1 38.94 189 LYS A O 1
ATOM 1529 N N . ASN A 1 190 ? 31.562 36.375 -0.197 1 34.22 190 ASN A N 1
ATOM 1530 C CA . ASN A 1 190 ? 32.562 36.281 0.854 1 34.22 190 ASN A CA 1
ATOM 1531 C C . ASN A 1 190 ? 33 37.656 1.338 1 34.22 190 ASN A C 1
ATOM 1533 O O . ASN A 1 190 ? 33.594 38.438 0.585 1 34.22 190 ASN A O 1
ATOM 1537 N N . GLU A 1 191 ? 32.219 38.438 2.01 1 31.8 191 GLU A N 1
ATOM 1538 C CA . GLU A 1 191 ? 32.906 39.438 2.793 1 31.8 191 GLU A CA 1
ATOM 1539 C C . GLU A 1 191 ? 34.094 38.844 3.539 1 31.8 191 GLU A C 1
ATOM 1541 O O . GLU A 1 191 ? 33.938 37.938 4.379 1 31.8 191 GLU A O 1
ATOM 1546 N N . LEU A 1 192 ? 35.312 38.688 2.805 1 26.3 192 LEU A N 1
ATOM 1547 C CA . LEU A 1 192 ? 36.5 39.188 3.5 1 26.3 192 LEU A CA 1
ATOM 1548 C C . LEU A 1 192 ? 36.375 40.688 3.795 1 26.3 192 LEU A C 1
ATOM 1550 O O . LEU A 1 192 ? 35.875 41.438 2.963 1 26.3 192 LEU A O 1
ATOM 1554 N N . MET B 1 1 ? -31.594 -12.141 14.086 1 25.77 1 MET B N 1
ATOM 1555 C CA . MET B 1 1 ? -30.297 -11.57 14.469 1 25.77 1 MET B CA 1
ATOM 1556 C C . MET B 1 1 ? -29.156 -12.359 13.836 1 25.77 1 MET B C 1
ATOM 1558 O O . MET B 1 1 ? -28.828 -13.461 14.281 1 25.77 1 MET B O 1
ATOM 1562 N N . GLU B 1 2 ? -29.125 -12.445 12.523 1 26.88 2 GLU B N 1
ATOM 1563 C CA . GLU B 1 2 ? -28.234 -13.305 11.742 1 26.88 2 GLU B CA 1
ATOM 1564 C C . GLU B 1 2 ? -26.766 -13.047 12.086 1 26.88 2 GLU B C 1
ATOM 1566 O O . GLU B 1 2 ? -26.312 -11.898 12.086 1 26.88 2 GLU B O 1
ATOM 1571 N N . ASN B 1 3 ? -26.188 -13.867 12.969 1 28.78 3 ASN B N 1
ATOM 1572 C CA . ASN B 1 3 ? -24.812 -13.914 13.461 1 28.78 3 ASN B CA 1
ATOM 1573 C C . ASN B 1 3 ? -23.812 -13.859 12.312 1 28.78 3 ASN B C 1
ATOM 1575 O O . ASN B 1 3 ? -23.625 -14.844 11.586 1 28.78 3 ASN B O 1
ATOM 1579 N N . ASN B 1 4 ? -23.859 -12.906 11.469 1 32.16 4 ASN B N 1
ATOM 1580 C CA . ASN B 1 4 ? -22.781 -12.742 10.492 1 32.16 4 ASN B CA 1
ATOM 1581 C C . ASN B 1 4 ? -21.422 -13 11.109 1 32.16 4 ASN B C 1
ATOM 1583 O O . ASN B 1 4 ? -20.875 -12.148 11.812 1 32.16 4 ASN B O 1
ATOM 1587 N N . LYS B 1 5 ? -21.203 -14.164 11.445 1 31.72 5 LYS B N 1
ATOM 1588 C CA . LYS B 1 5 ? -19.906 -14.633 11.922 1 31.72 5 LYS B CA 1
ATOM 1589 C C . LYS B 1 5 ? -18.766 -14.156 11.008 1 31.72 5 LYS B C 1
ATOM 1591 O O . LYS B 1 5 ? -18.516 -14.766 9.961 1 31.72 5 LYS B O 1
ATOM 1596 N N . VAL B 1 6 ? -18.641 -12.922 10.828 1 36.75 6 VAL B N 1
ATOM 1597 C CA . VAL B 1 6 ? -17.391 -12.516 10.219 1 36.75 6 VAL B CA 1
ATOM 1598 C C . VAL B 1 6 ? -16.219 -13.195 10.945 1 36.75 6 VAL B C 1
ATOM 1600 O O . VAL B 1 6 ? -16.094 -13.086 12.164 1 36.75 6 VAL B O 1
ATOM 1603 N N . ASN B 1 7 ? -15.867 -14.273 10.602 1 38.72 7 ASN B N 1
ATOM 1604 C CA . ASN B 1 7 ? -14.68 -14.977 11.07 1 38.72 7 ASN B CA 1
ATOM 1605 C C . ASN B 1 7 ? -13.555 -14.008 11.414 1 38.72 7 ASN B C 1
ATOM 1607 O O . ASN B 1 7 ? -12.938 -13.422 10.523 1 38.72 7 ASN B O 1
ATOM 1611 N N . MET B 1 8 ? -13.758 -13.32 12.492 1 49.72 8 MET B N 1
ATOM 1612 C CA . MET B 1 8 ? -12.695 -12.445 12.977 1 49.72 8 MET B CA 1
ATOM 1613 C C . MET B 1 8 ? -11.367 -13.188 13.031 1 49.72 8 MET B C 1
ATOM 1615 O O . MET B 1 8 ? -11.25 -14.219 13.703 1 49.72 8 MET B O 1
ATOM 1619 N N . ARG B 1 9 ? -10.625 -13.016 12.023 1 59.47 9 ARG B N 1
ATOM 1620 C CA . ARG B 1 9 ? -9.305 -13.625 12.109 1 59.47 9 ARG B CA 1
ATOM 1621 C C . ARG B 1 9 ? -8.656 -13.352 13.461 1 59.47 9 ARG B C 1
ATOM 1623 O O . ARG B 1 9 ? -8.656 -12.211 13.93 1 59.47 9 ARG B O 1
ATOM 1630 N N . LYS B 1 10 ? -8.344 -14.359 14.227 1 71.44 10 LYS B N 1
ATOM 1631 C CA . LYS B 1 10 ? -7.793 -14.289 15.578 1 71.44 10 LYS B CA 1
ATOM 1632 C C . LYS B 1 10 ? -6.484 -13.5 15.594 1 71.44 10 LYS B C 1
ATOM 1634 O O . LYS B 1 10 ? -5.688 -13.594 14.656 1 71.44 10 LYS B O 1
ATOM 1639 N N . THR B 1 11 ? -6.434 -12.516 16.609 1 77.06 11 THR B N 1
ATOM 1640 C CA . THR B 1 11 ? -5.176 -11.836 16.875 1 77.06 11 THR B CA 1
ATOM 1641 C C . THR B 1 11 ? -4.078 -12.836 17.219 1 77.06 11 THR B C 1
ATOM 1643 O O . THR B 1 11 ? -4.348 -13.891 17.812 1 77.06 11 THR B O 1
ATOM 1646 N N . PRO B 1 12 ? -2.916 -12.562 16.812 1 78.12 12 PRO B N 1
ATOM 1647 C CA . PRO B 1 12 ? -1.82 -13.508 17.062 1 78.12 12 PRO B CA 1
ATOM 1648 C C . PRO B 1 12 ? -1.644 -13.82 18.547 1 78.12 12 PRO B C 1
ATOM 1650 O O . PRO B 1 12 ? -1.857 -12.953 19.391 1 78.12 12 PRO B O 1
ATOM 1653 N N . THR B 1 13 ? -1.281 -15.047 18.797 1 80.56 13 THR B N 1
ATOM 1654 C CA . THR B 1 13 ? -0.925 -15.461 20.141 1 80.56 13 THR B CA 1
ATOM 1655 C C . THR B 1 13 ? 0.437 -14.898 20.547 1 80.56 13 THR B C 1
ATOM 1657 O O . THR B 1 13 ? 1.166 -14.375 19.703 1 80.56 13 THR B 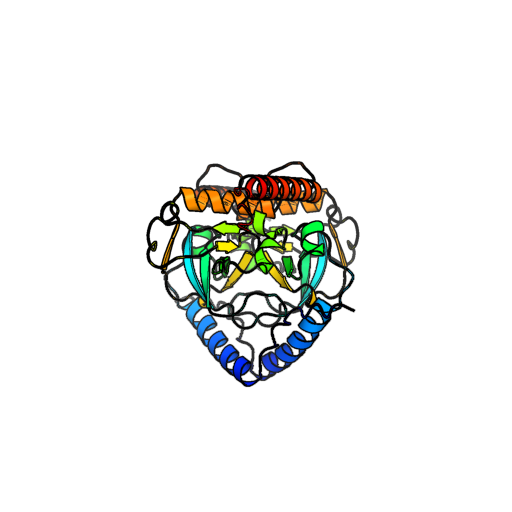O 1
ATOM 1660 N N . GLU B 1 14 ? 0.75 -15.078 21.797 1 76.81 14 GLU B N 1
ATOM 1661 C CA . GLU B 1 14 ? 2.049 -14.617 22.281 1 76.81 14 GLU B CA 1
ATOM 1662 C C . GLU B 1 14 ? 3.188 -15.352 21.578 1 76.81 14 GLU B C 1
ATOM 1664 O O . GLU B 1 14 ? 4.195 -14.734 21.219 1 76.81 14 GLU B O 1
ATOM 1669 N N . SER B 1 15 ? 3.078 -16.641 21.453 1 82.62 15 SER B N 1
ATOM 1670 C CA . SER B 1 15 ? 4.113 -17.422 20.781 1 82.62 15 SER B CA 1
ATOM 1671 C C . SER B 1 15 ? 4.266 -17 19.328 1 82.62 15 SER B C 1
ATOM 1673 O O . SER B 1 15 ? 5.387 -16.906 18.812 1 82.62 15 SER B O 1
ATOM 1675 N N . GLU B 1 16 ? 3.201 -16.766 18.656 1 84.31 16 GLU B N 1
ATOM 1676 C CA . GLU B 1 16 ? 3.236 -16.312 17.266 1 84.31 16 GLU B CA 1
ATOM 1677 C C . GLU B 1 16 ? 3.91 -14.938 17.156 1 84.31 16 GLU B C 1
ATOM 1679 O O . GLU B 1 16 ? 4.617 -14.664 16.188 1 84.31 16 GLU B O 1
ATOM 1684 N N . TYR B 1 17 ? 3.762 -14.266 18.156 1 79.19 17 TYR B N 1
ATOM 1685 C CA . TYR B 1 17 ? 4.34 -12.922 18.188 1 79.19 17 TYR B CA 1
ATOM 1686 C C . TYR B 1 17 ? 5.852 -12.992 18.375 1 79.19 17 TYR B C 1
ATOM 1688 O O . TYR B 1 17 ? 6.594 -12.258 17.719 1 79.19 17 TYR B O 1
ATOM 1696 N N . GLN B 1 18 ? 6.199 -13.812 19.328 1 82.25 18 GLN B N 1
ATOM 1697 C CA . GLN B 1 18 ? 7.633 -13.953 19.562 1 82.25 18 GLN B CA 1
ATOM 1698 C C . GLN B 1 18 ? 8.352 -14.43 18.312 1 82.25 18 GLN B C 1
ATOM 1700 O O . GLN B 1 18 ? 9.438 -13.938 17.984 1 82.25 18 GLN B O 1
ATOM 1705 N N . LEU B 1 19 ? 7.812 -15.312 17.688 1 89.38 19 LEU B N 1
ATOM 1706 C CA . LEU B 1 19 ? 8.398 -15.805 16.453 1 89.38 19 LEU B CA 1
ATOM 1707 C C . LEU B 1 19 ? 8.477 -14.695 15.406 1 89.38 19 LEU B C 1
ATOM 1709 O O . LEU B 1 19 ? 9.461 -14.586 14.672 1 89.38 19 LEU B O 1
ATOM 1713 N N . TRP B 1 20 ? 7.43 -13.906 15.422 1 90.75 20 TRP B N 1
ATOM 1714 C CA . TRP B 1 20 ? 7.41 -12.836 14.438 1 90.75 20 TRP B CA 1
ATOM 1715 C C . TRP B 1 20 ? 8.5 -11.805 14.727 1 90.75 20 TRP B C 1
ATOM 1717 O O . TRP B 1 20 ? 9.156 -11.312 13.812 1 90.75 20 TRP B O 1
ATOM 1727 N N . VAL B 1 21 ? 8.68 -11.547 15.969 1 88.44 21 VAL B N 1
ATOM 1728 C CA . VAL B 1 21 ? 9.719 -10.578 16.328 1 88.44 21 VAL B CA 1
ATOM 1729 C C . VAL B 1 21 ? 11.078 -11.086 15.844 1 88.44 21 VAL B C 1
ATOM 1731 O O . VAL B 1 21 ? 11.898 -10.312 15.352 1 88.44 21 VAL B O 1
ATOM 1734 N N . GLN B 1 22 ? 11.328 -12.297 15.992 1 92 22 GLN B N 1
ATOM 1735 C CA . GLN B 1 22 ? 12.57 -12.883 15.508 1 92 22 GLN B CA 1
ATOM 1736 C C . GLN B 1 22 ? 12.688 -12.742 13.992 1 92 22 GLN B C 1
ATOM 1738 O O . GLN B 1 22 ? 13.758 -12.391 13.477 1 92 22 GLN B O 1
ATOM 1743 N N . LYS B 1 23 ? 11.672 -13 13.367 1 94.5 23 LYS B N 1
ATOM 1744 C CA . LYS B 1 23 ? 11.688 -12.875 11.914 1 94.5 23 LYS B CA 1
ATOM 1745 C C . LYS B 1 23 ? 11.914 -11.43 11.484 1 94.5 23 LYS B C 1
ATOM 1747 O O . LYS B 1 23 ? 12.648 -11.172 10.523 1 94.5 23 LYS B O 1
ATOM 1752 N N . MET B 1 24 ? 11.289 -10.562 12.242 1 94 24 MET B N 1
ATOM 1753 C CA . MET B 1 24 ? 11.445 -9.148 11.914 1 94 24 MET B CA 1
ATOM 1754 C C . MET B 1 24 ? 12.914 -8.742 11.945 1 94 24 MET B C 1
ATOM 1756 O O . MET B 1 24 ? 13.383 -8.016 11.07 1 94 24 MET B O 1
ATOM 1760 N N . THR B 1 25 ? 13.531 -9.219 12.93 1 92.31 25 THR B N 1
ATOM 1761 C CA . THR B 1 25 ? 14.945 -8.906 13.078 1 92.31 25 THR B CA 1
ATOM 1762 C C . THR B 1 25 ? 15.75 -9.477 11.914 1 92.31 25 THR B C 1
ATOM 1764 O O . THR B 1 25 ? 16.609 -8.797 11.352 1 92.31 25 THR B O 1
ATOM 1767 N N . LYS B 1 26 ? 15.508 -10.664 11.633 1 95.06 26 LYS B N 1
ATOM 1768 C CA . LYS B 1 26 ? 16.188 -11.312 10.516 1 95.06 26 LYS B CA 1
ATOM 1769 C C . LYS B 1 26 ? 15.922 -10.57 9.203 1 95.06 26 LYS B C 1
ATOM 1771 O O . LYS B 1 26 ? 16.828 -10.383 8.398 1 95.06 26 LYS B O 1
ATOM 1776 N N . TYR B 1 27 ? 14.711 -10.164 9 1 96.44 27 TYR B N 1
ATOM 1777 C CA . TYR B 1 27 ? 14.328 -9.477 7.773 1 96.44 27 TYR B CA 1
ATOM 1778 C C . TYR B 1 27 ? 14.977 -8.102 7.691 1 96.44 27 TYR B C 1
ATOM 1780 O O . TYR B 1 27 ? 15.367 -7.648 6.613 1 96.44 27 TYR B O 1
ATOM 1788 N N . ALA B 1 28 ? 15.031 -7.438 8.805 1 94.44 28 ALA B N 1
ATOM 1789 C CA . ALA B 1 28 ? 15.695 -6.137 8.836 1 94.44 28 ALA B CA 1
ATOM 1790 C C . ALA B 1 28 ? 17.156 -6.258 8.438 1 94.44 28 ALA B C 1
ATOM 1792 O O . ALA B 1 28 ? 17.688 -5.418 7.695 1 94.44 28 ALA B O 1
ATOM 1793 N N . LYS B 1 29 ? 17.797 -7.227 8.93 1 94.12 29 LYS B N 1
ATOM 1794 C CA . LYS B 1 29 ? 19.188 -7.48 8.562 1 94.12 29 LYS B CA 1
ATOM 1795 C C . LYS B 1 29 ? 19.312 -7.848 7.086 1 94.12 29 LYS B C 1
ATOM 1797 O O . LYS B 1 29 ? 20.219 -7.367 6.395 1 94.12 29 LYS B O 1
ATOM 1802 N N . LYS B 1 30 ? 18.469 -8.695 6.672 1 95.56 30 LYS B N 1
ATOM 1803 C CA . LYS B 1 30 ? 18.453 -9.109 5.273 1 95.56 30 LYS B CA 1
ATOM 1804 C C . LYS B 1 30 ? 18.25 -7.91 4.348 1 95.56 30 LYS B C 1
ATOM 1806 O O . LYS B 1 30 ? 18.875 -7.832 3.283 1 95.56 30 LYS B O 1
ATOM 1811 N N . GLU B 1 31 ? 17.359 -7.031 4.691 1 94.5 31 GLU B N 1
ATOM 1812 C CA . GLU B 1 31 ? 17.078 -5.824 3.914 1 94.5 31 GLU B CA 1
ATOM 1813 C C . GLU B 1 31 ? 18.375 -5.074 3.59 1 94.5 31 GLU B C 1
ATOM 1815 O O . GLU B 1 31 ? 18.547 -4.59 2.469 1 94.5 31 GLU B O 1
ATOM 1820 N N . LYS B 1 32 ? 19.25 -4.988 4.488 1 89.69 32 LYS B N 1
ATOM 1821 C CA . LYS B 1 32 ? 20.484 -4.227 4.352 1 89.69 32 LYS B CA 1
ATOM 1822 C C . LYS B 1 32 ? 21.531 -5.012 3.561 1 89.69 32 LYS B C 1
ATOM 1824 O O . LYS B 1 32 ? 22.391 -4.422 2.906 1 89.69 32 LYS B O 1
ATOM 1829 N N . SER B 1 33 ? 21.438 -6.242 3.623 1 90.62 33 SER B N 1
ATOM 1830 C CA . SER B 1 33 ? 22.484 -7.066 3.033 1 90.62 33 SER B CA 1
ATOM 1831 C C . SER B 1 33 ? 22.094 -7.535 1.635 1 90.62 33 SER B C 1
ATOM 1833 O O . SER B 1 33 ? 22.938 -8.07 0.9 1 90.62 33 SER B O 1
ATOM 1835 N N . MET B 1 34 ? 20.922 -7.34 1.315 1 87.69 34 MET B N 1
ATOM 1836 C CA . MET B 1 34 ? 20.469 -7.852 0.027 1 87.69 34 MET B CA 1
ATOM 1837 C C . MET B 1 34 ? 21.062 -7.047 -1.122 1 87.69 34 MET B C 1
ATOM 1839 O O . MET B 1 34 ? 20.922 -5.824 -1.167 1 87.69 34 MET B O 1
ATOM 1843 N N . MET B 1 35 ? 21.625 -7.738 -2.027 1 84 35 MET B N 1
ATOM 1844 C CA . MET B 1 35 ? 22.266 -7.098 -3.174 1 84 35 MET B CA 1
ATOM 1845 C C . MET B 1 35 ? 21.344 -7.086 -4.383 1 84 35 MET B C 1
ATOM 1847 O O . MET B 1 35 ? 21.422 -6.195 -5.23 1 84 35 MET B O 1
ATOM 1851 N N . GLU B 1 36 ? 20.5 -8.188 -4.48 1 87.56 36 GLU B N 1
ATOM 1852 C CA . GLU B 1 36 ? 19.516 -8.25 -5.562 1 87.56 36 GLU B CA 1
ATOM 1853 C C . GLU B 1 36 ? 18.25 -7.484 -5.199 1 87.56 36 GLU B C 1
ATOM 1855 O O . GLU B 1 36 ? 17.75 -7.594 -4.074 1 87.56 36 GLU B O 1
ATOM 1860 N N . PHE B 1 37 ? 17.812 -6.664 -6.164 1 89.06 37 PHE B N 1
ATOM 1861 C CA . PHE B 1 37 ? 16.562 -5.977 -5.891 1 89.06 37 PHE B CA 1
ATOM 1862 C C . PHE B 1 37 ? 15.461 -6.453 -6.828 1 89.06 37 PHE B C 1
ATOM 1864 O O . PHE B 1 37 ? 15.719 -6.738 -8 1 89.06 37 PHE B O 1
ATOM 1871 N N . PRO B 1 38 ? 14.289 -6.582 -6.363 1 95.62 38 PRO B N 1
ATOM 1872 C CA . PRO B 1 38 ? 13.156 -6.988 -7.199 1 95.62 38 PRO B CA 1
ATOM 1873 C C . PRO B 1 38 ? 12.836 -5.973 -8.289 1 95.62 38 PRO B C 1
ATOM 1875 O O . PRO B 1 38 ? 13.016 -4.77 -8.094 1 95.62 38 PRO B O 1
ATOM 1878 N N . LYS B 1 39 ? 12.414 -6.516 -9.398 1 93.94 39 LYS B N 1
ATOM 1879 C CA . LYS B 1 39 ? 12.047 -5.66 -10.523 1 93.94 39 LYS B CA 1
ATOM 1880 C C . LYS B 1 39 ? 10.531 -5.605 -10.695 1 93.94 39 LYS B C 1
ATOM 1882 O O . LYS B 1 39 ? 9.82 -6.551 -10.336 1 93.94 39 LYS B O 1
ATOM 1887 N N . ARG B 1 40 ? 10.117 -4.469 -11.25 1 94.69 40 ARG B N 1
ATOM 1888 C CA . ARG B 1 40 ? 8.688 -4.359 -11.539 1 94.69 40 ARG B CA 1
ATOM 1889 C C . ARG B 1 40 ? 8.203 -5.551 -12.352 1 94.69 40 ARG B C 1
ATOM 1891 O O . ARG B 1 40 ? 8.828 -5.926 -13.352 1 94.69 40 ARG B O 1
ATOM 1898 N N . GLY B 1 41 ? 7.125 -6.164 -11.883 1 96.31 41 GLY B N 1
ATOM 1899 C CA . GLY B 1 41 ? 6.539 -7.277 -12.609 1 96.31 41 GLY B CA 1
ATOM 1900 C C . GLY B 1 41 ? 7.004 -8.633 -12.102 1 96.31 41 GLY B C 1
ATOM 1901 O O . GLY B 1 41 ? 6.426 -9.664 -12.445 1 96.31 41 GLY B O 1
ATOM 1902 N N . ASP B 1 42 ? 8.078 -8.648 -11.312 1 97.38 42 ASP B N 1
ATOM 1903 C CA . ASP B 1 42 ? 8.508 -9.891 -10.688 1 97.38 42 ASP B CA 1
ATOM 1904 C C . ASP B 1 42 ? 7.441 -10.414 -9.719 1 97.38 42 ASP B C 1
ATOM 1906 O O . ASP B 1 42 ? 6.676 -9.633 -9.148 1 97.38 42 ASP B O 1
ATOM 1910 N N . ILE B 1 43 ? 7.41 -11.703 -9.633 1 98.06 43 ILE B N 1
ATOM 1911 C CA . ILE B 1 43 ? 6.59 -12.344 -8.609 1 98.06 43 ILE B CA 1
ATOM 1912 C C . ILE B 1 43 ? 7.484 -13.016 -7.57 1 98.06 43 ILE B C 1
ATOM 1914 O O . ILE B 1 43 ? 8.281 -13.898 -7.906 1 98.06 43 ILE B O 1
ATOM 1918 N N . TRP B 1 44 ? 7.391 -12.602 -6.332 1 97.69 44 TRP B N 1
ATOM 1919 C CA . TRP B 1 44 ? 8.148 -13.117 -5.195 1 97.69 44 TRP B CA 1
ATOM 1920 C C . TRP B 1 44 ? 7.219 -13.625 -4.105 1 97.69 44 TRP B C 1
ATOM 1922 O O . TRP B 1 44 ? 6.078 -13.18 -3.992 1 97.69 44 TRP B O 1
ATOM 1932 N N . THR B 1 45 ? 7.699 -14.625 -3.379 1 97.56 45 THR B N 1
ATOM 1933 C CA . THR B 1 45 ? 7.012 -14.836 -2.111 1 97.56 45 THR B CA 1
ATOM 1934 C C . THR B 1 45 ? 7.359 -13.742 -1.112 1 97.56 45 THR B C 1
ATOM 1936 O O . THR B 1 45 ? 8.477 -13.219 -1.12 1 97.56 45 THR B O 1
ATOM 1939 N N . LEU B 1 46 ? 6.453 -13.383 -0.279 1 98.19 46 LEU B N 1
ATOM 1940 C CA . LEU B 1 46 ? 6.656 -12.352 0.733 1 98.19 46 LEU B CA 1
ATOM 1941 C C . LEU B 1 46 ? 5.934 -12.711 2.027 1 98.19 46 LEU B C 1
ATOM 1943 O O . LEU B 1 46 ? 4.785 -13.164 1.998 1 98.19 46 LEU B O 1
ATOM 1947 N N . ASP B 1 47 ? 6.578 -12.539 3.178 1 98 47 ASP B N 1
ATOM 1948 C CA . ASP B 1 47 ? 5.988 -12.773 4.492 1 98 47 ASP B CA 1
ATOM 1949 C C . ASP B 1 47 ? 5.305 -11.516 5.02 1 98 47 ASP B C 1
ATOM 1951 O O . ASP B 1 47 ? 5.977 -10.578 5.465 1 98 47 ASP B O 1
ATOM 1955 N N . PHE B 1 48 ? 3.98 -11.477 5.059 1 96.88 48 PHE B N 1
ATOM 1956 C CA . PHE B 1 48 ? 3.215 -10.32 5.504 1 96.88 48 PHE B CA 1
ATOM 1957 C C . PHE B 1 48 ? 3.207 -10.227 7.023 1 96.88 48 PHE B C 1
ATOM 1959 O O . PHE B 1 48 ? 2.854 -9.188 7.586 1 96.88 48 PHE B O 1
ATOM 1966 N N . GLY B 1 49 ? 3.619 -11.312 7.629 1 93.94 49 GLY B N 1
ATOM 1967 C CA . GLY B 1 49 ? 3.646 -11.312 9.086 1 93.94 49 GLY B CA 1
ATOM 1968 C C . GLY B 1 49 ? 2.264 -11.359 9.703 1 93.94 49 GLY B C 1
ATOM 1969 O O . GLY B 1 49 ? 1.412 -12.141 9.281 1 93.94 49 GLY B O 1
ATOM 1970 N N . GLN B 1 50 ? 2.176 -10.609 10.805 1 89.62 50 GLN B N 1
ATOM 1971 C CA . GLN B 1 50 ? 0.944 -10.578 11.586 1 89.62 50 GLN B CA 1
ATOM 1972 C C . GLN B 1 50 ? 0.204 -9.258 11.391 1 89.62 50 GLN B C 1
ATOM 1974 O O . GLN B 1 50 ? 0.562 -8.25 12 1 89.62 50 GLN B O 1
ATOM 1979 N N . GLY B 1 51 ? -0.812 -9.211 10.602 1 89.81 51 GLY B N 1
ATOM 1980 C CA . GLY B 1 51 ? -1.595 -8.016 10.32 1 89.81 51 GLY B CA 1
ATOM 1981 C C . GLY B 1 51 ? -2.705 -7.777 11.328 1 89.81 51 GLY B C 1
ATOM 1982 O O . GLY B 1 51 ? -3.051 -8.672 12.102 1 89.81 51 GLY B O 1
ATOM 1983 N N . VAL B 1 52 ? -3.209 -6.609 11.312 1 93.12 52 VAL B N 1
ATOM 1984 C CA . VAL B 1 52 ? -4.32 -6.215 12.18 1 93.12 52 VAL B CA 1
ATOM 1985 C C . VAL B 1 52 ? -5.645 -6.461 11.453 1 93.12 52 VAL B C 1
ATOM 1987 O O . VAL B 1 52 ? -5.816 -6.051 10.305 1 93.12 52 VAL B O 1
ATOM 1990 N N . GLY B 1 53 ? -6.566 -7.074 12.188 1 92.06 53 GLY B N 1
ATOM 1991 C CA . GLY B 1 53 ? -7.898 -7.238 11.625 1 92.06 53 GLY B CA 1
ATOM 1992 C C . GLY B 1 53 ? -7.895 -7.914 10.266 1 92.06 53 GLY B C 1
ATOM 1993 O O . GLY B 1 53 ? -7.344 -9.008 10.109 1 92.06 53 GLY B O 1
ATOM 1994 N N . SER B 1 54 ? -8.359 -7.203 9.25 1 91.62 54 SER B N 1
ATOM 1995 C CA . SER B 1 54 ? -8.547 -7.77 7.914 1 91.62 54 SER B CA 1
ATOM 1996 C C . SER B 1 54 ? -7.301 -7.582 7.059 1 91.62 54 SER B C 1
ATOM 1998 O O . SER B 1 54 ? -7.309 -7.891 5.863 1 91.62 54 SER B O 1
ATOM 2000 N N . GLU B 1 55 ? -6.176 -7.07 7.609 1 94.31 55 GLU B N 1
ATOM 2001 C CA . GLU B 1 55 ? -4.934 -6.938 6.855 1 94.31 55 GLU B CA 1
ATOM 2002 C C . GLU B 1 55 ? -4.379 -8.305 6.461 1 94.31 55 GLU B C 1
ATOM 2004 O O . GLU 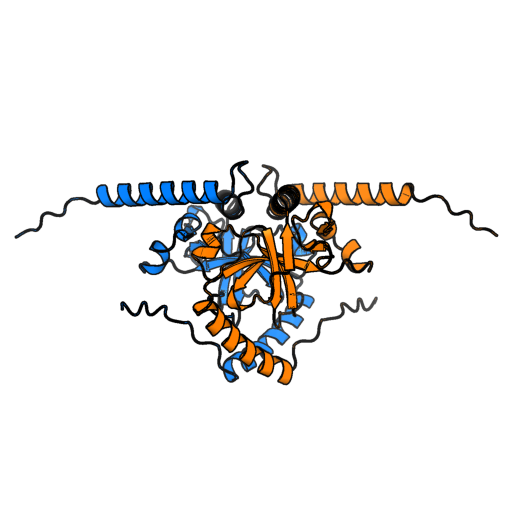B 1 55 ? -4.613 -9.297 7.152 1 94.31 55 GLU B O 1
ATOM 2009 N N . MET B 1 56 ? -3.66 -8.297 5.391 1 93.38 56 MET B N 1
ATOM 2010 C CA . MET B 1 56 ? -3.061 -9.531 4.895 1 93.38 56 MET B CA 1
ATOM 2011 C C . MET B 1 56 ? -2.033 -10.078 5.879 1 93.38 56 MET B C 1
ATOM 2013 O O . MET B 1 56 ? -1.333 -9.305 6.539 1 93.38 56 MET B O 1
ATOM 2017 N N . ARG B 1 57 ? -1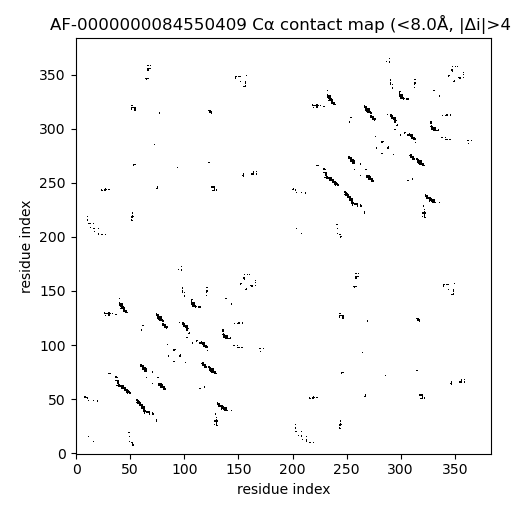.942 -11.43 5.934 1 92.38 57 ARG B N 1
ATOM 2018 C CA . ARG B 1 57 ? -1.012 -12.109 6.828 1 92.38 57 ARG B CA 1
ATOM 2019 C C . ARG B 1 57 ? -0.329 -13.281 6.125 1 92.38 57 ARG B C 1
ATOM 2021 O O . ARG B 1 57 ? -0.728 -13.664 5.027 1 92.38 57 ARG B O 1
ATOM 2028 N N . GLY B 1 58 ? 0.745 -13.758 6.777 1 92.94 58 GLY B N 1
ATOM 2029 C CA . GLY B 1 58 ? 1.412 -14.961 6.305 1 92.94 58 GLY B CA 1
ATOM 2030 C C . GLY B 1 58 ? 2.234 -14.734 5.051 1 92.94 58 GLY B C 1
ATOM 2031 O O . GLY B 1 58 ? 2.42 -13.594 4.621 1 92.94 58 GLY B O 1
ATOM 2032 N N . THR B 1 59 ? 2.809 -15.883 4.543 1 95.88 59 THR B N 1
ATOM 2033 C CA . THR B 1 59 ? 3.631 -15.836 3.34 1 95.88 59 THR B CA 1
ATOM 2034 C C . THR B 1 59 ? 2.787 -16.094 2.096 1 95.88 59 THR B C 1
ATOM 2036 O O . THR B 1 59 ? 2.045 -17.078 2.037 1 95.88 59 THR B O 1
ATOM 2039 N N . ARG B 1 60 ? 2.908 -15.172 1.109 1 95.19 60 ARG B N 1
ATOM 2040 C CA . ARG B 1 60 ? 2.162 -15.328 -0.135 1 95.19 60 ARG B CA 1
ATOM 2041 C C . ARG B 1 60 ? 2.926 -14.727 -1.311 1 95.19 60 ARG B C 1
ATOM 2043 O O . ARG B 1 60 ? 3.811 -13.891 -1.121 1 95.19 60 ARG B O 1
ATOM 2050 N N . PRO B 1 61 ? 2.555 -15.195 -2.463 1 96.94 61 PRO B N 1
ATOM 2051 C CA . PRO B 1 61 ? 3.152 -14.531 -3.623 1 96.94 61 PRO B CA 1
ATOM 2052 C C . PRO B 1 61 ? 2.652 -13.102 -3.807 1 96.94 61 PRO B C 1
ATOM 2054 O O . PRO B 1 61 ? 1.503 -12.797 -3.475 1 96.94 61 PRO B O 1
ATOM 2057 N N . VAL B 1 62 ? 3.527 -12.273 -4.324 1 98.06 62 VAL B N 1
ATOM 2058 C CA . VAL B 1 62 ? 3.168 -10.891 -4.633 1 98.06 62 VAL B CA 1
ATOM 2059 C C . VAL B 1 62 ? 3.736 -10.5 -5.996 1 98.06 62 VAL B C 1
ATOM 2061 O O . VAL B 1 62 ? 4.766 -11.039 -6.422 1 98.06 62 VAL B O 1
ATOM 2064 N N . VAL B 1 63 ? 3.07 -9.578 -6.637 1 98.12 63 VAL B N 1
ATOM 2065 C CA . VAL B 1 63 ? 3.619 -8.891 -7.797 1 98.12 63 VAL B CA 1
ATOM 2066 C C . VAL B 1 63 ? 4.297 -7.594 -7.355 1 98.12 63 VAL B C 1
ATOM 2068 O O . VAL B 1 63 ? 3.723 -6.812 -6.598 1 98.12 63 VAL B O 1
ATOM 2071 N N . VAL B 1 64 ? 5.52 -7.406 -7.793 1 97.75 64 VAL B N 1
ATOM 2072 C CA . VAL B 1 64 ? 6.199 -6.141 -7.535 1 97.75 64 VAL B CA 1
ATOM 2073 C C . VAL B 1 64 ? 5.633 -5.055 -8.438 1 97.75 64 VAL B C 1
ATOM 2075 O O . VAL B 1 64 ? 5.676 -5.176 -9.664 1 97.75 64 VAL B O 1
ATOM 2078 N N . LEU B 1 65 ? 5.145 -3.992 -7.824 1 96.38 65 LEU B N 1
ATOM 2079 C CA . LEU B 1 65 ? 4.453 -2.916 -8.531 1 96.38 65 LEU B CA 1
ATOM 2080 C C . LEU B 1 65 ? 5.387 -1.734 -8.766 1 96.38 65 LEU B C 1
ATOM 2082 O O . LEU B 1 65 ? 5.301 -1.067 -9.797 1 96.38 65 LEU B O 1
ATOM 2086 N N . SER B 1 66 ? 6.258 -1.388 -7.77 1 92.62 66 SER B N 1
ATOM 2087 C CA . SER B 1 66 ? 7.172 -0.256 -7.879 1 92.62 66 SER B CA 1
ATOM 2088 C C . SER B 1 66 ? 8.18 -0.47 -9 1 92.62 66 SER B C 1
ATOM 2090 O O . SER B 1 66 ? 8.539 -1.608 -9.312 1 92.62 66 SER B O 1
ATOM 2092 N N . SER B 1 67 ? 8.609 0.624 -9.547 1 87.62 67 SER B N 1
ATOM 2093 C CA . SER B 1 67 ? 9.539 0.553 -10.664 1 87.62 67 SER B CA 1
ATOM 2094 C C . SER B 1 67 ? 10.867 -0.069 -10.242 1 87.62 67 SER B C 1
ATOM 2096 O O . SER B 1 67 ? 11.25 0.01 -9.07 1 87.62 67 SER B O 1
ATOM 2098 N N . SER B 1 68 ? 11.547 -0.634 -11.227 1 89 68 SER B N 1
ATOM 2099 C CA . SER B 1 68 ? 12.836 -1.255 -10.953 1 89 68 SER B CA 1
ATOM 2100 C C . SER B 1 68 ? 13.844 -0.231 -10.445 1 89 68 SER B C 1
ATOM 2102 O O . SER B 1 68 ? 14.641 -0.524 -9.547 1 89 68 SER B O 1
ATOM 2104 N N . LEU B 1 69 ? 13.836 0.903 -10.992 1 82.62 69 LEU B N 1
ATOM 2105 C CA . LEU B 1 69 ? 14.742 1.964 -10.578 1 82.62 69 LEU B CA 1
ATOM 2106 C C . LEU B 1 69 ? 14.492 2.363 -9.133 1 82.62 69 LEU B C 1
ATOM 2108 O O . LEU B 1 69 ? 15.438 2.506 -8.352 1 82.62 69 LEU B O 1
ATOM 2112 N N . THR B 1 70 ? 13.211 2.562 -8.805 1 83.38 70 THR B N 1
ATOM 2113 C CA . THR B 1 70 ? 12.852 2.875 -7.426 1 83.38 70 THR B CA 1
ATOM 2114 C C . THR B 1 70 ? 13.297 1.755 -6.484 1 83.38 70 THR B C 1
ATOM 2116 O O . THR B 1 70 ? 13.82 2.018 -5.402 1 83.38 70 THR B O 1
ATOM 2119 N N . ASN B 1 71 ? 13.125 0.503 -6.93 1 89.38 71 ASN B N 1
ATOM 2120 C CA . ASN B 1 71 ? 13.453 -0.66 -6.113 1 89.38 71 ASN B CA 1
ATOM 2121 C C . ASN B 1 71 ? 14.953 -0.769 -5.863 1 89.38 71 ASN B C 1
ATOM 2123 O O . ASN B 1 71 ? 15.375 -1.349 -4.859 1 89.38 71 ASN B O 1
ATOM 2127 N N . GLU B 1 72 ? 15.703 -0.258 -6.734 1 85.88 72 GLU B N 1
ATOM 2128 C CA . GLU B 1 72 ? 17.156 -0.257 -6.582 1 85.88 72 GLU B CA 1
ATOM 2129 C C . GLU B 1 72 ? 17.594 0.776 -5.551 1 85.88 72 GLU B C 1
ATOM 2131 O O . GLU B 1 72 ? 18.594 0.572 -4.848 1 85.88 72 GLU B O 1
ATOM 2136 N N . LYS B 1 73 ? 16.859 1.77 -5.43 1 81.25 73 LYS B N 1
ATOM 2137 C CA . LYS B 1 73 ? 17.312 2.916 -4.648 1 81.25 73 LYS B CA 1
ATOM 2138 C C . LYS B 1 73 ? 16.672 2.924 -3.264 1 81.25 73 LYS B C 1
ATOM 2140 O O . LYS B 1 73 ? 17.094 3.67 -2.379 1 81.25 73 LYS B O 1
ATOM 2145 N N . THR B 1 74 ? 15.648 2.123 -3.082 1 85.38 74 THR B N 1
ATOM 2146 C CA . THR B 1 74 ? 14.914 2.143 -1.819 1 85.38 74 THR B CA 1
ATOM 2147 C C . THR B 1 74 ? 14.906 0.757 -1.18 1 85.38 74 THR B C 1
ATOM 2149 O O . THR B 1 74 ? 15.211 -0.239 -1.838 1 85.38 74 THR B O 1
ATOM 2152 N N . ASN B 1 75 ? 14.562 0.735 0.066 1 92 75 ASN B N 1
ATOM 2153 C CA . ASN B 1 75 ? 14.547 -0.509 0.827 1 92 75 ASN B CA 1
ATOM 2154 C C . ASN B 1 75 ? 13.141 -1.092 0.912 1 92 75 ASN B C 1
ATOM 2156 O O . ASN B 1 75 ? 12.945 -2.172 1.471 1 92 75 ASN B O 1
ATOM 2160 N N . THR B 1 76 ? 12.195 -0.406 0.372 1 94.56 76 THR B N 1
ATOM 2161 C CA . THR B 1 76 ? 10.82 -0.881 0.383 1 94.56 76 THR B CA 1
ATOM 2162 C C . THR B 1 76 ? 10.297 -1.067 -1.04 1 94.56 76 THR B C 1
ATOM 2164 O O . THR B 1 76 ? 10.875 -0.537 -1.991 1 94.56 76 THR B O 1
ATOM 2167 N N . LEU B 1 77 ? 9.305 -1.887 -1.114 1 96.44 77 LEU B N 1
ATOM 2168 C CA . LEU B 1 77 ? 8.633 -2.209 -2.371 1 96.44 77 LEU B CA 1
ATOM 2169 C C . LEU B 1 77 ? 7.137 -1.931 -2.277 1 96.44 77 LEU B C 1
ATOM 2171 O O . LEU B 1 77 ? 6.523 -2.162 -1.234 1 96.44 77 LEU B O 1
ATOM 2175 N N . LEU B 1 78 ? 6.598 -1.409 -3.377 1 97.5 78 LEU B N 1
ATOM 2176 C CA . LEU B 1 78 ? 5.152 -1.543 -3.547 1 97.5 78 LEU B CA 1
ATOM 2177 C C . LEU B 1 78 ? 4.801 -2.908 -4.125 1 97.5 78 LEU B C 1
ATOM 2179 O O . LEU B 1 78 ? 5.355 -3.316 -5.148 1 97.5 78 LEU B O 1
ATOM 2183 N N . VAL B 1 79 ? 3.852 -3.588 -3.441 1 98.56 79 VAL B N 1
ATOM 2184 C CA . VAL B 1 79 ? 3.547 -4.941 -3.889 1 98.56 79 VAL B CA 1
ATOM 2185 C C . VAL B 1 79 ? 2.033 -5.148 -3.91 1 98.56 79 VAL B C 1
ATOM 2187 O O . VAL B 1 79 ? 1.295 -4.457 -3.209 1 98.56 79 VAL B O 1
ATOM 2190 N N . LEU B 1 80 ? 1.646 -6.086 -4.742 1 98 80 LEU B N 1
ATOM 2191 C CA . LEU B 1 80 ? 0.274 -6.578 -4.832 1 98 80 LEU B CA 1
ATOM 2192 C C . LEU B 1 80 ? 0.202 -8.055 -4.473 1 98 80 LEU B C 1
ATOM 2194 O O . LEU B 1 80 ? 0.854 -8.891 -5.105 1 98 80 LEU B O 1
ATOM 2198 N N . PRO B 1 81 ? -0.613 -8.43 -3.518 1 97.5 81 PRO B N 1
ATOM 2199 C CA . PRO B 1 81 ? -0.686 -9.844 -3.143 1 97.5 81 PRO B CA 1
ATOM 2200 C C . PRO B 1 81 ? -1.455 -10.688 -4.156 1 97.5 81 PRO B C 1
ATOM 2202 O O . PRO B 1 81 ? -2.352 -10.18 -4.836 1 97.5 81 PRO B O 1
ATOM 2205 N N . ILE B 1 82 ? -1.054 -11.898 -4.215 1 95.62 82 ILE B N 1
ATOM 2206 C CA . ILE B 1 82 ? -1.767 -12.906 -4.984 1 95.62 82 ILE B CA 1
ATOM 2207 C C . ILE B 1 82 ? -2.449 -13.891 -4.035 1 95.62 82 ILE B C 1
ATOM 2209 O O . ILE B 1 82 ? -1.821 -14.406 -3.107 1 95.62 82 ILE B O 1
ATOM 2213 N N . THR B 1 83 ? -3.719 -14.07 -4.184 1 90.81 83 THR B N 1
ATOM 2214 C CA . THR B 1 83 ? -4.473 -15.008 -3.357 1 90.81 83 THR B CA 1
ATOM 2215 C C . THR B 1 83 ? -5.094 -16.109 -4.215 1 90.81 83 THR B C 1
ATOM 2217 O O . THR B 1 83 ? -5.262 -15.938 -5.426 1 90.81 83 THR B O 1
ATOM 2220 N N . LYS B 1 84 ? -5.16 -17.312 -3.611 1 80 84 LYS B N 1
ATOM 2221 C CA . LYS B 1 84 ? -5.801 -18.406 -4.332 1 80 84 LYS B CA 1
ATOM 2222 C C . LYS B 1 84 ? -7.281 -18.125 -4.566 1 80 84 LYS B C 1
ATOM 2224 O O . LYS B 1 84 ? -7.918 -17.438 -3.77 1 80 84 LYS B O 1
ATOM 2229 N N . HIS B 1 85 ? -7.742 -18.094 -5.809 1 59.31 85 HIS B N 1
ATOM 2230 C CA . HIS B 1 85 ? -9.164 -17.906 -6.094 1 59.31 85 HIS B CA 1
ATOM 2231 C C . HIS B 1 85 ? -10.016 -18.828 -5.227 1 59.31 85 HIS B C 1
ATOM 2233 O O . HIS B 1 85 ? -9.883 -20.062 -5.293 1 59.31 85 HIS B O 1
ATOM 2239 N N . SER B 1 86 ? -9.961 -18.734 -4.004 1 46.66 86 SER B N 1
ATOM 2240 C CA . SER B 1 86 ? -10.922 -19.719 -3.502 1 46.66 86 SER B CA 1
ATOM 2241 C C . SER B 1 86 ? -12.328 -19.422 -4.004 1 46.66 86 SER B C 1
ATOM 2243 O O . SER B 1 86 ? -12.703 -18.25 -4.168 1 46.66 86 SER B O 1
ATOM 2245 N N . GLY B 1 87 ? -12.844 -20.141 -4.961 1 40.25 87 GLY B N 1
ATOM 2246 C CA . GLY B 1 87 ? -14.258 -20.25 -5.285 1 40.25 87 GLY B CA 1
ATOM 2247 C C . GLY B 1 87 ? -15.164 -19.672 -4.219 1 40.25 87 GLY B C 1
ATOM 2248 O O . GLY B 1 87 ? -16.375 -19.891 -4.234 1 40.25 87 GLY B O 1
ATOM 2249 N N . THR B 1 88 ? -14.656 -19.516 -3.107 1 37.81 88 THR B N 1
ATOM 2250 C CA . THR B 1 88 ? -15.68 -19.281 -2.102 1 37.81 88 THR B CA 1
ATOM 2251 C C . THR B 1 88 ? -16.344 -17.922 -2.314 1 37.81 88 THR B C 1
ATOM 2253 O O . THR B 1 88 ? -15.727 -17 -2.85 1 37.81 88 THR B O 1
ATOM 2256 N N . GLU B 1 89 ? -17.578 -17.812 -2.191 1 39.53 89 GLU B N 1
ATOM 2257 C CA . GLU B 1 89 ? -18.641 -16.812 -2.197 1 39.53 89 GLU B CA 1
ATOM 2258 C C . GLU B 1 89 ? -18.156 -15.484 -1.64 1 39.53 89 GLU B C 1
ATOM 2260 O O . GLU B 1 89 ? -18.844 -14.461 -1.76 1 39.53 89 GLU B O 1
ATOM 2265 N N . GLU B 1 90 ? -17.297 -15.523 -0.752 1 41.62 90 GLU B N 1
ATOM 2266 C CA . GLU B 1 90 ? -16.984 -14.281 -0.059 1 41.62 90 GLU B CA 1
ATOM 2267 C C . GLU B 1 90 ? -16.266 -13.297 -0.98 1 41.62 90 GLU B C 1
ATOM 2269 O O . GLU B 1 90 ? -16.484 -12.086 -0.894 1 41.62 90 GLU B O 1
ATOM 2274 N N . SER B 1 91 ? -15.391 -13.727 -1.857 1 44.19 91 SER B N 1
ATOM 2275 C CA . SER B 1 91 ? -14.719 -12.875 -2.836 1 44.19 91 SER B CA 1
ATOM 2276 C C . SER B 1 91 ? -15.719 -12.242 -3.795 1 44.19 91 SER B C 1
ATOM 2278 O O . SER B 1 91 ? -15.523 -11.109 -4.246 1 44.19 91 SER B O 1
ATOM 2280 N N . GLU B 1 92 ? -16.719 -13.039 -4.223 1 41.47 92 GLU B N 1
ATOM 2281 C CA . GLU B 1 92 ? -17.766 -12.57 -5.129 1 41.47 92 GLU B CA 1
ATOM 2282 C C . GLU B 1 92 ? -18.641 -11.508 -4.469 1 41.47 92 GLU B C 1
ATOM 2284 O O . GLU B 1 92 ? -19.375 -10.797 -5.145 1 41.47 92 GLU B O 1
ATOM 2289 N N . ARG B 1 93 ? -18.844 -11.727 -3.229 1 40.47 93 ARG B N 1
ATOM 2290 C CA . ARG B 1 93 ? -19.797 -10.82 -2.615 1 40.47 93 ARG B CA 1
ATOM 2291 C C . ARG B 1 93 ? -19.234 -9.406 -2.521 1 40.47 93 ARG B C 1
ATOM 2293 O O . ARG B 1 93 ? -19.984 -8.453 -2.271 1 40.47 93 ARG B O 1
ATOM 2300 N N . ASN B 1 94 ? -17.812 -9.312 -2.498 1 48.31 94 ASN B N 1
ATOM 2301 C CA . ASN B 1 94 ? -17.391 -7.93 -2.312 1 48.31 94 ASN B CA 1
ATOM 2302 C C . ASN B 1 94 ? -17.031 -7.27 -3.643 1 48.31 94 ASN B C 1
ATOM 2304 O O . ASN B 1 94 ? -16.641 -7.949 -4.59 1 48.31 94 ASN B O 1
ATOM 2308 N N . THR B 1 95 ? -17.672 -6.051 -4.008 1 44.97 95 THR B N 1
ATOM 2309 C CA . THR B 1 95 ? -17.469 -5.199 -5.176 1 44.97 95 THR B CA 1
ATOM 2310 C C . THR B 1 95 ? -16 -5.168 -5.57 1 44.97 95 THR B C 1
ATOM 2312 O O . THR B 1 95 ? -15.648 -4.625 -6.621 1 44.97 95 THR B O 1
ATOM 2315 N N . ASP B 1 96 ? -15.102 -5.926 -4.695 1 57.69 96 ASP B N 1
ATOM 2316 C CA . ASP B 1 96 ? -13.664 -5.816 -4.938 1 57.69 96 ASP B CA 1
ATOM 2317 C C . ASP B 1 96 ? -13.219 -6.766 -6.043 1 57.69 96 ASP B C 1
ATOM 2319 O O . ASP B 1 96 ? -12.109 -6.648 -6.562 1 57.69 96 ASP B O 1
ATOM 2323 N N . PHE B 1 97 ? -14.25 -7.484 -6.523 1 62.84 97 PHE B N 1
ATOM 2324 C CA . PHE B 1 97 ? -13.898 -8.477 -7.539 1 62.84 97 PHE B CA 1
ATOM 2325 C C . PHE B 1 97 ? -13.57 -7.793 -8.859 1 62.84 97 PHE B C 1
ATOM 2327 O O . PHE B 1 97 ? -12.805 -8.328 -9.664 1 62.84 97 PHE B O 1
ATOM 2334 N N . ILE B 1 98 ? -14.055 -6.574 -8.945 1 73.75 98 ILE B N 1
ATOM 2335 C CA . ILE B 1 98 ? -13.836 -5.879 -10.211 1 73.75 98 ILE B CA 1
ATOM 2336 C C . ILE B 1 98 ? -12.359 -5.5 -10.336 1 73.75 98 ILE B C 1
ATOM 2338 O O . ILE B 1 98 ? -11.883 -5.207 -11.438 1 73.75 98 ILE B O 1
ATOM 2342 N N . PHE B 1 99 ? -11.594 -5.625 -9.25 1 85.31 99 PHE B N 1
ATOM 2343 C CA . PHE B 1 99 ? -10.188 -5.227 -9.273 1 85.31 99 PHE B CA 1
ATOM 2344 C C . PHE B 1 99 ? -9.281 -6.445 -9.281 1 85.31 99 PHE B C 1
ATOM 2346 O O . PHE B 1 99 ? -8.055 -6.312 -9.328 1 85.31 99 PHE B O 1
ATOM 2353 N N . HIS B 1 100 ? -9.922 -7.617 -9.328 1 87.75 100 HIS B N 1
ATOM 2354 C CA . HIS B 1 100 ? -9.148 -8.852 -9.273 1 87.75 100 HIS B CA 1
ATOM 2355 C C . HIS B 1 100 ? -8.633 -9.234 -10.656 1 87.75 100 HIS B C 1
ATOM 2357 O O . HIS B 1 100 ? -9.391 -9.219 -11.633 1 87.75 100 HIS B O 1
ATOM 2363 N N . LEU B 1 101 ? -7.363 -9.578 -10.727 1 92.75 101 LEU B N 1
ATOM 2364 C CA . LEU B 1 101 ? -6.766 -10.062 -11.969 1 92.75 101 LEU B CA 1
ATOM 2365 C C . LEU B 1 101 ? -6.395 -11.539 -11.859 1 92.75 101 LEU B C 1
ATOM 2367 O O . LEU B 1 101 ? -5.387 -11.883 -11.234 1 92.75 101 LEU B O 1
ATOM 2371 N N . PRO B 1 102 ? -7.191 -12.43 -12.406 1 91.44 102 PRO B N 1
ATOM 2372 C CA . PRO B 1 102 ? -6.773 -13.836 -12.445 1 91.44 102 PRO B CA 1
ATOM 2373 C C . PRO B 1 102 ? -5.477 -14.047 -13.219 1 91.44 102 PRO B C 1
ATOM 2375 O O . PRO B 1 102 ? -5.344 -13.57 -14.352 1 91.44 102 PRO B O 1
ATOM 2378 N N . LEU B 1 103 ? -4.559 -14.703 -12.602 1 93.38 103 LEU B N 1
ATOM 2379 C CA . LEU B 1 103 ? -3.291 -14.984 -13.266 1 93.38 103 LEU B CA 1
ATOM 2380 C C . LEU B 1 103 ? -3.398 -16.234 -14.133 1 93.38 103 LEU B C 1
ATOM 2382 O O . LEU B 1 103 ? -3.691 -17.328 -13.625 1 93.38 103 LEU B O 1
ATOM 2386 N N . THR B 1 104 ? -3.264 -16.062 -15.414 1 91.81 104 THR B N 1
ATOM 2387 C CA . THR B 1 104 ? -3.201 -17.141 -16.391 1 91.81 104 THR B CA 1
ATOM 2388 C C . THR B 1 104 ? -1.809 -17.25 -17 1 91.81 104 THR B C 1
ATOM 2390 O O . THR B 1 104 ? -1.066 -16.266 -17.031 1 91.81 104 THR B O 1
ATOM 2393 N N . PRO B 1 105 ? -1.48 -18.453 -17.391 1 91.94 105 PRO B N 1
ATOM 2394 C CA . PRO B 1 105 ? -0.134 -18.641 -17.938 1 91.94 105 PRO B CA 1
ATOM 2395 C C . PRO B 1 105 ? 0.202 -17.641 -19.047 1 91.94 105 PRO B C 1
ATOM 2397 O O . PRO B 1 105 ? 1.365 -17.266 -19.203 1 91.94 105 PRO B O 1
ATOM 2400 N N . ASP B 1 106 ? -0.758 -17.172 -19.797 1 92.81 106 ASP B N 1
ATOM 2401 C CA . ASP B 1 106 ? -0.52 -16.266 -20.922 1 92.81 106 ASP B CA 1
ATOM 2402 C C . ASP B 1 106 ? -0.134 -14.875 -20.422 1 92.81 106 ASP B C 1
ATOM 2404 O O . ASP B 1 106 ? 0.328 -14.039 -21.219 1 92.81 106 ASP B O 1
ATOM 2408 N N . LEU B 1 107 ? -0.221 -14.656 -19.156 1 96.06 107 LEU B N 1
ATOM 2409 C CA . LEU B 1 107 ? 0.157 -13.367 -18.594 1 96.06 107 LEU B CA 1
ATOM 2410 C C . LEU B 1 107 ? 1.541 -13.438 -17.953 1 96.06 107 LEU B C 1
ATOM 2412 O O . LEU B 1 107 ? 2.025 -12.445 -17.406 1 96.06 107 LEU B O 1
ATOM 2416 N N . LEU B 1 108 ? 2.17 -14.547 -18.047 1 96.69 108 LEU B N 1
ATOM 2417 C CA . LEU B 1 108 ? 3.449 -14.766 -17.391 1 96.69 108 LEU B CA 1
ATOM 2418 C C . LEU B 1 108 ? 4.566 -14.953 -18.406 1 96.69 108 LEU B C 1
ATOM 2420 O O . LEU B 1 108 ? 4.398 -15.688 -19.391 1 96.69 108 LEU B O 1
ATOM 2424 N N . LYS B 1 109 ? 5.668 -14.266 -18.188 1 97.19 109 LYS B N 1
ATOM 2425 C CA . LYS B 1 109 ? 6.883 -14.531 -18.953 1 97.19 109 LYS B CA 1
ATOM 2426 C C . LYS B 1 109 ? 7.508 -15.867 -18.547 1 97.19 109 LYS B C 1
ATOM 2428 O O . LYS B 1 109 ? 7.961 -16.625 -19.406 1 97.19 109 LYS B O 1
ATOM 2433 N N . TRP B 1 110 ? 7.516 -16.172 -17.234 1 95.5 110 TRP B N 1
ATOM 2434 C CA . TRP B 1 110 ? 7.902 -17.469 -16.688 1 95.5 110 TRP B CA 1
ATOM 2435 C C . TRP B 1 110 ? 7.262 -17.703 -15.328 1 95.5 110 TRP B C 1
ATOM 2437 O O . TRP B 1 110 ? 6.652 -16.797 -14.758 1 95.5 110 TRP B O 1
ATOM 2447 N N . GLY B 1 111 ? 7.301 -18.891 -14.789 1 89.19 111 GLY B N 1
ATOM 2448 C CA . GLY B 1 111 ? 6.711 -19.234 -13.5 1 89.19 111 GLY B CA 1
ATOM 2449 C C . GLY B 1 111 ? 5.305 -19.797 -13.617 1 89.19 111 GLY B C 1
ATOM 2450 O O . GLY B 1 111 ? 4.598 -19.922 -12.617 1 89.19 111 GLY B O 1
ATOM 2451 N N . GLY B 1 112 ? 4.887 -20 -14.82 1 75.06 112 GLY B N 1
ATOM 2452 C CA . GLY B 1 112 ? 3.525 -20.438 -15.094 1 75.06 112 GLY B CA 1
ATOM 2453 C C . GLY B 1 112 ? 3.168 -21.734 -14.406 1 75.06 112 GLY B C 1
ATOM 2454 O O . GLY B 1 112 ? 1.995 -22 -14.133 1 75.06 112 GLY B O 1
ATOM 2455 N N . ASP B 1 113 ? 4.016 -22.438 -14.055 1 79.44 113 ASP B N 1
ATOM 2456 C CA . ASP B 1 113 ? 3.783 -23.719 -13.398 1 79.44 113 ASP B CA 1
ATOM 2457 C C . ASP B 1 113 ? 3.705 -23.547 -11.883 1 79.44 113 ASP B C 1
ATOM 2459 O O . ASP B 1 113 ? 3.258 -24.453 -11.172 1 79.44 113 ASP B O 1
ATOM 2463 N N . LYS B 1 114 ? 4.004 -22.406 -11.445 1 80.25 114 LYS B N 1
ATOM 2464 C CA . LYS B 1 114 ? 4.141 -22.234 -10 1 80.25 114 LYS B CA 1
ATOM 2465 C C . LYS B 1 114 ? 3.174 -21.156 -9.484 1 80.25 114 LYS B C 1
ATOM 2467 O O . LYS B 1 114 ? 2.787 -21.188 -8.32 1 80.25 114 LYS B O 1
ATOM 2472 N N . VAL B 1 115 ? 2.91 -20.359 -10.383 1 86.31 115 VAL B N 1
ATOM 2473 C CA . VAL B 1 115 ? 2.152 -19.188 -9.93 1 86.31 115 VAL B CA 1
ATOM 2474 C C . VAL B 1 115 ? 0.7 -19.312 -10.383 1 86.31 115 VAL B C 1
ATOM 2476 O O . VAL B 1 115 ? 0.428 -19.422 -11.586 1 86.31 115 VAL B O 1
ATOM 2479 N N . GLU B 1 116 ? -0.192 -19.438 -9.438 1 87.31 116 GLU B N 1
ATOM 2480 C CA . GLU B 1 116 ? -1.632 -19.422 -9.672 1 87.31 116 GLU B CA 1
ATOM 2481 C C . GLU B 1 116 ? -2.342 -18.531 -8.656 1 87.31 116 GLU B C 1
ATOM 2483 O O . GLU B 1 116 ? -1.83 -18.297 -7.562 1 87.31 116 GLU B O 1
ATOM 2488 N N . GLY B 1 117 ? -3.453 -18.062 -9.164 1 92.38 117 GLY B N 1
ATOM 2489 C CA . GLY B 1 117 ? -4.242 -17.25 -8.25 1 92.38 117 GLY B CA 1
ATOM 2490 C C . GLY B 1 117 ? -4.703 -15.938 -8.859 1 92.38 117 GLY B C 1
ATOM 2491 O O . GLY B 1 117 ? -4.797 -15.812 -10.078 1 92.38 117 GLY B O 1
ATOM 2492 N N . VAL B 1 118 ? -5.148 -15.07 -7.977 1 92.75 118 VAL B N 1
ATOM 2493 C CA . VAL B 1 118 ? -5.711 -13.781 -8.367 1 92.75 118 VAL B CA 1
ATOM 2494 C C . VAL B 1 118 ? -4.918 -12.656 -7.715 1 92.75 118 VAL B C 1
ATOM 2496 O O . VAL B 1 118 ? -4.688 -12.664 -6.5 1 92.75 118 VAL B O 1
ATOM 2499 N N . VAL B 1 119 ? -4.418 -11.719 -8.57 1 95.62 119 VAL B N 1
ATOM 2500 C CA . VAL B 1 119 ? -3.768 -10.523 -8.047 1 95.62 119 VAL B CA 1
ATOM 2501 C C . VAL B 1 119 ? -4.82 -9.562 -7.492 1 95.62 119 VAL B C 1
ATOM 2503 O O . VAL B 1 119 ? -5.758 -9.188 -8.195 1 95.62 119 VAL B O 1
ATOM 2506 N N . LYS B 1 120 ? -4.664 -9.211 -6.258 1 93.88 120 LYS B N 1
ATOM 2507 C CA . LYS B 1 120 ? -5.543 -8.227 -5.633 1 93.88 120 LYS B CA 1
ATOM 2508 C C . LYS B 1 120 ? -5.008 -6.812 -5.82 1 93.88 120 LYS B C 1
ATOM 2510 O O . LYS B 1 120 ? -4.34 -6.273 -4.938 1 93.88 120 LYS B O 1
ATOM 2515 N N . THR B 1 121 ? -5.426 -6.133 -6.902 1 93.62 121 THR B N 1
ATOM 2516 C CA . THR B 1 121 ? -4.809 -4.871 -7.297 1 93.62 121 THR B CA 1
ATOM 2517 C C . THR B 1 121 ? -5.289 -3.73 -6.406 1 93.62 121 THR B C 1
ATOM 2519 O O . THR B 1 121 ? -4.688 -2.654 -6.391 1 93.62 121 THR B O 1
ATOM 2522 N N . GLU B 1 122 ? -6.375 -3.969 -5.617 1 90.75 122 GLU B N 1
ATOM 2523 C CA . GLU B 1 122 ? -6.898 -2.961 -4.699 1 90.75 122 GLU B CA 1
ATOM 2524 C C . GLU B 1 122 ? -6.168 -3.002 -3.359 1 90.75 122 GLU B C 1
ATOM 2526 O O . GLU B 1 122 ? -6.352 -2.119 -2.52 1 90.75 122 GLU B O 1
ATOM 2531 N N . THR B 1 123 ? -5.32 -3.99 -3.191 1 95.19 123 THR B N 1
ATOM 2532 C CA . THR B 1 123 ? -4.578 -4.184 -1.95 1 95.19 123 THR B CA 1
ATOM 2533 C C . THR B 1 123 ? -3.092 -3.916 -2.16 1 95.19 123 THR B C 1
ATOM 2535 O O . THR B 1 123 ? -2.314 -4.84 -2.406 1 95.19 123 THR B O 1
ATOM 2538 N N . ILE B 1 124 ? -2.73 -2.643 -1.997 1 97.12 124 ILE B N 1
ATOM 2539 C CA . ILE B 1 124 ? -1.357 -2.219 -2.244 1 97.12 124 ILE B CA 1
ATOM 2540 C C . ILE B 1 124 ? -0.621 -2.055 -0.917 1 97.12 124 ILE B C 1
ATOM 2542 O O . ILE B 1 124 ? -1.143 -1.439 0.018 1 97.12 124 ILE B O 1
ATOM 2546 N N . TYR B 1 125 ? 0.521 -2.643 -0.869 1 98.06 125 TYR B N 1
ATOM 2547 C CA . TYR B 1 125 ? 1.333 -2.504 0.334 1 98.06 125 TYR B CA 1
ATOM 2548 C C . TYR B 1 125 ? 2.713 -1.948 -0.001 1 98.06 125 TYR B C 1
ATOM 2550 O O . TYR B 1 125 ? 3.299 -2.303 -1.026 1 98.06 125 TYR B O 1
ATOM 2558 N N . THR B 1 126 ? 3.195 -1.099 0.854 1 97.69 126 THR B N 1
ATOM 2559 C CA . THR B 1 126 ? 4.629 -0.86 0.957 1 97.69 126 THR B CA 1
ATOM 2560 C C . THR B 1 126 ? 5.262 -1.805 1.975 1 97.69 126 THR B C 1
ATOM 2562 O O . THR B 1 126 ? 4.922 -1.768 3.158 1 97.69 126 THR B O 1
ATOM 2565 N N . LYS B 1 127 ? 6.18 -2.635 1.54 1 98 127 LYS B N 1
ATOM 2566 C CA . LYS B 1 127 ? 6.82 -3.596 2.432 1 98 127 LYS B CA 1
ATOM 2567 C C . LYS B 1 127 ? 8.336 -3.568 2.266 1 98 127 LYS B C 1
ATOM 2569 O O . LYS B 1 127 ? 8.844 -3.285 1.178 1 98 127 LYS B O 1
ATOM 2574 N N . SER B 1 128 ? 9.008 -3.912 3.34 1 96.5 128 SER B N 1
ATOM 2575 C CA . SER B 1 128 ? 10.461 -4.047 3.295 1 96.5 128 SER B CA 1
ATOM 2576 C C . SER B 1 128 ? 10.883 -5.129 2.309 1 96.5 128 SER B C 1
ATOM 2578 O O . SER B 1 128 ? 10.32 -6.223 2.297 1 96.5 128 SER B O 1
ATOM 2580 N N . ARG B 1 129 ? 11.891 -4.824 1.543 1 96.88 129 ARG B N 1
ATOM 2581 C CA . ARG B 1 129 ? 12.422 -5.828 0.624 1 96.88 129 ARG B CA 1
ATOM 2582 C C . ARG B 1 129 ? 13.023 -7.004 1.385 1 96.88 129 ARG B C 1
ATOM 2584 O O . ARG B 1 129 ? 13.18 -8.094 0.831 1 96.88 129 ARG B O 1
ATOM 2591 N N . GLY B 1 130 ? 13.336 -6.828 2.664 1 97 130 GLY B N 1
ATOM 2592 C CA . GLY B 1 130 ? 13.844 -7.914 3.479 1 97 130 GLY B CA 1
ATOM 2593 C C . GLY B 1 130 ? 12.844 -9.039 3.676 1 97 130 GLY B C 1
ATOM 2594 O O . GLY B 1 130 ? 13.219 -10.148 4.047 1 97 130 GLY B O 1
ATOM 2595 N N . ARG B 1 131 ? 11.586 -8.781 3.461 1 97.5 131 ARG B N 1
ATOM 2596 C CA . ARG B 1 131 ? 10.531 -9.742 3.736 1 97.5 131 ARG B CA 1
ATOM 2597 C C . ARG B 1 131 ? 10.352 -10.711 2.572 1 97.5 131 ARG B C 1
ATOM 2599 O O . ARG B 1 131 ? 9.586 -11.672 2.67 1 97.5 131 ARG B O 1
ATOM 2606 N N . ILE B 1 132 ? 10.992 -10.438 1.44 1 97.38 132 ILE B N 1
ATOM 2607 C CA . ILE B 1 132 ? 10.773 -11.297 0.277 1 97.38 132 ILE B CA 1
ATOM 2608 C C . ILE B 1 132 ? 11.547 -12.602 0.445 1 97.38 132 ILE B C 1
ATOM 2610 O O . ILE B 1 132 ? 12.594 -12.633 1.089 1 97.38 132 ILE B O 1
ATOM 2614 N N . GLY B 1 133 ? 10.969 -13.672 -0.088 1 96.69 133 GLY B N 1
ATOM 2615 C CA . GLY B 1 133 ? 11.609 -14.977 -0.132 1 96.69 133 GLY B CA 1
ATOM 2616 C C . GLY B 1 133 ? 12.133 -15.344 -1.509 1 96.69 133 GLY B C 1
ATOM 2617 O O . GLY B 1 133 ? 13.102 -14.742 -1.989 1 96.69 133 GLY B O 1
ATOM 2618 N N . LYS B 1 134 ? 11.414 -16.203 -2.211 1 95.88 134 LYS B N 1
ATOM 2619 C CA . LYS B 1 134 ? 11.867 -16.703 -3.508 1 95.88 134 LYS B CA 1
ATOM 2620 C C . LYS B 1 134 ? 11.18 -15.969 -4.652 1 95.88 134 LYS B C 1
ATOM 2622 O O . LYS B 1 134 ? 9.992 -15.641 -4.566 1 95.88 134 LYS B O 1
ATOM 2627 N N . ARG B 1 135 ? 12.008 -15.758 -5.648 1 96.69 135 ARG B N 1
ATOM 2628 C CA . ARG B 1 135 ? 11.422 -15.328 -6.914 1 96.69 135 ARG B CA 1
ATOM 2629 C C . ARG B 1 135 ? 10.797 -16.5 -7.656 1 96.69 135 ARG B C 1
ATOM 2631 O O . ARG B 1 135 ? 11.477 -17.469 -7.996 1 96.69 135 ARG B O 1
ATOM 2638 N N . ILE B 1 136 ? 9.484 -16.375 -7.973 1 97.06 136 ILE B N 1
ATOM 2639 C CA . ILE B 1 136 ? 8.836 -17.594 -8.461 1 97.06 136 ILE B CA 1
ATOM 2640 C C . ILE B 1 136 ? 8.219 -17.328 -9.836 1 97.06 136 ILE B C 1
ATOM 2642 O O . ILE B 1 136 ? 7.645 -18.234 -10.445 1 97.06 136 ILE B O 1
ATOM 2646 N N . GLY B 1 137 ? 8.289 -16.109 -10.328 1 97.31 137 GLY B N 1
ATOM 2647 C CA . GLY B 1 137 ? 7.762 -15.812 -11.648 1 97.31 137 GLY B CA 1
ATOM 2648 C C . GLY B 1 137 ? 7.91 -14.359 -12.039 1 97.31 137 GLY B C 1
ATOM 2649 O O . GLY B 1 137 ? 8.516 -13.57 -11.305 1 97.31 137 GLY B O 1
ATOM 2650 N N . ARG B 1 138 ? 7.422 -14.125 -13.219 1 97.88 138 ARG B N 1
ATOM 2651 C CA . ARG B 1 138 ? 7.414 -12.766 -13.75 1 97.88 138 ARG B CA 1
ATOM 2652 C C . ARG B 1 138 ? 6.273 -12.578 -14.75 1 97.88 138 ARG B C 1
ATOM 2654 O O . ARG B 1 138 ? 6.023 -13.445 -15.586 1 97.88 138 ARG B O 1
ATOM 2661 N N . LEU B 1 139 ? 5.641 -11.477 -14.602 1 97.06 139 LEU B N 1
ATOM 2662 C CA . LEU B 1 139 ? 4.641 -11.109 -15.602 1 97.06 139 LEU B CA 1
ATOM 2663 C C . LEU B 1 139 ? 5.309 -10.758 -16.922 1 97.06 139 LEU B C 1
ATOM 2665 O O . LEU B 1 139 ? 6.422 -10.227 -16.953 1 97.06 139 LEU B O 1
ATOM 2669 N N . ASN B 1 140 ? 4.594 -11.07 -17.984 1 95.94 140 ASN B N 1
ATOM 2670 C CA . ASN B 1 140 ? 5.008 -10.492 -19.266 1 95.94 140 ASN B CA 1
ATOM 2671 C C . ASN B 1 140 ? 4.434 -9.094 -19.469 1 95.94 140 ASN B C 1
ATOM 2673 O O . ASN B 1 140 ? 3.795 -8.547 -18.562 1 95.94 140 ASN B O 1
ATOM 2677 N N . ASP B 1 141 ? 4.68 -8.508 -20.625 1 92.94 141 ASP B N 1
ATOM 2678 C CA . ASP B 1 141 ? 4.258 -7.133 -20.859 1 92.94 141 ASP B CA 1
ATOM 2679 C C . ASP B 1 141 ? 2.74 -7 -20.766 1 92.94 141 ASP B C 1
ATOM 2681 O O . ASP B 1 141 ? 2.232 -6.008 -20.234 1 92.94 141 ASP B O 1
ATOM 2685 N N . GLU B 1 142 ? 2.059 -7.992 -21.234 1 94.12 142 GLU B N 1
ATOM 2686 C CA . GLU B 1 142 ? 0.602 -7.961 -21.172 1 94.12 142 GLU B CA 1
ATOM 2687 C C . GLU B 1 142 ? 0.121 -7.992 -19.719 1 94.12 142 GLU B C 1
ATOM 2689 O O . GLU B 1 142 ? -0.791 -7.254 -19.344 1 94.12 142 GLU B O 1
ATOM 2694 N N . GLY B 1 143 ? 0.723 -8.867 -18.922 1 94.75 143 GLY B N 1
ATOM 2695 C CA . GLY B 1 143 ? 0.389 -8.93 -17.516 1 94.75 143 GLY B CA 1
ATOM 2696 C C . GLY B 1 143 ? 0.654 -7.633 -16.781 1 94.75 143 GLY B C 1
ATOM 2697 O O . GLY B 1 143 ? -0.178 -7.176 -15.992 1 94.75 143 GLY B O 1
ATOM 2698 N N . ILE B 1 144 ? 1.763 -7.004 -17.078 1 93.62 144 ILE B N 1
ATOM 2699 C CA . ILE B 1 144 ? 2.131 -5.738 -16.453 1 93.62 144 ILE B CA 1
ATOM 2700 C C . ILE B 1 144 ? 1.126 -4.656 -16.844 1 93.62 144 ILE B C 1
ATOM 2702 O O . ILE B 1 144 ? 0.689 -3.875 -15.992 1 93.62 144 ILE B O 1
ATOM 2706 N N . ASN B 1 145 ? 0.75 -4.621 -18.047 1 90.56 145 ASN B N 1
ATOM 2707 C CA . ASN B 1 145 ? -0.213 -3.637 -18.531 1 90.56 145 ASN B CA 1
ATOM 2708 C C . ASN B 1 145 ? -1.572 -3.809 -17.859 1 90.56 145 ASN B C 1
ATOM 2710 O O . ASN B 1 145 ? -2.209 -2.824 -17.469 1 90.56 145 ASN B O 1
ATOM 2714 N N . LYS B 1 146 ? -1.994 -5.027 -17.703 1 92.38 146 LYS B N 1
ATOM 2715 C CA . LYS B 1 146 ? -3.283 -5.293 -17.078 1 92.38 146 LYS B CA 1
ATOM 2716 C C . LYS B 1 146 ? -3.271 -4.883 -15.609 1 92.38 146 LYS B C 1
ATOM 2718 O O . LYS B 1 146 ? -4.242 -4.305 -15.109 1 92.38 146 LYS B O 1
ATOM 2723 N N . VAL B 1 147 ? -2.186 -5.168 -14.945 1 94.25 147 VAL B N 1
ATOM 2724 C CA . VAL B 1 147 ? -2.035 -4.742 -13.555 1 94.25 147 VAL B CA 1
ATOM 2725 C C . VAL B 1 147 ? -2.109 -3.217 -13.469 1 94.25 147 VAL B C 1
ATOM 2727 O O . VAL B 1 147 ? -2.838 -2.67 -12.641 1 94.25 147 VAL B O 1
ATOM 2730 N N . SER B 1 148 ? -1.353 -2.562 -14.344 1 89.44 148 SER B N 1
ATOM 2731 C CA . SER B 1 148 ? -1.319 -1.104 -14.344 1 89.44 148 SER B CA 1
ATOM 2732 C C . SER B 1 148 ? -2.709 -0.521 -14.586 1 89.44 148 SER B C 1
ATOM 2734 O O . SER B 1 148 ? -3.098 0.452 -13.938 1 89.44 148 SER B O 1
ATOM 2736 N N . GLU B 1 149 ? -3.432 -1.102 -15.477 1 87.31 149 GLU B N 1
ATOM 2737 C CA . GLU B 1 149 ? -4.781 -0.641 -15.789 1 87.31 149 GLU B CA 1
ATOM 2738 C C . GLU B 1 149 ? -5.707 -0.786 -14.586 1 87.31 149 GLU B C 1
ATOM 2740 O O . GLU B 1 149 ? -6.438 0.145 -14.242 1 87.31 149 GLU B O 1
ATOM 2745 N N . LEU B 1 150 ? -5.656 -1.909 -13.992 1 89.31 150 LEU B N 1
ATOM 2746 C CA . LEU B 1 150 ? -6.543 -2.166 -12.867 1 89.31 150 LEU B CA 1
ATOM 2747 C C . LEU B 1 150 ? -6.176 -1.286 -11.672 1 89.31 150 LEU B C 1
ATOM 2749 O O . LEU B 1 150 ? -7.055 -0.753 -10.992 1 89.31 150 LEU B O 1
ATOM 2753 N N . VAL B 1 151 ? -4.879 -1.11 -11.453 1 91.88 151 VAL B N 1
ATOM 2754 C CA . VAL B 1 151 ? -4.43 -0.249 -10.359 1 91.88 151 VAL B CA 1
ATOM 2755 C C . VAL B 1 151 ? -4.883 1.187 -10.617 1 91.88 151 VAL B C 1
ATOM 2757 O O . VAL B 1 151 ? -5.297 1.888 -9.688 1 91.88 151 VAL B O 1
ATOM 2760 N N . SER B 1 152 ? -4.797 1.609 -11.844 1 86.69 152 SER B N 1
ATOM 2761 C CA . SER B 1 152 ? -5.266 2.945 -12.203 1 86.69 152 SER B CA 1
ATOM 2762 C C . SER B 1 152 ? -6.746 3.117 -11.875 1 86.69 152 SER B C 1
ATOM 2764 O O . SER B 1 152 ? -7.172 4.191 -11.445 1 86.69 152 SER B O 1
ATOM 2766 N N . ARG B 1 153 ? -7.5 2.115 -12.047 1 83.31 153 ARG B N 1
ATOM 2767 C CA . ARG B 1 153 ? -8.93 2.16 -11.75 1 83.31 153 ARG B CA 1
ATOM 2768 C C . ARG B 1 153 ? -9.18 2.229 -10.25 1 83.31 153 ARG B C 1
ATOM 2770 O O . ARG B 1 153 ? -10.062 2.959 -9.789 1 83.31 153 ARG B O 1
ATOM 2777 N N . VAL B 1 154 ? -8.43 1.465 -9.531 1 85.5 154 VAL B N 1
ATOM 2778 C CA . VAL B 1 154 ? -8.539 1.461 -8.07 1 85.5 154 VAL B CA 1
ATOM 2779 C C . VAL B 1 154 ? -8.305 2.869 -7.531 1 85.5 154 VAL B C 1
ATOM 2781 O O . VAL B 1 154 ? -9.016 3.328 -6.641 1 85.5 154 VAL B O 1
ATOM 2784 N N . LEU B 1 155 ? -7.324 3.553 -8.148 1 85.56 155 LEU B N 1
ATOM 2785 C CA . LEU B 1 155 ? -6.863 4.82 -7.598 1 85.56 155 LEU B CA 1
ATOM 2786 C C . LEU B 1 155 ? -7.57 5.992 -8.273 1 85.56 155 LEU B C 1
ATOM 2788 O O . LEU B 1 155 ? -7.383 7.148 -7.875 1 85.56 155 LEU B O 1
ATOM 2792 N N . HIS B 1 156 ? -8.445 5.723 -9.25 1 73.81 156 HIS B N 1
ATOM 2793 C CA . HIS B 1 156 ? -9.266 6.707 -9.945 1 73.81 156 HIS B CA 1
ATOM 2794 C C . HIS B 1 156 ? -8.398 7.793 -10.57 1 73.81 156 HIS B C 1
ATOM 2796 O O . HIS B 1 156 ? -8.68 8.984 -10.422 1 73.81 156 HIS B O 1
ATOM 2802 N N . VAL B 1 157 ? -7.328 7.523 -11 1 64.69 157 VAL B N 1
ATOM 2803 C CA . VAL B 1 157 ? -6.414 8.5 -11.578 1 64.69 157 VAL B CA 1
ATOM 2804 C C . VAL B 1 157 ? -6.664 8.617 -13.078 1 64.69 157 VAL B C 1
ATOM 2806 O O . VAL B 1 157 ? -6.152 9.531 -13.734 1 64.69 157 VAL B O 1
ATOM 2809 N N . ARG B 1 158 ? -7.387 7.891 -13.695 1 57.09 158 ARG B N 1
ATOM 2810 C CA . ARG B 1 158 ? -7.531 7.984 -15.141 1 57.09 158 ARG B CA 1
ATOM 2811 C C . ARG B 1 158 ? -8.664 8.938 -15.516 1 57.09 158 ARG B C 1
ATOM 2813 O O . ARG B 1 158 ? -8.664 9.508 -16.609 1 57.09 158 ARG B O 1
ATOM 2820 N N . GLU B 1 159 ? -9.664 9.023 -14.734 1 53 159 GLU B N 1
ATOM 2821 C CA . GLU B 1 159 ? -10.836 9.68 -15.312 1 53 159 GLU B CA 1
ATOM 2822 C C . GLU B 1 159 ? -11.219 10.922 -14.516 1 53 159 GLU B C 1
ATOM 2824 O O . GLU B 1 159 ? -11.023 10.969 -13.305 1 53 159 GLU B O 1
ATOM 2829 N N . PRO B 1 160 ? -11.422 11.891 -15.234 1 50.53 160 PRO B N 1
ATOM 2830 C CA . PRO B 1 160 ? -11.93 13.133 -14.648 1 50.53 160 PRO B CA 1
ATOM 2831 C C . PRO B 1 160 ? -13.219 12.93 -13.859 1 50.53 160 PRO B C 1
ATOM 283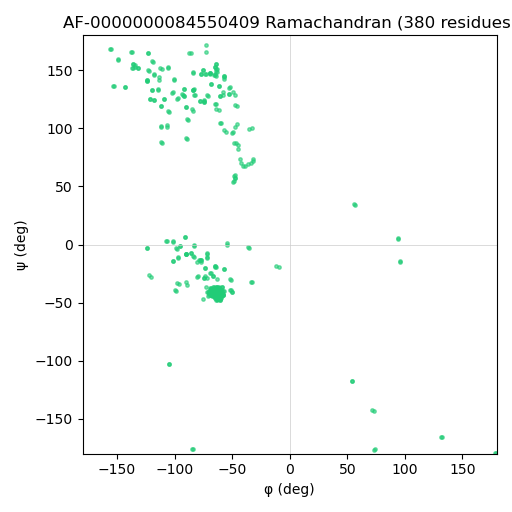3 O O . PRO B 1 160 ? -13.906 13.898 -13.531 1 50.53 160 PRO B O 1
ATOM 2836 N N . ILE B 1 161 ? -13.711 11.844 -13.781 1 47.22 161 ILE B N 1
ATOM 2837 C CA . ILE B 1 161 ? -14.953 11.586 -13.047 1 47.22 161 ILE B CA 1
ATOM 2838 C C . ILE B 1 161 ? -14.641 11.375 -11.57 1 47.22 161 ILE B C 1
ATOM 2840 O O . ILE B 1 161 ? -13.547 10.922 -11.211 1 47.22 161 ILE B O 1
ATOM 2844 N N . SER B 1 162 ? -15.609 11.789 -10.797 1 57.22 162 SER B N 1
ATOM 2845 C CA . SER B 1 162 ? -15.461 11.578 -9.359 1 57.22 162 SER B CA 1
ATOM 2846 C C . SER B 1 162 ? -15.141 10.117 -9.055 1 57.22 162 SER B C 1
ATOM 2848 O O . SER B 1 162 ? -15.703 9.211 -9.664 1 57.22 162 SER B O 1
ATOM 2850 N N . PRO B 1 163 ? -14.25 9.883 -8.25 1 53.66 163 PRO B N 1
ATOM 2851 C CA . PRO B 1 163 ? -13.875 8.508 -7.887 1 53.66 163 PRO B CA 1
ATOM 2852 C C . PRO B 1 163 ? -15.07 7.66 -7.473 1 53.66 163 PRO B C 1
ATOM 2854 O O . PRO B 1 163 ? -15.164 6.488 -7.848 1 53.66 163 PRO B O 1
ATOM 2857 N N . ASP B 1 164 ? -15.945 8.211 -6.785 1 62.12 164 ASP B N 1
ATOM 2858 C CA . ASP B 1 164 ? -17.125 7.469 -6.344 1 62.12 164 ASP B CA 1
ATOM 2859 C C . ASP B 1 164 ? -18.031 7.125 -7.523 1 62.12 164 ASP B C 1
ATOM 2861 O O . ASP B 1 164 ? -18.594 6.027 -7.59 1 62.12 164 ASP B O 1
ATOM 2865 N N . ASP B 1 165 ? -18.078 8.117 -8.359 1 58.75 165 ASP B N 1
ATOM 2866 C CA . ASP B 1 165 ? -18.906 7.859 -9.539 1 58.75 165 ASP B CA 1
ATOM 2867 C C . ASP B 1 165 ? -18.266 6.793 -10.43 1 58.75 165 ASP B C 1
ATOM 2869 O O . ASP B 1 165 ? -18.953 5.934 -10.977 1 58.75 165 ASP B O 1
ATOM 2873 N N . ASP B 1 166 ? -17.016 6.895 -10.492 1 63.28 166 ASP B N 1
ATOM 2874 C CA . ASP B 1 166 ? -16.297 5.887 -11.266 1 63.28 166 ASP B CA 1
ATOM 2875 C C . ASP B 1 166 ? -16.469 4.5 -10.656 1 63.28 166 ASP B C 1
ATOM 2877 O O . ASP B 1 166 ? -16.719 3.527 -11.375 1 63.28 166 ASP B O 1
ATOM 2881 N N . MET B 1 167 ? -16.5 4.484 -9.43 1 59.91 167 MET B N 1
ATOM 2882 C CA . MET B 1 167 ? -16.672 3.213 -8.734 1 59.91 167 MET B CA 1
ATOM 2883 C C . MET B 1 167 ? -18.078 2.668 -8.914 1 59.91 167 MET B C 1
ATOM 2885 O O . MET B 1 167 ? -18.266 1.47 -9.133 1 59.91 167 MET B O 1
ATOM 2889 N N . LYS B 1 168 ? -18.969 3.535 -8.789 1 65.06 168 LYS B N 1
ATOM 2890 C CA . LYS B 1 168 ? -20.344 3.113 -9.016 1 65.06 168 LYS B CA 1
ATOM 2891 C C . LYS B 1 168 ? -20.531 2.521 -10.406 1 65.06 168 LYS B C 1
ATOM 2893 O O . LYS B 1 168 ? -21.188 1.491 -10.57 1 65.06 168 LYS B O 1
ATOM 2898 N N . LYS B 1 169 ? -19.938 3.189 -11.344 1 63.75 169 LYS B N 1
ATOM 2899 C CA . LYS B 1 169 ? -20.031 2.709 -12.719 1 63.75 169 LYS B CA 1
ATOM 2900 C C . LYS B 1 169 ? -19.359 1.354 -12.875 1 63.75 169 LYS B C 1
ATOM 2902 O O . LYS B 1 169 ? -19.875 0.467 -13.555 1 63.75 169 LYS B O 1
ATOM 2907 N N . MET B 1 170 ? -18.312 1.254 -12.188 1 66.88 170 MET B N 1
ATOM 2908 C CA . MET B 1 170 ? -17.562 0.002 -12.281 1 66.88 170 MET B CA 1
ATOM 2909 C C . MET B 1 170 ? -18.328 -1.139 -11.617 1 66.88 170 MET B C 1
ATOM 2911 O O . MET B 1 170 ? -18.359 -2.256 -12.141 1 66.88 170 MET B O 1
ATOM 2915 N N . VAL B 1 171 ? -18.906 -0.817 -10.547 1 62.47 171 VAL B N 1
ATOM 2916 C CA . VAL B 1 171 ? -19.672 -1.822 -9.828 1 62.47 171 VAL B CA 1
ATOM 2917 C C . VAL B 1 171 ? -20.906 -2.215 -10.641 1 62.47 171 VAL B C 1
ATOM 2919 O O . VAL B 1 171 ? -21.234 -3.398 -10.742 1 62.47 171 VAL B O 1
ATOM 2922 N N . GLU B 1 172 ? -21.531 -1.218 -11.148 1 66.38 172 GLU B N 1
ATOM 2923 C CA . GLU B 1 172 ? -22.703 -1.478 -11.969 1 66.38 172 GLU B CA 1
ATOM 2924 C C . GLU B 1 172 ? -22.359 -2.346 -13.172 1 66.38 172 GLU B C 1
ATOM 2926 O O . GLU B 1 172 ? -23.078 -3.287 -13.5 1 66.38 172 GLU B O 1
ATOM 2931 N N . LYS B 1 173 ? -21.281 -1.937 -13.789 1 62.03 173 LYS B N 1
ATOM 2932 C CA . LYS B 1 173 ? -20.844 -2.713 -14.945 1 62.03 173 LYS B CA 1
ATOM 2933 C C . LYS B 1 173 ? -20.5 -4.145 -14.547 1 62.03 173 LYS B C 1
ATOM 2935 O O . LYS B 1 173 ? -20.844 -5.094 -15.25 1 62.03 173 LYS B O 1
ATOM 2940 N N . ALA B 1 174 ? -19.938 -4.328 -13.438 1 61.31 174 ALA B N 1
ATOM 2941 C CA . ALA B 1 174 ? -19.578 -5.656 -12.953 1 61.31 174 ALA B CA 1
ATOM 2942 C C . ALA B 1 174 ? -20.812 -6.477 -12.625 1 61.31 174 ALA B C 1
ATOM 2944 O O . ALA B 1 174 ? -20.875 -7.676 -12.906 1 61.31 174 ALA B O 1
ATOM 2945 N N . GLU B 1 175 ? -21.672 -5.793 -12 1 61.5 175 GLU B N 1
ATOM 2946 C CA . GLU B 1 175 ? -22.938 -6.449 -11.664 1 61.5 175 GLU B CA 1
ATOM 2947 C C . GLU B 1 175 ? -23.688 -6.871 -12.922 1 61.5 175 GLU B C 1
ATOM 2949 O O . GLU B 1 175 ? -24.266 -7.961 -12.969 1 61.5 175 GLU B O 1
ATOM 2954 N N . ARG B 1 176 ? -23.672 -6.102 -13.961 1 61.75 176 ARG B N 1
ATOM 2955 C CA . ARG B 1 176 ? -24.312 -6.434 -15.227 1 61.75 176 ARG B CA 1
ATOM 2956 C C . ARG B 1 176 ? -23.656 -7.645 -15.875 1 61.75 176 ARG B C 1
ATOM 2958 O O . ARG B 1 176 ? -24.344 -8.516 -16.422 1 61.75 176 ARG B O 1
ATOM 2965 N N . ARG B 1 177 ? -22.391 -7.672 -15.766 1 55.94 177 ARG B N 1
ATOM 2966 C CA . ARG B 1 177 ? -21.656 -8.797 -16.344 1 55.94 177 ARG B CA 1
ATOM 2967 C C . ARG B 1 177 ? -21.969 -10.086 -15.602 1 55.94 177 ARG B C 1
ATOM 2969 O O . ARG B 1 177 ? -22.125 -11.148 -16.219 1 55.94 177 ARG B O 1
ATOM 2976 N N . ARG B 1 178 ? -22.078 -9.969 -14.367 1 58.16 178 ARG B N 1
ATOM 2977 C CA . ARG B 1 178 ? -22.453 -11.125 -13.547 1 58.16 178 ARG B CA 1
ATOM 2978 C C . ARG B 1 178 ? -23.844 -11.625 -13.891 1 58.16 178 ARG B C 1
ATOM 2980 O O . ARG B 1 178 ? -24.078 -12.828 -14.008 1 58.16 178 ARG B O 1
ATOM 2987 N N . GLU B 1 179 ? -24.734 -10.734 -14.016 1 61.81 179 GLU B N 1
ATOM 2988 C CA . GLU B 1 179 ? -26.109 -11.07 -14.375 1 61.81 179 GLU B CA 1
ATOM 2989 C C . GLU B 1 179 ? -26.188 -11.703 -15.766 1 61.81 179 GLU B C 1
ATOM 2991 O O . GLU B 1 179 ? -26.922 -12.664 -15.977 1 61.81 179 GLU B O 1
ATOM 2996 N N . ALA B 1 180 ? -25.422 -11.258 -16.656 1 58.53 180 ALA B N 1
ATOM 2997 C CA . ALA B 1 180 ? -25.391 -11.797 -18.016 1 58.53 180 ALA B CA 1
ATOM 2998 C C . ALA B 1 180 ? -24.812 -13.211 -18.031 1 58.53 180 ALA B C 1
ATOM 3000 O O . ALA B 1 180 ? -25.312 -14.078 -18.75 1 58.53 180 ALA B O 1
ATOM 3001 N N . LYS B 1 181 ? -23.828 -13.391 -17.219 1 56.91 181 LYS B N 1
ATOM 3002 C CA . LYS B 1 181 ? -23.234 -14.719 -17.125 1 56.91 181 LYS B CA 1
ATOM 3003 C C . LYS B 1 181 ? -24.203 -15.711 -16.5 1 56.91 181 LYS B C 1
ATOM 3005 O O . LYS B 1 181 ? -24.281 -16.875 -16.906 1 56.91 181 LYS B O 1
ATOM 3010 N N . GLN B 1 182 ? -24.891 -15.281 -15.43 1 57.69 182 GLN B N 1
ATOM 3011 C CA . GLN B 1 182 ? -25.891 -16.125 -14.789 1 57.69 182 GLN B CA 1
ATOM 3012 C C . GLN B 1 182 ? -27.047 -16.453 -15.742 1 57.69 182 GLN B C 1
ATOM 3014 O O . GLN B 1 182 ? -27.594 -17.547 -15.703 1 57.69 182 GLN B O 1
ATOM 3019 N N . THR B 1 183 ? -27.391 -15.547 -16.5 1 58.75 183 THR B N 1
ATOM 3020 C CA . THR B 1 183 ? -28.484 -15.773 -17.453 1 58.75 183 THR B CA 1
ATOM 3021 C C . THR B 1 183 ? -28.031 -16.703 -18.578 1 58.75 183 THR B C 1
ATOM 3023 O O . THR B 1 183 ? -28.844 -17.422 -19.172 1 58.75 183 THR B O 1
ATOM 3026 N N . ARG B 1 184 ? -26.844 -16.75 -18.938 1 52.31 184 ARG B N 1
ATOM 3027 C CA . ARG B 1 184 ? -26.344 -17.656 -19.969 1 52.31 184 ARG B CA 1
ATOM 3028 C C . ARG B 1 184 ? -26.141 -19.062 -19.422 1 52.31 184 ARG B C 1
ATOM 3030 O O . ARG B 1 184 ? -25.891 -20 -20.188 1 52.31 184 ARG B O 1
ATOM 3037 N N . LEU B 1 185 ? -26.172 -19.188 -18.172 1 49.66 185 LEU B N 1
ATOM 3038 C CA . LEU B 1 185 ? -26.172 -20.547 -17.656 1 49.66 185 LEU B CA 1
ATOM 3039 C C . LEU B 1 185 ? -27.438 -21.297 -18.078 1 49.66 185 LEU B C 1
ATOM 3041 O O . LEU B 1 185 ? -28.547 -20.781 -17.922 1 49.66 185 LEU B O 1
ATOM 3045 N N . PRO B 1 186 ? -27.375 -22.406 -18.891 1 47.09 186 PRO B N 1
ATOM 3046 C CA . PRO B 1 186 ? -28.531 -23.188 -19.344 1 47.09 186 PRO B CA 1
ATOM 3047 C C . PRO B 1 186 ? -29.469 -23.562 -18.219 1 47.09 186 PRO B C 1
ATOM 3049 O O . PRO B 1 186 ? -29.047 -23.688 -17.062 1 47.09 186 PRO B O 1
ATOM 3052 N N . TYR B 1 187 ? -30.797 -23.328 -18.391 1 41.44 187 TYR B N 1
ATOM 3053 C CA . TYR B 1 187 ? -31.906 -23.891 -17.625 1 41.44 187 TYR B CA 1
ATOM 3054 C C . TYR B 1 187 ? -31.688 -25.391 -17.391 1 41.44 187 TYR B C 1
ATOM 3056 O O . TYR B 1 187 ? -31.766 -26.188 -18.328 1 41.44 187 TYR B O 1
ATOM 3064 N N . LYS B 1 188 ? -30.891 -25.828 -16.625 1 38.31 188 LYS B N 1
ATOM 3065 C CA . LYS B 1 188 ? -31 -27.234 -16.266 1 38.31 188 LYS B CA 1
ATOM 3066 C C . LYS B 1 188 ? -32.438 -27.609 -15.898 1 38.31 188 LYS B C 1
ATOM 3068 O O . LYS B 1 188 ? -33.031 -27.016 -14.992 1 38.31 188 LYS B O 1
ATOM 3073 N N . LYS B 1 189 ? -33.094 -28.203 -16.812 1 35.78 189 LYS B N 1
ATOM 3074 C CA . LYS B 1 189 ? -34.344 -28.984 -16.625 1 35.78 189 LYS B CA 1
ATOM 3075 C C . LYS B 1 189 ? -34.312 -29.719 -15.289 1 35.78 189 LYS B C 1
ATOM 3077 O O . LYS B 1 189 ? -33.312 -30.406 -14.977 1 35.78 189 LYS B O 1
ATOM 3082 N N . ASN B 1 190 ? -34.938 -29.234 -14.266 1 33.44 190 ASN B N 1
ATOM 3083 C CA . ASN B 1 190 ? -35.438 -30.125 -13.211 1 33.44 190 ASN B CA 1
ATOM 3084 C C . ASN B 1 190 ? -35.875 -31.469 -13.773 1 33.44 190 ASN B C 1
ATOM 3086 O O . ASN B 1 190 ? -36.844 -31.531 -14.531 1 33.44 190 ASN B O 1
ATOM 3090 N N . GLU B 1 191 ? -35.031 -32.312 -14.211 1 30.88 191 GLU B N 1
ATOM 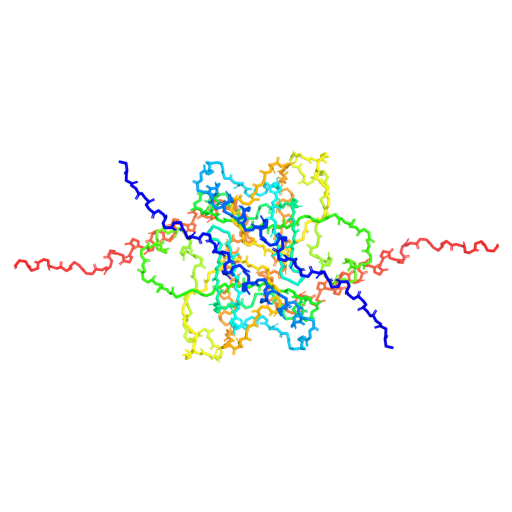3091 C CA . GLU B 1 191 ? -35.562 -33.688 -14.227 1 30.88 191 GLU B CA 1
ATOM 3092 C C . GLU B 1 191 ? -36.281 -34 -12.93 1 30.88 191 GLU B C 1
ATOM 3094 O O . GLU B 1 191 ? -35.688 -33.969 -11.852 1 30.88 191 GLU B O 1
ATOM 3099 N N . LEU B 1 192 ? -37.625 -33.625 -12.852 1 24.95 192 LEU B N 1
ATOM 3100 C CA . LEU B 1 192 ? -38.531 -34.656 -12.344 1 24.95 192 LEU B CA 1
ATOM 3101 C C . LEU B 1 192 ? -38.5 -35.906 -13.203 1 24.95 192 LEU B C 1
ATOM 3103 O O . LEU B 1 192 ? -38.406 -35.812 -14.43 1 24.95 192 LEU B O 1
#

Organism: NCBI:txid1508404

Foldseek 3Di:
DPPPPPVFDDQDDPVQVVVLVVLVVQLVVQLVVDPDFDAQQWKFWFAPGGDDTPDDGGIFIWGFHDHPVVRNVDQKTKIWGFDAPPPDPPCVVDLQVLLKAWDAPVQWPDLRVPDGGITRLLRIDIDGRSRTDDGRTGTDPVNSVSSVVSNCLSVVVPDPDDNVVSSVVSSVVVVVVVVVVVVPPDPPPPPD/DPPPPPVFPDQDDPVLVVVLVVLVVQLVVQLVVDPDFDAQQWKWWFAPRGDDTPDDGGIFIWGFHDHRVCRNVDQKTKIWTFDAPPPDPPCVVDLQVLLKAWDAPVQWPDLRVPDGGITRLLRIDIDGRSRTDDGRTGTDPVNSVSSVVSNCLSVVVPDPDDNVVSSVVSSVVVVVVVVVVVVPPDPPPPPD

Secondary structure (DSSP, 8-state):
--------PPPPPHHHHHHHHHHHHHHHHHHHH------TTEEEEEE--S-STTS--SEEEEEE-S-HHHHHH-SEEEEEEEE-----HHHHHSGGGGGEEEE-GGGEEE-TTT--EEEETT--EEEEGGGEEEEEEEE-HHHHHHHHHHHHHHHT-S-SS-HHHHHHHHHHHHHHHHHHHHHHS-------/---------PPPPHHHHHHHHHHHHHHHHHHHH------TTEEEEEE--S-STTS--SEEEEEE-S-HHHHHH-SEEEEEEEE-----HHHHHSGGGGGEEEE-GGGEEE-TTT--EEEETT--EEEEGGGEEEEEEEE-HHHHHHHHHHHHHHHT-S-SS-HHHHHHHHHHHHHHHHHHHHHHS-------

Radius of gyration: 21.96 Å; Cα contacts (8 Å, |Δi|>4): 657; chains: 2; bounding box: 75×74×48 Å

InterPro domains:
  IPR003477 mRNA interferase PemK-like [PF02452] (39-154)
  IPR003477 mRNA interferase PemK-like [PTHR33988] (35-155)
  IPR011067 Plasmid maintenance toxin/Cell growth inhibitor [G3DSA:2.30.30.110] (33-159)

pLDDT: mean 78.98, std 20.74, range [24.95, 98.56]

Nearest PDB structures (foldseek):
  4mdx-assembly1_B  TM=9.034E-01  e=4.886E-10  Bacillus subtilis subsp. subtilis str. 168
  1ne8-assembly1_A-2  TM=8.927E-01  e=7.328E-10  Bacillus subtilis
  4hke-assembly1_A  TM=8.587E-01  e=2.472E-09  Bacillus anthracis
  9g2a-assembly1_B  TM=8.824E-01  e=4.673E-09  Staphylococcus aureus subsp. aureus N315
  5cr2-assembly2_C  TM=8.484E-01  e=1.196E-07  Escherichia coli K-12

Solvent-accessible surface area (backbone atoms only — not comparable to full-atom values): 20620 Å² total; per-residue (Å²): 132,83,76,76,71,67,77,69,63,76,66,73,50,72,69,57,46,51,55,45,49,53,49,36,46,53,22,32,53,41,42,75,64,55,82,79,60,70,39,48,34,29,24,30,29,31,52,55,49,85,42,42,49,80,34,66,56,42,74,38,43,26,36,31,58,35,37,39,62,56,27,66,76,42,61,49,36,37,33,26,40,39,41,70,67,60,85,53,65,68,57,72,68,38,82,63,48,80,38,49,41,74,55,48,59,90,30,33,68,43,33,53,91,69,55,70,28,25,36,34,48,74,46,39,33,53,40,33,57,25,40,49,70,50,79,52,34,27,45,26,73,68,32,44,50,51,51,35,52,39,34,32,58,57,59,39,53,77,49,96,52,55,50,54,56,49,45,50,51,49,44,51,52,48,51,51,50,50,51,52,54,61,65,65,49,76,81,72,72,78,79,123,132,84,78,74,72,67,77,69,64,76,69,78,50,71,67,58,44,52,54,44,50,54,47,38,44,53,23,32,53,40,41,73,65,54,82,80,59,68,39,50,32,30,24,30,30,31,53,53,50,83,47,43,48,81,34,66,55,42,74,37,44,25,36,31,59,35,35,39,63,55,26,67,76,42,59,48,36,37,33,25,42,40,42,70,69,62,85,53,65,67,57,72,68,39,81,62,48,79,37,49,42,74,56,47,57,92,31,34,69,44,32,52,91,72,55,69,27,24,36,35,47,76,45,39,33,53,40,31,56,25,40,50,68,52,78,52,33,26,44,26,74,67,32,44,50,52,51,36,53,39,33,33,59,57,58,41,53,78,50,96,54,56,49,52,57,48,45,50,51,49,44,50,51,48,50,51,51,50,52,51,54,60,66,64,48,75,82,72,73,76,77,122